Protein AF-A0A2N5KT22-F1 (afdb_monomer_lite)

Sequence (489 aa):
GPPERFGGPPEVAVPVTEEALEDIAEVCFHSGGSRLVDQNIELLASRKREIETGHGAGSPGSRFFAGELQRAIDLLTEARRDQMERIADALADVDDAARRILAELLKGAQDSCRMGRSGLVEDPINTHPSIDWSRQGELRFRALRAGVVELDGLARAVREAEGAVNPDPLYPRIPGVASAQDPYLLRTRARQEFAVAWRRWVAEYPFLAVAGKRLLAETGDSFEQPELVELSRQRGNYENALDELIRAAVVEVARETLSAGAKLTKEYRAEAQKAREIAADLEVPGDRVYAENHPLWRYPLIVQAALERIGAGPGTLEYAAAMSALERAAELQERKKVKAAGIDEVLGWASLGFGVVALLPVVGQFAALFAGLCATVRMLSAISEYETEEQQRAAFGPLATQFALPDPDGAGLLVKVLGLGAEAVPLLGVPGKFAGRLIRVTATQALVGEAALEAVSLGIDVLALATEAEIERVSALDAATEPENAPVP

Radius of gyration: 33.16 Å; chains: 1; bounding box: 102×99×87 Å

Secondary structure (DSSP, 8-state):
-PPP--PPPP-------HHHHHHHHHHHHHHHHHHHHHHHHHHHHHHHHHHHHSTTTTSHHHHHHHHHHHHHHHHHHHHHHHHHHHHHHHHHHHHHHHHHHHHHHHHHHHHHT-GGGGTEE--SSSSSPEE--SHHHHHHHHHHHHHHHHHHHHHHHHHHHHHT----TTS---TT---TT-HHHHHHHHHHHHHHHHHHHHHH-TTHHHHHHHHHHHHHHH--HHHHHHHHH--S---SHHHHHHHHHHHHHHHHHHHHHHHHHHHHHHHHHHHHHHHTT-SS-HHHHHHHH-GGGG-HHHHHHHHHHHT--TTSHHHHHHHHHHHHHHHHHHHHHHHHHHHHHHHHHHHHHHHHHTTSTTHHHHHHHHHHHHHHHHHHHHHHHHHHHHHHHHHHGGGTTTTTPPP--HHHHHHHHHHHHHHHGGGGHHHHHHHHHHHHHHHHHHTTSSTHHHHHHHHHHHHHHHHHHHHHHHHHHHHTTS---PPP-

pLDDT: mean 71.97, std 17.7, range [32.41, 95.56]

Structure (mmCIF, N/CA/C/O backbone):
data_AF-A0A2N5KT22-F1
#
_entry.id   AF-A0A2N5KT22-F1
#
loop_
_atom_site.group_PDB
_atom_site.id
_atom_site.type_symbol
_atom_site.label_atom_id
_atom_site.label_alt_id
_atom_site.label_comp_id
_atom_site.label_asym_id
_atom_site.label_entity_id
_atom_site.label_seq_id
_atom_site.pdbx_PDB_ins_code
_atom_site.Cartn_x
_atom_site.Cartn_y
_atom_site.Cartn_z
_atom_site.occupancy
_atom_site.B_iso_or_equiv
_atom_site.auth_seq_id
_atom_site.auth_comp_id
_atom_site.auth_asym_id
_atom_site.auth_atom_id
_atom_site.pdbx_PDB_model_num
ATOM 1 N N . GLY A 1 1 ? 67.635 -16.560 -42.758 1.00 37.31 1 GLY A N 1
ATOM 2 C CA . GLY A 1 1 ? 66.316 -16.226 -43.327 1.00 37.31 1 GLY A CA 1
ATOM 3 C C . GLY A 1 1 ? 65.419 -15.773 -42.197 1.00 37.31 1 GLY A C 1
ATOM 4 O O . GLY A 1 1 ? 65.614 -16.283 -41.097 1.00 37.31 1 GLY A O 1
ATOM 5 N N . PRO A 1 2 ? 64.527 -14.793 -42.402 1.00 32.41 2 PRO A N 1
ATOM 6 C CA . PRO A 1 2 ? 63.589 -14.390 -41.359 1.00 32.41 2 PRO A CA 1
ATOM 7 C C . PRO A 1 2 ? 62.588 -15.531 -41.090 1.00 32.41 2 PRO A C 1
ATOM 9 O O . PRO A 1 2 ? 62.370 -16.351 -41.985 1.00 32.41 2 PRO A O 1
ATOM 12 N N . PRO A 1 3 ? 62.008 -15.616 -39.879 1.00 43.69 3 PRO A N 1
ATOM 13 C CA . PRO A 1 3 ? 61.084 -16.685 -39.531 1.00 43.69 3 PRO A CA 1
ATOM 14 C C . PRO A 1 3 ? 59.743 -16.492 -40.245 1.00 43.69 3 PRO A C 1
ATOM 16 O O . PRO A 1 3 ? 59.222 -15.378 -40.348 1.00 43.69 3 PRO A O 1
ATOM 19 N N . GLU A 1 4 ? 59.202 -17.603 -40.735 1.00 44.94 4 GLU A N 1
ATOM 20 C CA . GLU A 1 4 ? 57.869 -17.709 -41.313 1.00 44.94 4 GLU A CA 1
ATOM 21 C C . GLU A 1 4 ? 56.816 -17.257 -40.293 1.00 44.94 4 GLU A C 1
ATOM 23 O O . GLU A 1 4 ? 56.764 -17.726 -39.154 1.00 44.94 4 GLU A O 1
ATOM 28 N N . ARG A 1 5 ? 55.967 -16.312 -40.710 1.00 42.12 5 ARG A N 1
ATOM 29 C CA . ARG A 1 5 ? 54.744 -15.965 -39.989 1.00 42.12 5 ARG A CA 1
ATOM 30 C C . ARG A 1 5 ? 53.783 -17.141 -40.134 1.00 42.12 5 ARG A C 1
ATOM 32 O O . ARG A 1 5 ? 53.231 -17.341 -41.212 1.00 42.12 5 ARG A O 1
ATOM 39 N N . PHE A 1 6 ? 53.575 -17.895 -39.060 1.00 41.59 6 PHE A N 1
ATOM 40 C CA . PHE A 1 6 ? 52.448 -18.816 -38.966 1.00 41.59 6 PHE A CA 1
ATOM 41 C C . PHE A 1 6 ? 51.154 -18.004 -39.088 1.00 41.59 6 PHE A C 1
ATOM 43 O O . PHE A 1 6 ? 50.828 -17.204 -38.210 1.00 41.59 6 PHE A O 1
ATOM 50 N N . GLY A 1 7 ? 50.448 -18.174 -40.206 1.00 39.31 7 GLY A N 1
ATOM 51 C CA . GLY A 1 7 ? 49.062 -17.74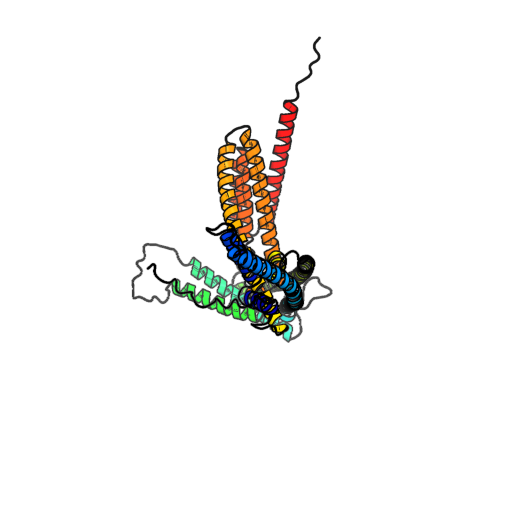7 -40.328 1.00 39.31 7 GLY A CA 1
ATOM 52 C C . GLY A 1 7 ? 48.235 -18.528 -39.314 1.00 39.31 7 GLY A C 1
ATOM 53 O O . GLY A 1 7 ? 48.217 -19.758 -39.354 1.00 39.31 7 GLY A O 1
ATOM 54 N N . GLY A 1 8 ? 47.601 -17.815 -38.381 1.00 33.94 8 GLY A N 1
ATOM 55 C CA . GLY A 1 8 ? 46.567 -18.397 -37.531 1.00 33.94 8 GLY A CA 1
ATOM 56 C C . GLY A 1 8 ? 45.430 -18.968 -38.388 1.00 33.94 8 GLY A C 1
ATOM 57 O O . GLY A 1 8 ? 45.288 -18.569 -39.551 1.00 33.94 8 GLY A O 1
ATOM 58 N N . PRO A 1 9 ? 44.638 -19.915 -37.854 1.00 37.66 9 PRO A N 1
ATOM 59 C CA . PRO A 1 9 ? 43.478 -20.432 -38.569 1.00 37.66 9 PRO A CA 1
ATOM 60 C C . PRO A 1 9 ? 42.577 -19.261 -38.993 1.00 37.66 9 PRO A C 1
ATOM 62 O O . PRO A 1 9 ? 42.473 -18.290 -38.239 1.00 37.66 9 PRO A O 1
ATOM 65 N N . PRO A 1 10 ? 41.955 -19.313 -40.186 1.00 39.88 10 PRO A N 1
ATOM 66 C CA . PRO A 1 10 ? 41.017 -18.279 -40.596 1.00 39.88 10 PRO A CA 1
ATOM 67 C C . PRO A 1 10 ? 39.930 -18.177 -39.524 1.00 39.88 10 PRO A C 1
ATOM 69 O O . PRO A 1 10 ? 39.268 -19.172 -39.227 1.00 39.88 10 PRO A O 1
ATOM 72 N N . GLU A 1 11 ? 39.781 -16.996 -38.920 1.00 42.81 11 GLU A N 1
ATOM 73 C CA . GLU A 1 11 ? 38.599 -16.660 -38.133 1.00 42.81 11 GLU A CA 1
ATOM 74 C C . GLU A 1 11 ? 37.396 -16.895 -39.046 1.00 42.81 11 GLU A C 1
ATOM 76 O O . GLU A 1 11 ? 37.161 -16.151 -39.999 1.00 42.81 11 GLU A O 1
ATOM 81 N N . VAL A 1 12 ? 36.677 -17.992 -38.816 1.00 38.16 12 VAL A N 1
ATOM 82 C CA . VAL A 1 12 ? 35.390 -18.226 -39.458 1.00 38.16 12 VAL A CA 1
ATOM 83 C C . VAL A 1 12 ? 34.458 -17.185 -38.855 1.00 38.16 12 VAL A C 1
ATOM 85 O O . VAL A 1 12 ? 33.926 -17.377 -37.765 1.00 38.16 12 VAL A O 1
ATOM 88 N N . ALA A 1 13 ? 34.338 -16.043 -39.530 1.00 47.22 13 ALA A N 1
ATOM 89 C CA . ALA A 1 13 ? 33.365 -15.021 -39.199 1.00 47.22 13 ALA A CA 1
ATOM 90 C C . ALA A 1 13 ? 31.978 -15.645 -39.380 1.00 47.22 13 ALA A C 1
ATOM 92 O O . ALA A 1 13 ? 31.510 -15.828 -40.504 1.00 47.22 13 ALA A O 1
ATOM 93 N N . VAL A 1 14 ? 31.359 -16.052 -38.273 1.00 48.62 14 VAL A N 1
ATOM 94 C CA . VAL A 1 14 ? 29.948 -16.429 -38.268 1.00 48.62 14 VAL A CA 1
ATOM 95 C C . VAL A 1 14 ? 29.180 -15.161 -38.645 1.00 48.62 14 VAL A C 1
ATOM 97 O O . VAL A 1 14 ? 29.339 -14.153 -37.953 1.00 48.62 14 VAL A O 1
ATOM 100 N N . PRO A 1 15 ? 28.427 -15.153 -39.760 1.00 57.19 15 PRO A N 1
ATOM 101 C CA . PRO A 1 15 ? 27.701 -13.965 -40.172 1.00 57.19 15 PRO A CA 1
ATOM 102 C C . PRO A 1 15 ? 26.674 -13.619 -39.097 1.00 57.19 15 PRO A C 1
ATOM 104 O O . PRO A 1 15 ? 25.921 -14.484 -38.648 1.00 57.19 15 PRO A O 1
ATOM 107 N N . VAL A 1 16 ? 26.656 -12.354 -38.686 1.00 64.31 16 VAL A N 1
ATOM 108 C CA . VAL A 1 16 ? 25.614 -11.830 -37.810 1.00 64.31 16 VAL A CA 1
ATOM 109 C C . VAL A 1 16 ? 24.317 -11.822 -38.618 1.00 64.31 16 VAL A C 1
ATOM 111 O O . VAL A 1 16 ? 24.201 -11.104 -39.614 1.00 64.31 16 VAL A O 1
ATOM 114 N N . THR A 1 17 ? 23.381 -12.690 -38.245 1.00 73.50 17 THR A N 1
ATOM 115 C CA . THR A 1 17 ? 22.061 -12.789 -38.876 1.00 73.50 17 THR A CA 1
ATOM 116 C C . THR A 1 17 ? 21.030 -12.031 -38.049 1.00 73.50 17 THR A C 1
ATOM 118 O O . THR A 1 17 ? 21.228 -11.807 -36.859 1.00 73.50 17 THR A O 1
ATOM 121 N N . GLU A 1 18 ? 19.945 -11.623 -38.700 1.00 73.19 18 GLU A N 1
ATOM 122 C CA . GLU A 1 18 ? 18.794 -10.963 -38.075 1.00 73.19 18 GLU A CA 1
ATOM 123 C C . GLU A 1 18 ? 18.164 -11.860 -36.997 1.00 73.19 18 GLU A C 1
ATOM 125 O O . GLU A 1 18 ? 18.114 -11.462 -35.840 1.00 73.19 18 GLU A O 1
ATOM 130 N N . GLU A 1 19 ? 17.880 -13.123 -37.334 1.00 75.12 19 GLU A N 1
ATOM 131 C CA . GLU A 1 19 ? 17.335 -14.144 -36.420 1.00 75.12 19 GLU A CA 1
ATOM 132 C C . GLU A 1 19 ? 18.194 -14.328 -35.152 1.00 75.12 19 GLU A C 1
ATOM 134 O O . GLU A 1 19 ? 17.686 -14.320 -34.035 1.00 75.12 19 GLU A O 1
ATOM 139 N N . ALA A 1 20 ? 19.525 -14.400 -35.288 1.00 73.25 20 ALA A N 1
ATOM 140 C CA . ALA A 1 20 ? 20.408 -14.541 -34.129 1.00 73.25 20 ALA A CA 1
ATOM 141 C C . ALA A 1 20 ? 20.432 -13.292 -33.228 1.00 73.25 20 ALA A C 1
ATOM 143 O O . ALA A 1 20 ? 20.694 -13.407 -32.032 1.00 73.25 20 ALA A O 1
ATOM 144 N N . LEU A 1 21 ? 20.215 -12.095 -33.783 1.00 70.31 21 LEU A N 1
ATOM 145 C CA . LEU A 1 21 ? 20.167 -10.858 -33.002 1.00 70.31 21 LEU A CA 1
ATOM 146 C C . LEU A 1 21 ? 18.811 -10.655 -32.326 1.00 70.31 21 LEU A C 1
ATOM 148 O O . LEU A 1 21 ? 18.787 -10.161 -31.199 1.00 70.31 21 LEU A O 1
ATOM 152 N N . GLU A 1 22 ? 17.720 -11.071 -32.966 1.00 71.06 22 GLU A N 1
ATOM 153 C CA . GLU A 1 22 ? 16.395 -11.152 -32.345 1.00 71.06 22 GLU A CA 1
ATOM 154 C C . GLU A 1 22 ? 16.421 -12.092 -31.133 1.00 71.06 22 GLU A C 1
ATOM 156 O O . GLU A 1 22 ? 16.044 -11.676 -30.036 1.00 71.06 22 GLU A O 1
ATOM 161 N N . ASP A 1 23 ? 16.988 -13.295 -31.284 1.00 73.44 23 ASP A N 1
ATOM 162 C CA . ASP A 1 23 ? 17.181 -14.249 -30.184 1.00 73.44 23 ASP A CA 1
ATOM 163 C C . ASP A 1 23 ? 18.013 -13.641 -29.042 1.00 73.44 23 ASP A C 1
ATOM 165 O O . ASP A 1 23 ? 17.703 -13.809 -27.861 1.00 73.44 23 ASP A O 1
ATOM 169 N N . ILE A 1 24 ? 19.081 -12.901 -29.368 1.00 75.38 24 ILE A N 1
ATOM 170 C CA . ILE A 1 24 ? 19.913 -12.223 -28.365 1.00 75.38 24 ILE A CA 1
ATOM 171 C C . ILE A 1 24 ? 19.119 -11.132 -27.640 1.00 75.38 24 ILE A C 1
ATOM 173 O O . ILE A 1 24 ? 19.216 -11.043 -26.413 1.00 75.38 24 ILE A O 1
ATOM 177 N N . ALA A 1 25 ? 18.342 -10.313 -28.353 1.00 68.06 25 ALA A N 1
ATOM 178 C CA . ALA A 1 25 ? 17.499 -9.281 -27.750 1.00 68.06 25 ALA A CA 1
ATOM 179 C C . ALA A 1 25 ? 16.425 -9.900 -26.840 1.00 68.06 25 ALA A C 1
ATOM 181 O O . ALA A 1 25 ? 16.210 -9.436 -25.715 1.00 68.06 25 ALA A O 1
ATOM 182 N N . GLU A 1 26 ? 15.812 -11.002 -27.271 1.00 72.44 26 GLU A N 1
ATOM 183 C CA . GLU A 1 26 ? 14.824 -11.740 -26.493 1.00 72.44 26 GLU A CA 1
ATOM 184 C C . GLU A 1 26 ? 15.438 -12.362 -25.233 1.00 72.44 26 GLU A C 1
ATOM 186 O O . GLU A 1 26 ? 14.917 -12.159 -24.133 1.00 72.44 26 GLU A O 1
ATOM 191 N N . VAL A 1 27 ? 16.578 -13.049 -25.345 1.00 76.56 27 VAL A N 1
ATOM 192 C CA . VAL A 1 27 ? 17.290 -13.635 -24.197 1.00 76.56 27 VAL A CA 1
ATOM 193 C C . VAL A 1 27 ? 17.759 -12.553 -23.225 1.00 76.56 27 VAL A C 1
ATOM 195 O O . VAL A 1 27 ? 17.618 -12.715 -22.008 1.00 76.56 27 VAL A O 1
ATOM 198 N N . CYS A 1 28 ? 18.289 -11.436 -23.731 1.00 73.12 28 CYS A N 1
ATOM 199 C CA . CYS A 1 28 ? 18.709 -10.311 -22.897 1.00 73.12 28 CYS A CA 1
ATOM 200 C C . CYS A 1 28 ? 17.525 -9.719 -22.131 1.00 73.12 28 CYS A C 1
ATOM 202 O O . CYS A 1 28 ? 17.637 -9.461 -20.934 1.00 73.12 28 CYS A O 1
ATOM 204 N N . PHE A 1 29 ? 16.375 -9.555 -22.779 1.00 68.62 29 PHE A N 1
ATOM 205 C CA . PHE A 1 29 ? 15.189 -9.040 -22.111 1.00 68.62 29 PHE A CA 1
ATOM 206 C C . PHE A 1 29 ? 14.643 -10.002 -21.054 1.00 68.62 29 PHE A C 1
ATOM 208 O O . PHE A 1 29 ? 14.386 -9.588 -19.927 1.00 68.62 29 PHE A O 1
ATOM 215 N N . HIS A 1 30 ? 14.536 -11.295 -21.362 1.00 68.12 30 HIS A N 1
ATOM 216 C CA . HIS A 1 30 ? 14.099 -12.289 -20.379 1.00 68.12 30 HIS A CA 1
ATOM 217 C C . HIS A 1 30 ? 15.049 -12.385 -19.175 1.00 68.12 30 HIS A C 1
ATOM 219 O O . HIS A 1 30 ? 14.609 -12.698 -18.071 1.00 68.12 30 HIS A O 1
ATOM 225 N N . SER A 1 31 ? 16.342 -12.107 -19.377 1.00 69.06 31 SER A N 1
ATOM 226 C CA . SER A 1 31 ? 17.364 -12.199 -18.327 1.00 69.06 31 SER A CA 1
ATOM 227 C C . SER A 1 31 ? 17.543 -10.912 -17.515 1.00 69.06 31 SER A C 1
ATOM 229 O O . SER A 1 31 ? 17.960 -10.983 -16.361 1.00 69.06 31 SER A O 1
ATOM 231 N N . GLY A 1 32 ? 17.285 -9.738 -18.099 1.00 60.97 32 GLY A N 1
ATOM 232 C CA . GLY A 1 32 ? 17.608 -8.447 -17.475 1.00 60.97 32 GLY A CA 1
ATOM 233 C C . GLY A 1 32 ? 16.783 -7.249 -17.956 1.00 60.97 32 GLY A C 1
ATOM 234 O O . GLY A 1 32 ? 17.182 -6.102 -17.734 1.00 60.97 32 GLY A O 1
ATOM 235 N N . GLY A 1 33 ? 15.651 -7.494 -18.619 1.00 69.88 33 GLY A N 1
ATOM 236 C CA . GLY A 1 33 ? 14.718 -6.480 -19.109 1.00 69.88 33 GLY A CA 1
ATOM 237 C C . GLY A 1 33 ? 15.298 -5.555 -20.182 1.00 69.88 33 GLY A C 1
ATOM 238 O O . GLY A 1 33 ? 16.385 -5.781 -20.725 1.00 69.88 33 GLY A O 1
ATOM 239 N N . SER A 1 34 ? 14.588 -4.456 -20.462 1.00 74.94 34 SER A N 1
ATOM 240 C CA . SER A 1 34 ? 14.972 -3.472 -21.492 1.00 74.94 34 SER A CA 1
ATOM 241 C C . SER A 1 34 ? 16.365 -2.877 -21.240 1.00 74.94 34 SER A C 1
ATOM 243 O O . SER A 1 34 ? 17.085 -2.526 -22.169 1.00 74.94 34 SER A O 1
ATOM 245 N N . ARG A 1 35 ? 16.787 -2.803 -19.970 1.00 78.44 35 ARG A N 1
ATOM 246 C CA . ARG A 1 35 ? 18.103 -2.285 -19.574 1.00 78.44 35 ARG A CA 1
ATOM 247 C C . ARG A 1 35 ? 19.253 -3.133 -20.116 1.00 78.44 35 ARG A C 1
ATOM 249 O O . ARG A 1 35 ? 20.266 -2.566 -20.516 1.00 78.44 35 ARG A O 1
ATOM 256 N N . LEU A 1 36 ? 19.133 -4.461 -20.103 1.00 76.50 36 LEU A N 1
ATOM 257 C CA . LEU A 1 36 ? 20.207 -5.331 -20.583 1.00 76.50 36 LEU A CA 1
ATOM 258 C C . LEU A 1 36 ? 20.335 -5.266 -22.112 1.00 76.50 36 LEU A C 1
ATOM 260 O O . LEU A 1 36 ? 21.447 -5.318 -22.635 1.00 76.50 36 LEU A O 1
ATOM 264 N N . VAL A 1 37 ? 19.219 -5.078 -22.823 1.00 77.94 37 VAL A N 1
ATOM 265 C CA . VAL A 1 37 ? 19.215 -4.813 -24.271 1.00 77.94 37 VAL A CA 1
ATOM 266 C C . VAL A 1 37 ? 19.945 -3.497 -24.570 1.00 77.94 37 VAL A C 1
ATOM 268 O O . VAL A 1 37 ? 20.884 -3.483 -25.366 1.00 77.94 37 VAL A O 1
ATOM 271 N N . ASP A 1 38 ? 19.605 -2.421 -23.851 1.00 82.38 38 ASP A N 1
ATOM 272 C CA . ASP A 1 38 ? 20.251 -1.106 -23.991 1.00 82.38 38 ASP A CA 1
ATOM 273 C C . ASP A 1 38 ? 21.764 -1.178 -23.735 1.00 82.38 38 ASP A C 1
ATOM 275 O O . ASP A 1 38 ? 22.563 -0.655 -24.512 1.00 82.38 38 ASP A O 1
ATOM 279 N N . GLN A 1 39 ? 22.174 -1.884 -22.678 1.00 83.38 39 GLN A N 1
ATOM 280 C CA . GLN A 1 39 ? 23.585 -2.070 -22.338 1.00 83.38 39 GLN A CA 1
ATOM 281 C C . GLN A 1 39 ? 24.356 -2.809 -23.433 1.00 83.38 39 GLN A C 1
ATOM 283 O O . GLN A 1 39 ? 25.496 -2.448 -23.720 1.00 83.38 39 GLN A O 1
ATOM 288 N N . ASN A 1 40 ? 23.760 -3.820 -24.068 1.00 80.81 40 ASN A N 1
ATOM 289 C CA . ASN A 1 40 ? 24.412 -4.528 -25.169 1.00 80.81 40 ASN A CA 1
ATOM 290 C C . ASN A 1 40 ? 24.580 -3.631 -26.402 1.00 80.81 40 ASN A C 1
ATOM 292 O O . ASN A 1 40 ? 25.658 -3.619 -27.000 1.00 80.81 40 ASN A O 1
ATOM 296 N N . ILE A 1 41 ? 23.573 -2.819 -26.737 1.00 84.75 41 ILE A N 1
ATOM 297 C CA . ILE A 1 41 ? 23.673 -1.825 -27.818 1.00 84.75 41 ILE A CA 1
ATOM 298 C C . ILE A 1 41 ? 24.791 -0.814 -27.512 1.00 84.75 41 ILE A C 1
ATOM 300 O O . ILE A 1 41 ? 25.641 -0.544 -28.365 1.00 84.75 41 ILE A O 1
ATOM 304 N N . GLU A 1 42 ? 24.853 -0.294 -26.283 1.00 88.12 42 GLU A N 1
ATOM 305 C CA . GLU A 1 42 ? 25.903 0.636 -25.852 1.00 88.12 42 GLU A CA 1
ATOM 306 C C . GLU A 1 42 ? 27.303 0.008 -25.884 1.00 88.12 42 GLU A C 1
ATOM 308 O O . GLU A 1 42 ? 28.260 0.661 -26.317 1.00 88.12 42 GLU A O 1
ATOM 313 N N . LEU A 1 43 ? 27.440 -1.255 -25.469 1.00 84.31 43 LEU A N 1
ATOM 314 C CA . LEU A 1 43 ? 28.701 -1.998 -25.510 1.00 84.31 43 LEU A CA 1
ATOM 315 C C . LEU A 1 43 ? 29.189 -2.192 -26.949 1.00 84.31 43 LEU A C 1
ATOM 317 O O . LEU A 1 43 ? 30.363 -1.936 -27.232 1.00 84.31 43 LEU A O 1
ATOM 321 N N . LEU A 1 44 ? 28.300 -2.562 -27.875 1.00 82.88 44 LEU A N 1
ATOM 322 C CA . LEU A 1 44 ? 28.626 -2.671 -29.301 1.00 82.88 44 LEU A CA 1
ATOM 323 C C . LEU A 1 44 ? 29.023 -1.310 -29.888 1.00 82.88 44 LEU A C 1
ATOM 325 O O . LEU A 1 44 ? 30.028 -1.211 -30.597 1.00 82.88 44 LEU A O 1
ATOM 329 N N . ALA A 1 45 ? 28.307 -0.240 -29.533 1.00 86.44 45 ALA A N 1
ATOM 330 C CA . ALA A 1 45 ? 28.626 1.119 -29.962 1.00 86.44 45 ALA A CA 1
ATOM 331 C C . ALA A 1 45 ? 29.958 1.629 -29.379 1.00 86.44 45 ALA A C 1
ATOM 333 O O . ALA A 1 45 ? 30.705 2.349 -30.048 1.00 86.44 45 ALA A O 1
ATOM 334 N N . SER A 1 46 ? 30.289 1.267 -28.136 1.00 85.62 46 SER A N 1
ATOM 335 C CA . SER A 1 46 ? 31.596 1.548 -27.531 1.00 85.62 46 SER A CA 1
ATOM 336 C C . SER A 1 46 ? 32.702 0.795 -28.261 1.00 85.62 46 SER A C 1
ATOM 338 O O . SER A 1 46 ? 33.708 1.388 -28.651 1.00 85.62 46 SER A O 1
ATOM 340 N N . ARG A 1 47 ? 32.486 -0.494 -28.542 1.00 82.69 47 ARG A N 1
ATOM 341 C CA . ARG A 1 47 ? 33.460 -1.329 -29.245 1.00 82.69 47 ARG A CA 1
ATOM 342 C C . ARG A 1 47 ? 33.718 -0.848 -30.671 1.00 82.69 47 ARG A C 1
ATOM 344 O O . ARG A 1 47 ? 34.867 -0.823 -31.110 1.00 82.69 47 ARG A O 1
ATOM 351 N N . LYS A 1 48 ? 32.674 -0.403 -31.373 1.00 84.94 48 LYS A N 1
ATOM 352 C CA . LYS A 1 48 ? 32.796 0.245 -32.683 1.00 84.94 48 LYS A CA 1
ATOM 353 C C . LYS A 1 48 ? 33.694 1.488 -32.600 1.00 84.94 48 LYS A C 1
ATOM 355 O O . LYS A 1 48 ? 34.651 1.595 -33.364 1.00 84.94 48 LYS A O 1
ATOM 360 N N . ARG A 1 49 ? 33.455 2.375 -31.622 1.00 86.06 49 ARG A N 1
ATOM 361 C CA . ARG A 1 49 ? 34.273 3.585 -31.394 1.00 86.06 49 ARG A CA 1
ATOM 362 C C . ARG A 1 49 ? 35.738 3.267 -31.086 1.00 86.06 49 ARG A C 1
ATOM 364 O O . ARG A 1 49 ? 36.627 3.972 -31.559 1.00 86.06 49 ARG A O 1
ATOM 371 N N . GLU A 1 50 ? 36.013 2.208 -30.330 1.00 82.94 50 GLU A N 1
ATOM 372 C CA . GLU A 1 50 ? 37.385 1.755 -30.058 1.00 82.94 50 GLU A CA 1
ATOM 373 C C . GLU A 1 50 ? 38.110 1.306 -31.335 1.00 82.94 50 GLU A C 1
ATOM 375 O O . GLU A 1 50 ? 39.282 1.627 -31.529 1.00 82.94 50 GLU A O 1
ATOM 380 N N . ILE A 1 51 ? 37.418 0.599 -32.234 1.00 80.06 51 ILE A N 1
ATOM 381 C CA . ILE A 1 51 ? 37.981 0.141 -33.517 1.00 80.06 51 ILE A CA 1
ATOM 382 C C . ILE A 1 51 ? 38.229 1.324 -34.462 1.00 80.06 51 ILE A C 1
ATOM 384 O O . ILE A 1 51 ? 39.228 1.345 -35.185 1.00 80.06 51 ILE A O 1
ATOM 388 N N . GLU A 1 52 ? 37.349 2.323 -34.437 1.00 80.12 52 GLU A N 1
ATOM 389 C CA . GLU A 1 52 ? 37.468 3.536 -35.250 1.00 80.12 52 GLU A CA 1
ATOM 390 C C . GLU A 1 52 ? 38.562 4.494 -34.753 1.00 80.12 52 GLU A C 1
ATOM 392 O O . GLU A 1 52 ? 39.115 5.243 -35.556 1.00 80.12 52 GLU A O 1
ATOM 397 N N . THR A 1 53 ? 38.910 4.463 -33.462 1.00 83.31 53 THR A N 1
ATOM 398 C CA . THR A 1 53 ? 39.899 5.379 -32.853 1.00 83.31 53 THR A CA 1
ATOM 399 C C . THR A 1 53 ? 41.238 4.722 -32.484 1.00 83.31 53 THR A C 1
ATOM 401 O O . THR A 1 53 ? 42.203 5.425 -32.178 1.00 83.31 53 THR A O 1
ATOM 404 N N . GLY A 1 54 ? 41.337 3.390 -32.530 1.00 79.56 54 GLY A N 1
ATOM 405 C CA . GLY A 1 54 ? 42.524 2.626 -32.133 1.00 79.56 54 GLY A CA 1
ATOM 406 C C . GLY A 1 54 ? 43.694 2.627 -33.133 1.00 79.56 54 GLY A C 1
ATOM 407 O O . GLY A 1 54 ? 43.604 3.083 -34.274 1.00 79.56 54 GLY A O 1
ATOM 408 N N . HIS A 1 55 ? 44.832 2.056 -32.718 1.00 51.16 55 HIS A N 1
ATOM 409 C CA . HIS A 1 55 ? 45.975 1.813 -33.610 1.00 51.16 55 HIS A CA 1
ATOM 410 C C . HIS A 1 55 ? 45.587 0.804 -34.708 1.00 51.16 55 HIS A C 1
ATOM 412 O O . HIS A 1 55 ? 45.334 -0.361 -34.418 1.00 51.16 55 HIS A O 1
ATOM 418 N N . GLY A 1 56 ? 45.540 1.251 -35.969 1.00 62.06 56 GLY A N 1
ATOM 419 C CA . GLY A 1 56 ? 44.996 0.477 -37.100 1.00 62.06 56 GLY A CA 1
ATOM 420 C C . GLY A 1 56 ? 43.632 0.971 -37.607 1.00 62.06 56 GLY A C 1
ATOM 421 O O . GLY A 1 56 ? 43.057 0.373 -38.527 1.00 62.06 56 GLY A O 1
ATOM 422 N N . ALA A 1 57 ? 43.121 2.075 -37.050 1.00 68.00 57 ALA A N 1
ATOM 423 C CA . ALA A 1 57 ? 41.975 2.806 -37.576 1.00 68.00 57 ALA A CA 1
ATOM 424 C C . ALA A 1 57 ? 42.149 3.101 -39.078 1.00 68.00 57 ALA A C 1
ATOM 426 O O . ALA A 1 57 ? 43.177 3.614 -39.524 1.00 68.00 57 ALA A O 1
ATOM 427 N N . GLY A 1 58 ? 41.150 2.726 -39.879 1.00 65.19 58 GLY A N 1
ATOM 428 C CA . GLY A 1 58 ? 41.138 2.955 -41.325 1.00 65.19 58 GLY A CA 1
ATOM 429 C C . GLY A 1 58 ? 41.719 1.834 -42.195 1.00 65.19 58 GLY A C 1
ATOM 430 O O . GLY A 1 58 ? 41.623 1.954 -43.420 1.00 65.19 58 GLY A O 1
ATOM 431 N N . SER A 1 59 ? 42.253 0.753 -41.615 1.00 78.75 59 SER A N 1
ATOM 432 C CA . SER A 1 59 ? 42.590 -0.469 -42.361 1.00 78.75 59 SER A CA 1
ATOM 433 C C . SER A 1 59 ? 41.335 -1.119 -42.984 1.00 78.75 59 SER A C 1
ATOM 435 O O . SER A 1 59 ? 40.236 -0.961 -42.448 1.00 78.75 59 SER A O 1
ATOM 437 N N . PRO A 1 60 ? 41.454 -1.878 -44.091 1.00 76.31 60 PRO A N 1
ATOM 438 C CA . PRO A 1 60 ? 40.311 -2.579 -44.684 1.00 76.31 60 PRO A CA 1
ATOM 439 C C . PRO A 1 60 ? 39.596 -3.516 -43.698 1.00 76.31 60 PRO A C 1
ATOM 441 O O . PRO A 1 60 ? 38.370 -3.559 -43.682 1.00 76.31 60 PRO A O 1
ATOM 444 N N . GLY A 1 61 ? 40.355 -4.200 -42.833 1.00 73.88 61 GLY A N 1
ATOM 445 C CA . GLY A 1 61 ? 39.803 -5.064 -41.788 1.00 73.88 61 GLY A CA 1
ATOM 446 C C . GLY A 1 61 ? 39.025 -4.281 -40.730 1.00 73.88 61 GLY A C 1
ATOM 447 O O . GLY A 1 61 ? 37.892 -4.634 -40.429 1.00 73.88 61 GLY A O 1
ATOM 448 N N . SER A 1 62 ? 39.572 -3.172 -40.218 1.00 74.19 62 SER A N 1
ATOM 449 C CA . SER A 1 62 ? 38.867 -2.355 -39.215 1.00 74.19 62 SER A CA 1
ATOM 450 C C . SER A 1 62 ? 37.600 -1.695 -39.764 1.00 74.19 62 SER A C 1
ATOM 452 O O . SER A 1 62 ? 36.612 -1.614 -39.043 1.00 74.19 62 SER A O 1
ATOM 454 N N . ARG A 1 63 ? 37.576 -1.302 -41.046 1.00 76.25 63 ARG A N 1
ATOM 455 C CA . ARG A 1 63 ? 36.348 -0.817 -41.706 1.00 76.25 63 ARG A CA 1
ATOM 456 C C . ARG A 1 63 ? 35.294 -1.911 -41.865 1.00 76.25 63 ARG A C 1
ATOM 458 O O . ARG A 1 63 ? 34.121 -1.638 -41.645 1.00 76.25 63 ARG A O 1
ATOM 465 N N . PHE A 1 64 ? 35.708 -3.125 -42.233 1.00 77.44 64 PHE A N 1
ATOM 466 C CA . PHE A 1 64 ? 34.806 -4.271 -42.346 1.00 77.44 64 PHE A CA 1
ATOM 467 C C . PHE A 1 64 ? 34.166 -4.608 -40.991 1.00 77.44 64 PHE A C 1
ATOM 469 O O . PHE A 1 64 ? 32.946 -4.619 -40.881 1.00 77.44 64 PHE A O 1
ATOM 476 N N . PHE A 1 65 ? 34.973 -4.764 -39.936 1.00 76.50 65 PHE A N 1
ATOM 477 C CA . PHE A 1 65 ? 34.465 -5.042 -38.587 1.00 76.50 65 PHE A CA 1
ATOM 478 C C . PHE A 1 65 ? 33.590 -3.913 -38.026 1.00 76.50 65 PHE A C 1
ATOM 480 O O . PHE A 1 65 ? 32.568 -4.192 -37.407 1.00 76.50 65 PHE A O 1
ATOM 487 N N . ALA A 1 66 ? 33.943 -2.642 -38.252 1.00 79.56 66 ALA A N 1
ATOM 488 C CA . ALA A 1 66 ? 33.096 -1.518 -37.846 1.00 79.56 66 ALA A CA 1
ATOM 489 C C . ALA A 1 66 ? 31.749 -1.497 -38.596 1.00 79.56 66 ALA A C 1
ATOM 491 O O . ALA A 1 66 ? 30.738 -1.111 -38.011 1.00 79.56 66 ALA A O 1
ATOM 492 N N . GLY A 1 67 ? 31.727 -1.933 -39.862 1.00 80.12 67 GLY A N 1
ATOM 493 C CA . GLY A 1 67 ? 30.507 -2.100 -40.655 1.00 80.12 67 GLY A CA 1
ATOM 494 C C . GLY A 1 67 ? 29.609 -3.223 -40.134 1.00 80.12 67 GLY A C 1
ATOM 495 O O . GLY A 1 67 ? 28.414 -3.004 -39.965 1.00 80.12 67 GLY A O 1
ATOM 496 N N . GLU A 1 68 ? 30.179 -4.383 -39.802 1.00 78.88 68 GLU A N 1
ATOM 497 C CA . GLU A 1 68 ? 29.434 -5.496 -39.189 1.00 78.88 68 GLU A CA 1
ATOM 498 C C . GLU A 1 68 ? 28.896 -5.128 -37.796 1.00 78.88 68 GLU A C 1
ATOM 500 O O . GLU A 1 68 ? 27.753 -5.441 -37.476 1.00 78.88 68 GLU A O 1
ATOM 505 N N . LEU A 1 69 ? 29.667 -4.388 -36.987 1.00 81.62 69 LEU A N 1
ATOM 506 C CA . LEU A 1 69 ? 29.182 -3.863 -35.706 1.00 81.62 69 LEU A CA 1
ATOM 507 C C . LEU A 1 69 ? 28.061 -2.839 -35.886 1.00 81.62 69 LEU A C 1
ATOM 509 O O . LEU A 1 69 ? 27.101 -2.873 -35.127 1.00 81.62 69 LEU A O 1
ATOM 513 N N . GLN A 1 70 ? 28.156 -1.941 -36.873 1.00 85.44 70 GLN A N 1
ATOM 514 C CA . GLN A 1 70 ? 27.068 -1.006 -37.166 1.00 85.44 70 GLN A CA 1
ATOM 515 C C . GLN A 1 70 ? 25.805 -1.755 -37.590 1.00 85.44 70 GLN A C 1
ATOM 517 O O . GLN A 1 70 ? 24.739 -1.477 -37.059 1.00 85.44 70 GLN A O 1
ATOM 522 N N . ARG A 1 71 ? 25.938 -2.747 -38.476 1.00 82.12 71 ARG A N 1
ATOM 523 C CA . ARG A 1 71 ? 24.820 -3.595 -38.892 1.00 82.12 71 ARG A CA 1
ATOM 524 C C . ARG A 1 71 ? 24.190 -4.324 -37.705 1.00 82.12 71 ARG A C 1
ATOM 526 O O . ARG A 1 71 ? 22.971 -4.377 -37.612 1.00 82.12 71 ARG A O 1
ATOM 533 N N . ALA A 1 72 ? 25.004 -4.853 -36.792 1.00 78.75 72 ALA A N 1
ATOM 534 C CA . ALA A 1 72 ? 24.508 -5.499 -35.582 1.00 78.75 72 ALA A CA 1
ATOM 535 C C . ALA A 1 72 ? 23.775 -4.518 -34.651 1.00 78.75 72 ALA A C 1
ATOM 537 O O . ALA A 1 72 ? 22.745 -4.872 -34.088 1.00 78.75 72 ALA A O 1
ATOM 538 N N . ILE A 1 73 ? 24.276 -3.285 -34.514 1.00 84.31 73 ILE A N 1
ATOM 539 C CA . ILE A 1 73 ? 23.612 -2.211 -33.759 1.00 84.31 73 ILE A CA 1
ATOM 540 C C . ILE A 1 73 ? 22.268 -1.851 -34.395 1.00 84.31 73 ILE A C 1
ATOM 542 O O . ILE A 1 73 ? 21.283 -1.735 -33.671 1.00 84.31 73 ILE A O 1
ATOM 546 N N . ASP A 1 74 ? 22.220 -1.684 -35.718 1.00 85.00 74 ASP A N 1
ATOM 547 C CA . ASP A 1 74 ? 21.000 -1.317 -36.443 1.00 85.00 74 ASP A CA 1
ATOM 548 C C . ASP A 1 74 ? 19.925 -2.402 -36.273 1.00 85.00 74 ASP A C 1
ATOM 550 O O . ASP A 1 74 ? 18.818 -2.098 -35.835 1.00 85.00 74 ASP A O 1
ATOM 554 N N . LEU A 1 75 ? 20.286 -3.671 -36.495 1.00 79.25 75 LEU A N 1
ATOM 555 C CA . LEU A 1 75 ? 19.382 -4.816 -36.336 1.00 79.25 75 LEU A CA 1
ATOM 556 C C . LEU A 1 75 ? 18.922 -5.014 -34.883 1.00 79.25 75 LEU A C 1
ATOM 558 O O . LEU A 1 75 ? 17.746 -5.257 -34.643 1.00 79.25 75 LEU A O 1
ATOM 562 N N . LEU A 1 76 ? 19.804 -4.853 -33.887 1.00 79.88 76 LEU A N 1
ATOM 563 C CA . LEU A 1 76 ? 19.393 -4.895 -32.475 1.00 79.88 76 LEU A CA 1
ATOM 564 C C . LEU A 1 76 ? 18.490 -3.719 -32.094 1.00 79.88 76 LEU A C 1
ATOM 566 O O . LEU A 1 76 ? 17.644 -3.857 -31.216 1.00 79.88 76 LEU A O 1
ATOM 570 N N . THR A 1 77 ? 18.669 -2.558 -32.725 1.00 84.88 77 THR A N 1
ATOM 571 C CA . THR A 1 77 ? 17.812 -1.387 -32.497 1.00 84.88 77 THR A CA 1
ATOM 572 C C . THR A 1 77 ? 16.421 -1.601 -33.092 1.00 84.88 77 THR A C 1
ATOM 574 O O . THR A 1 77 ? 15.433 -1.202 -32.477 1.00 84.88 77 THR A O 1
ATOM 577 N N . GLU A 1 78 ? 16.340 -2.250 -34.253 1.00 84.06 78 GLU A N 1
ATOM 578 C CA . GLU A 1 78 ? 15.087 -2.662 -34.891 1.00 84.06 78 GLU A CA 1
ATOM 579 C C . GLU A 1 78 ? 14.369 -3.736 -34.063 1.00 84.06 78 GLU A C 1
ATOM 581 O O . GLU A 1 78 ? 13.252 -3.497 -33.609 1.00 84.06 78 GLU A O 1
ATOM 586 N N . ALA A 1 79 ? 15.058 -4.825 -33.702 1.00 77.88 79 ALA A N 1
ATOM 587 C CA . ALA A 1 79 ? 14.518 -5.869 -32.828 1.00 77.88 79 ALA A CA 1
ATOM 588 C C . ALA A 1 79 ? 14.044 -5.312 -31.472 1.00 77.88 79 ALA A C 1
ATOM 590 O O . ALA A 1 79 ? 12.994 -5.697 -30.960 1.00 77.88 79 ALA A O 1
ATOM 591 N N . ARG A 1 80 ? 14.778 -4.350 -30.895 1.00 82.94 80 ARG A N 1
ATOM 592 C CA . ARG A 1 80 ? 14.367 -3.635 -29.676 1.00 82.94 80 ARG A CA 1
ATOM 593 C C . ARG A 1 80 ? 13.060 -2.870 -29.874 1.00 82.94 80 ARG A C 1
ATOM 595 O O . ARG A 1 80 ? 12.247 -2.840 -28.956 1.00 82.94 80 ARG A O 1
ATOM 602 N N . ARG A 1 81 ? 12.858 -2.225 -31.025 1.00 83.69 81 ARG A N 1
ATOM 603 C CA . ARG A 1 81 ? 11.633 -1.467 -31.315 1.00 83.69 81 ARG A CA 1
ATOM 604 C C . ARG A 1 81 ? 10.421 -2.394 -31.385 1.00 83.69 81 ARG A C 1
ATOM 606 O O . ARG A 1 81 ? 9.422 -2.116 -30.726 1.00 83.69 81 ARG A O 1
ATOM 613 N N . ASP A 1 82 ? 10.542 -3.507 -32.096 1.00 83.06 82 ASP A N 1
ATOM 614 C CA . ASP A 1 82 ? 9.474 -4.508 -32.205 1.00 83.06 82 ASP A CA 1
ATOM 615 C C . ASP A 1 82 ? 9.183 -5.154 -30.845 1.00 83.06 82 ASP A C 1
ATOM 617 O O . ASP A 1 82 ? 8.036 -5.378 -30.449 1.00 83.06 82 ASP A O 1
ATOM 621 N N . GLN A 1 83 ? 10.234 -5.387 -30.060 1.00 81.88 83 GLN A N 1
ATOM 622 C CA . GLN A 1 83 ? 10.112 -5.866 -28.693 1.00 81.88 83 GLN A CA 1
ATOM 623 C C . GLN A 1 83 ? 9.401 -4.854 -27.782 1.00 81.88 83 GLN A C 1
ATOM 625 O O . GLN A 1 83 ? 8.620 -5.267 -26.928 1.00 81.88 83 GLN A O 1
ATOM 630 N N . MET A 1 84 ? 9.617 -3.545 -27.955 1.00 84.69 84 MET A N 1
ATOM 631 C CA . MET A 1 84 ? 8.930 -2.506 -27.175 1.00 84.69 84 MET A CA 1
ATOM 632 C C . MET A 1 84 ? 7.415 -2.514 -27.397 1.00 84.69 84 MET A C 1
ATOM 634 O O . MET A 1 84 ? 6.678 -2.348 -26.426 1.00 84.69 84 MET A O 1
ATOM 638 N N . GLU A 1 85 ? 6.955 -2.750 -28.626 1.00 85.38 85 GLU A N 1
ATOM 639 C CA . GLU A 1 85 ? 5.527 -2.906 -28.932 1.00 85.38 85 GLU A CA 1
ATOM 640 C C . GLU A 1 85 ? 4.951 -4.138 -28.221 1.00 85.38 85 GLU A C 1
ATOM 642 O O . GLU A 1 85 ? 4.000 -4.025 -27.446 1.00 85.38 85 GLU A O 1
ATOM 647 N N . ARG A 1 86 ? 5.618 -5.293 -28.349 1.00 86.69 86 ARG A N 1
ATOM 648 C CA . ARG A 1 86 ? 5.211 -6.533 -27.664 1.00 86.69 86 ARG A CA 1
ATOM 649 C C . ARG A 1 86 ? 5.197 -6.388 -26.136 1.00 86.69 86 ARG A C 1
ATOM 651 O O . ARG A 1 86 ? 4.321 -6.938 -25.474 1.00 86.69 86 ARG A O 1
ATOM 658 N N . ILE A 1 87 ? 6.157 -5.658 -25.562 1.00 86.69 87 ILE A N 1
ATOM 659 C CA . ILE A 1 87 ? 6.215 -5.358 -24.122 1.00 86.69 87 ILE A CA 1
ATOM 660 C C . ILE A 1 87 ? 5.046 -4.466 -23.703 1.00 86.69 87 ILE A C 1
ATOM 662 O O . ILE A 1 87 ? 4.473 -4.685 -22.635 1.00 86.69 87 ILE A O 1
ATOM 666 N N . ALA A 1 88 ? 4.710 -3.449 -24.498 1.00 87.31 88 ALA A N 1
ATOM 667 C CA . ALA A 1 88 ? 3.608 -2.544 -24.195 1.00 87.31 88 ALA A CA 1
ATOM 668 C C . ALA A 1 88 ? 2.270 -3.299 -24.151 1.00 87.31 88 ALA A C 1
ATOM 670 O O . ALA A 1 88 ? 1.511 -3.119 -23.195 1.00 87.31 88 ALA A O 1
ATOM 671 N N . ASP A 1 89 ? 2.040 -4.196 -25.112 1.00 89.38 89 ASP A N 1
ATOM 672 C CA . ASP A 1 89 ? 0.862 -5.067 -25.151 1.00 89.38 89 ASP A CA 1
ATOM 673 C C . ASP A 1 89 ? 0.832 -6.038 -23.962 1.00 89.38 89 ASP A C 1
ATOM 675 O O . ASP A 1 89 ? -0.158 -6.104 -23.231 1.00 89.38 89 ASP A O 1
ATOM 679 N N . ALA A 1 90 ? 1.951 -6.714 -23.687 1.00 90.88 90 ALA A N 1
ATOM 680 C CA . ALA A 1 90 ? 2.079 -7.624 -22.551 1.00 90.88 90 ALA A CA 1
ATOM 681 C C . ALA A 1 90 ? 1.800 -6.920 -21.206 1.00 90.88 90 ALA A C 1
ATOM 683 O O . ALA A 1 90 ? 1.108 -7.453 -20.336 1.00 90.88 90 ALA A O 1
ATOM 684 N N . LEU A 1 91 ? 2.294 -5.691 -21.025 1.00 91.75 91 LEU A N 1
ATOM 685 C CA . LEU A 1 91 ? 2.012 -4.883 -19.834 1.00 91.75 91 LEU A CA 1
ATOM 686 C C . LEU A 1 91 ? 0.558 -4.404 -19.777 1.00 91.75 91 LEU A C 1
ATOM 688 O O . LEU A 1 91 ? 0.015 -4.282 -18.678 1.00 91.75 91 LEU A O 1
ATOM 692 N N . ALA A 1 92 ? -0.084 -4.150 -20.919 1.00 91.00 92 ALA A N 1
ATOM 693 C CA . ALA A 1 92 ? -1.497 -3.785 -20.967 1.00 91.00 92 ALA A CA 1
ATOM 694 C C . ALA A 1 92 ? -2.398 -4.937 -20.490 1.00 91.00 92 ALA A C 1
ATOM 696 O O . ALA A 1 92 ? -3.340 -4.691 -19.726 1.00 91.00 92 ALA A O 1
ATOM 697 N N . ASP A 1 93 ? -2.072 -6.180 -20.850 1.00 92.31 93 ASP A N 1
ATOM 698 C CA . ASP A 1 93 ? -2.775 -7.373 -20.366 1.00 92.31 93 ASP A CA 1
ATOM 699 C C . ASP A 1 93 ? -2.606 -7.560 -18.851 1.00 92.31 93 ASP A C 1
ATOM 701 O O . ASP A 1 93 ? -3.586 -7.785 -18.123 1.00 92.31 93 ASP A O 1
ATOM 705 N N . VAL A 1 94 ? -1.377 -7.390 -18.348 1.00 93.88 94 VAL A N 1
ATOM 706 C CA . VAL A 1 94 ? -1.091 -7.423 -16.904 1.00 93.88 94 VAL A CA 1
ATOM 707 C C . VAL A 1 94 ? -1.841 -6.309 -16.175 1.00 93.88 94 VAL A C 1
ATOM 709 O O . VAL A 1 94 ? -2.428 -6.563 -15.123 1.00 93.88 94 VAL A O 1
ATOM 712 N N . ASP A 1 95 ? -1.894 -5.096 -16.730 1.00 93.38 95 ASP A N 1
ATOM 713 C CA . ASP A 1 95 ? -2.659 -3.990 -16.150 1.00 93.38 95 ASP A CA 1
ATOM 714 C C . ASP A 1 95 ? -4.161 -4.298 -16.088 1.00 93.38 95 ASP A C 1
ATOM 716 O O . ASP A 1 95 ? -4.820 -4.074 -15.072 1.00 93.38 95 ASP A O 1
ATOM 720 N N . ASP A 1 96 ? -4.733 -4.846 -17.160 1.00 92.56 96 ASP A N 1
ATOM 721 C CA . ASP A 1 96 ? -6.150 -5.207 -17.186 1.00 92.56 96 ASP A CA 1
ATOM 722 C C . ASP A 1 96 ? -6.502 -6.224 -16.096 1.00 92.56 96 ASP A C 1
ATOM 724 O O . ASP A 1 96 ? -7.533 -6.093 -15.421 1.00 92.56 96 ASP A O 1
ATOM 728 N N . ALA A 1 97 ? -5.625 -7.200 -15.866 1.00 94.25 97 ALA A N 1
ATOM 729 C CA . ALA A 1 97 ? -5.757 -8.139 -14.763 1.00 94.25 97 ALA A CA 1
ATOM 730 C C . ALA A 1 97 ? -5.543 -7.467 -13.393 1.00 94.25 97 ALA A C 1
ATOM 732 O O . ALA A 1 97 ? -6.357 -7.670 -12.489 1.00 94.25 97 ALA A O 1
ATOM 733 N N . ALA A 1 98 ? -4.527 -6.616 -13.240 1.00 92.31 98 ALA A N 1
ATOM 734 C CA . ALA A 1 98 ? -4.211 -5.924 -11.991 1.00 92.31 98 ALA A CA 1
ATOM 735 C C . ALA A 1 98 ? -5.340 -4.986 -11.542 1.00 92.31 98 ALA A C 1
ATOM 737 O O . ALA A 1 98 ? -5.708 -4.975 -10.365 1.00 92.31 98 ALA A O 1
ATOM 738 N N . ARG A 1 99 ? -5.972 -4.260 -12.472 1.00 91.25 99 ARG A N 1
ATOM 739 C CA . ARG A 1 99 ? -7.144 -3.413 -12.187 1.00 91.25 99 ARG A CA 1
ATOM 740 C C . ARG A 1 99 ? -8.339 -4.230 -11.701 1.00 91.25 99 ARG A C 1
ATOM 742 O O . ARG A 1 99 ? -9.057 -3.783 -10.805 1.00 91.25 99 ARG A O 1
ATOM 749 N N . ARG A 1 100 ? -8.548 -5.437 -12.243 1.00 92.44 100 ARG A N 1
ATOM 750 C CA . ARG A 1 100 ? -9.592 -6.361 -11.761 1.00 92.44 100 ARG A CA 1
ATOM 751 C C . ARG A 1 100 ? -9.277 -6.875 -10.361 1.00 92.44 100 ARG A C 1
ATOM 753 O O . ARG A 1 100 ? -10.166 -6.847 -9.516 1.00 92.44 100 ARG A O 1
ATOM 760 N N . ILE A 1 101 ? -8.030 -7.274 -10.102 1.00 92.50 101 ILE A N 1
ATOM 761 C CA . ILE A 1 101 ? -7.585 -7.696 -8.767 1.00 92.50 101 ILE A CA 1
ATOM 762 C C . ILE A 1 101 ? -7.774 -6.563 -7.753 1.00 92.50 101 ILE A C 1
ATOM 764 O O . ILE A 1 101 ? -8.349 -6.797 -6.695 1.00 92.50 101 ILE A O 1
ATOM 768 N N . LEU A 1 102 ? -7.381 -5.325 -8.079 1.00 91.12 102 LEU A N 1
ATOM 769 C CA . LEU A 1 102 ? -7.614 -4.177 -7.198 1.00 91.12 102 LEU A CA 1
ATOM 770 C C . LEU A 1 102 ? -9.109 -3.999 -6.901 1.00 91.12 102 LEU A C 1
ATOM 772 O O . LEU A 1 102 ? -9.487 -3.850 -5.742 1.00 91.12 102 LEU A O 1
ATOM 776 N N . ALA A 1 103 ? -9.968 -4.031 -7.923 1.00 90.25 103 ALA A N 1
ATOM 777 C CA . ALA A 1 103 ? -11.408 -3.884 -7.729 1.00 90.25 103 ALA A CA 1
ATOM 778 C C . ALA A 1 103 ? -11.994 -5.004 -6.846 1.00 90.25 103 ALA A C 1
ATOM 780 O O . ALA A 1 103 ? -12.836 -4.738 -5.988 1.00 90.25 103 ALA A O 1
ATOM 781 N N . GLU A 1 104 ? -11.534 -6.246 -7.024 1.00 91.56 104 GLU A N 1
ATOM 782 C CA . GLU A 1 104 ? -11.914 -7.392 -6.189 1.00 91.56 104 GLU A CA 1
ATOM 783 C C . GLU A 1 104 ? -11.437 -7.220 -4.736 1.00 91.56 104 GLU A C 1
ATOM 785 O O . GLU A 1 104 ? -12.215 -7.460 -3.812 1.00 91.56 104 GLU A O 1
ATOM 790 N N . LEU A 1 105 ? -10.209 -6.737 -4.522 1.00 91.38 105 LEU A N 1
ATOM 791 C CA . LEU A 1 105 ? -9.651 -6.460 -3.194 1.00 91.38 105 LEU A CA 1
ATOM 792 C C . LEU A 1 105 ? -10.401 -5.337 -2.474 1.00 91.38 105 LEU A C 1
ATOM 794 O O . LEU A 1 105 ? -10.797 -5.513 -1.324 1.00 91.38 105 LEU A O 1
ATOM 798 N N . LEU A 1 106 ? -10.646 -4.208 -3.145 1.00 90.06 106 LEU A N 1
ATOM 799 C CA . LEU A 1 106 ? -11.389 -3.081 -2.570 1.00 90.06 106 LEU A CA 1
ATOM 800 C C . LEU A 1 106 ? -12.828 -3.481 -2.238 1.00 90.06 106 LEU A C 1
ATOM 802 O O . LEU A 1 106 ? -13.341 -3.139 -1.174 1.00 90.06 106 LEU A O 1
ATOM 806 N N . LYS A 1 107 ? -13.467 -4.282 -3.097 1.00 89.69 107 LYS A N 1
ATOM 807 C CA . LYS A 1 107 ? -14.777 -4.863 -2.794 1.00 89.69 107 LYS A CA 1
ATOM 808 C C . LYS A 1 107 ? -14.711 -5.812 -1.595 1.00 89.69 107 LYS A C 1
ATOM 810 O O . LYS A 1 107 ? -15.578 -5.754 -0.731 1.00 89.69 107 LYS A O 1
ATOM 815 N N . GLY A 1 108 ? -13.680 -6.652 -1.502 1.00 88.12 108 GLY A N 1
ATOM 816 C CA . GLY A 1 108 ? -13.454 -7.533 -0.354 1.00 88.12 108 GLY A CA 1
ATOM 817 C C . GLY A 1 108 ? -13.237 -6.768 0.958 1.00 88.12 108 GLY A C 1
ATOM 818 O O . GLY A 1 108 ? -13.749 -7.184 2.002 1.00 88.12 108 GLY A O 1
ATOM 819 N N . ALA A 1 109 ? -12.541 -5.629 0.910 1.00 87.94 109 ALA A N 1
ATOM 820 C CA . ALA A 1 109 ? -12.381 -4.719 2.042 1.00 87.94 109 ALA A CA 1
ATOM 821 C C . ALA A 1 109 ? -13.730 -4.123 2.471 1.00 87.94 109 ALA A C 1
ATOM 823 O O . ALA A 1 109 ? -14.103 -4.229 3.640 1.00 87.94 109 ALA A O 1
ATOM 824 N N . GLN A 1 110 ? -14.511 -3.597 1.522 1.00 87.69 110 GLN A N 1
ATOM 825 C CA . GLN A 1 110 ? -15.862 -3.076 1.774 1.00 87.69 110 GLN A CA 1
ATOM 826 C C . GLN A 1 110 ? -16.788 -4.147 2.363 1.00 87.69 110 GLN A C 1
ATOM 828 O O . GLN A 1 110 ? -17.464 -3.912 3.363 1.00 87.69 110 GLN A O 1
ATOM 833 N N . ASP A 1 111 ? -16.778 -5.351 1.789 1.00 88.19 111 ASP A N 1
ATOM 834 C CA . ASP A 1 111 ? -17.563 -6.490 2.262 1.00 88.19 111 ASP A CA 1
ATOM 835 C C . ASP A 1 111 ? -17.154 -6.918 3.678 1.00 88.19 111 ASP A C 1
ATOM 837 O O . ASP A 1 111 ? -17.999 -7.350 4.470 1.00 88.19 111 ASP A O 1
ATOM 841 N N . SER A 1 112 ? -15.877 -6.743 4.026 1.00 86.06 112 SER A N 1
ATOM 842 C CA . SER A 1 112 ? -15.355 -7.026 5.362 1.00 86.06 112 SER A CA 1
ATOM 843 C C . SER A 1 112 ? -15.753 -5.993 6.411 1.00 86.06 112 SER A C 1
ATOM 845 O O . SER A 1 112 ? -15.879 -6.362 7.579 1.00 86.06 112 SER A O 1
ATOM 847 N N . CYS A 1 113 ? -16.023 -4.757 5.992 1.00 84.25 113 CYS A N 1
ATOM 848 C CA . CYS A 1 113 ? -16.514 -3.670 6.839 1.00 84.25 113 CYS A CA 1
ATOM 849 C C . CYS A 1 113 ? -18.047 -3.564 6.886 1.00 84.25 113 CYS A C 1
ATOM 851 O O . CYS A 1 113 ? -18.572 -2.674 7.551 1.00 84.25 113 CYS A O 1
ATOM 853 N N . ARG A 1 114 ? -18.797 -4.440 6.199 1.00 84.44 114 ARG A N 1
ATOM 854 C CA . ARG A 1 114 ? -20.269 -4.389 6.215 1.00 84.44 114 ARG A CA 1
ATOM 855 C C . ARG A 1 114 ? -20.815 -4.508 7.637 1.00 84.44 114 ARG A C 1
ATOM 857 O O . ARG A 1 114 ? -20.540 -5.484 8.334 1.00 84.44 114 ARG A O 1
ATOM 864 N N . MET A 1 115 ? -21.714 -3.592 7.991 1.00 84.00 115 MET A N 1
ATOM 865 C CA . MET A 1 115 ? -22.385 -3.521 9.297 1.00 84.00 115 MET A CA 1
ATOM 866 C C . MET A 1 115 ? -22.988 -4.858 9.763 1.00 84.00 115 MET A C 1
ATOM 868 O O . MET A 1 115 ? -22.847 -5.229 10.929 1.00 84.00 115 MET A O 1
ATOM 872 N N . GLY A 1 116 ? -23.558 -5.647 8.844 1.00 84.81 116 GLY A N 1
ATOM 873 C CA . GLY A 1 116 ? -24.149 -6.955 9.160 1.00 84.81 116 GLY A CA 1
ATOM 874 C C . GLY A 1 116 ? -23.166 -7.992 9.726 1.00 84.81 116 GLY A C 1
ATOM 875 O O . GLY A 1 116 ? -23.584 -8.928 10.417 1.00 84.81 116 GLY A O 1
ATOM 876 N N . ARG A 1 117 ? -21.854 -7.843 9.487 1.00 85.31 117 ARG A N 1
ATOM 877 C CA . ARG A 1 117 ? -20.825 -8.687 10.124 1.00 85.31 117 ARG A CA 1
ATOM 878 C C . ARG A 1 117 ? -20.682 -8.393 11.615 1.00 85.31 117 ARG A C 1
ATOM 880 O O . ARG A 1 117 ? -20.454 -9.316 12.387 1.00 85.31 117 ARG A O 1
ATOM 887 N N . SER A 1 118 ? -20.922 -7.151 12.017 1.00 85.44 118 SER A N 1
ATOM 888 C CA . SER A 1 118 ? -20.897 -6.704 13.412 1.00 85.44 118 SER A CA 1
ATOM 889 C C . SER A 1 118 ? -22.243 -6.876 14.128 1.00 85.44 118 SER A C 1
ATOM 891 O O . SER A 1 118 ? -22.361 -6.513 15.293 1.00 85.44 118 SER A O 1
ATOM 893 N N . GLY A 1 119 ? -23.265 -7.426 13.456 1.00 85.06 119 GLY A N 1
ATOM 894 C CA . GLY A 1 119 ? -24.622 -7.532 14.006 1.00 85.06 119 GLY A CA 1
ATOM 895 C C . GLY A 1 119 ? -25.413 -6.221 13.960 1.00 85.06 119 GLY A C 1
ATOM 896 O O . GLY A 1 119 ? -26.359 -6.055 14.725 1.00 85.06 119 GLY A O 1
ATOM 897 N N . LEU A 1 120 ? -25.023 -5.294 13.081 1.00 86.69 120 LEU A N 1
ATOM 898 C CA . LEU A 1 120 ? -25.696 -4.017 12.850 1.00 86.69 120 LEU A CA 1
ATOM 899 C C . LEU A 1 120 ? -26.416 -4.019 11.494 1.00 86.69 120 LEU A C 1
ATOM 901 O O . LEU A 1 120 ? -25.992 -4.697 10.556 1.00 86.69 120 LEU A O 1
ATOM 905 N N . VAL A 1 121 ? -27.478 -3.230 11.374 1.00 84.81 121 VAL A N 1
ATOM 906 C CA . VAL A 1 121 ? -28.204 -2.982 10.121 1.00 84.81 121 VAL A CA 1
ATOM 907 C C . VAL A 1 121 ? -28.261 -1.480 9.886 1.00 84.81 121 VAL A C 1
ATOM 909 O O . VAL A 1 121 ? -28.375 -0.703 10.834 1.00 84.81 121 VAL A O 1
ATOM 912 N N . GLU A 1 122 ? -28.199 -1.074 8.620 1.00 73.75 122 GLU A N 1
ATOM 913 C CA . GLU A 1 122 ? -28.594 0.282 8.247 1.00 73.75 122 GLU A CA 1
ATOM 914 C C . GLU A 1 122 ? -30.071 0.471 8.572 1.00 73.75 122 GLU A C 1
ATOM 916 O O . GLU A 1 122 ? -30.925 -0.259 8.065 1.00 73.75 122 GLU A O 1
ATOM 921 N N . ASP A 1 123 ? -30.362 1.448 9.423 1.00 66.88 123 ASP A N 1
ATOM 922 C CA . ASP A 1 123 ? -31.720 1.929 9.595 1.00 66.88 123 ASP A CA 1
ATOM 923 C C . ASP A 1 123 ? -32.003 2.922 8.450 1.00 66.88 123 ASP A C 1
ATOM 925 O O . ASP A 1 123 ? -31.322 3.939 8.336 1.00 66.88 123 ASP A O 1
ATOM 929 N N . PRO A 1 124 ? -32.961 2.648 7.547 1.00 55.00 124 PRO A N 1
ATOM 930 C CA . PRO A 1 124 ? -33.288 3.572 6.465 1.00 55.00 124 PRO A CA 1
ATOM 931 C C . PRO A 1 124 ? -34.002 4.846 6.954 1.00 55.00 124 PRO A C 1
ATOM 933 O O . PRO A 1 124 ? -34.174 5.778 6.170 1.00 55.00 124 PRO A O 1
ATOM 936 N N . ILE A 1 125 ? -34.459 4.881 8.213 1.00 55.09 125 ILE A N 1
ATOM 937 C CA . ILE A 1 125 ? -35.232 5.981 8.807 1.00 55.09 125 ILE A CA 1
ATOM 938 C C . ILE A 1 125 ? -34.354 6.823 9.739 1.00 55.09 125 ILE A C 1
ATOM 940 O O . ILE A 1 125 ? -34.442 8.051 9.712 1.00 55.09 125 ILE A O 1
ATOM 944 N N . ASN A 1 126 ? -33.497 6.186 10.539 1.00 51.62 126 ASN A N 1
ATOM 945 C CA . ASN A 1 126 ? -32.555 6.878 11.414 1.00 51.62 126 ASN A CA 1
ATOM 946 C C . ASN A 1 126 ? -31.167 6.935 10.773 1.00 51.62 126 ASN A C 1
ATOM 948 O O . ASN A 1 126 ? -30.639 5.934 10.311 1.00 51.62 126 ASN A O 1
ATOM 952 N N . THR A 1 127 ? -30.496 8.083 10.842 1.00 56.34 127 THR A N 1
ATOM 953 C CA . THR A 1 127 ? -29.082 8.231 10.439 1.00 56.34 127 THR A CA 1
ATOM 954 C C . THR A 1 127 ? -28.102 7.395 11.275 1.00 56.34 127 THR A C 1
ATOM 956 O O . THR A 1 127 ? -26.897 7.444 11.034 1.00 56.34 127 THR A O 1
ATOM 959 N N . HIS A 1 128 ? -28.599 6.637 12.257 1.00 63.19 128 HIS A N 1
ATOM 960 C CA . HIS A 1 128 ? -27.820 5.788 13.144 1.00 63.19 128 HIS A CA 1
ATOM 961 C C . HIS A 1 128 ? -28.143 4.315 12.880 1.00 63.19 128 HIS A C 1
ATOM 963 O O . HIS A 1 128 ? -29.319 3.951 12.856 1.00 63.19 128 HIS A O 1
ATOM 969 N N . PRO A 1 129 ? -27.130 3.446 12.719 1.00 69.38 129 PRO A N 1
ATOM 970 C CA . PRO A 1 129 ? -27.359 2.018 12.554 1.00 69.38 129 PRO A CA 1
ATOM 971 C C . PRO A 1 129 ? -28.047 1.442 13.795 1.00 69.38 129 PRO A C 1
ATOM 973 O O . PRO A 1 129 ? -27.689 1.745 14.941 1.00 69.38 129 PRO A O 1
ATOM 976 N N . SER A 1 130 ? -29.005 0.555 13.569 1.00 76.12 130 SER A N 1
ATOM 977 C CA . SER A 1 130 ? -29.635 -0.219 14.631 1.00 76.12 130 SER A CA 1
ATOM 978 C C . SER A 1 130 ? -28.976 -1.589 14.748 1.00 76.12 130 SER A C 1
ATOM 980 O O . SER A 1 130 ? -28.337 -2.080 13.816 1.00 76.12 130 SER A O 1
ATOM 982 N N . ILE A 1 131 ? -29.159 -2.256 15.882 1.00 78.06 131 ILE A N 1
ATOM 983 C CA . ILE A 1 131 ? -28.796 -3.670 15.984 1.00 78.06 131 ILE A CA 1
ATOM 984 C C . ILE A 1 131 ? -29.731 -4.502 15.120 1.00 78.06 131 ILE A C 1
ATOM 986 O O . ILE A 1 131 ? -30.935 -4.253 15.052 1.00 78.06 131 ILE A O 1
ATOM 990 N N . ASP A 1 132 ? -29.163 -5.513 14.471 1.00 81.31 132 ASP A N 1
ATOM 991 C CA . ASP A 1 132 ? -29.949 -6.578 13.876 1.00 81.31 132 ASP A CA 1
ATOM 992 C C . ASP A 1 132 ? -30.590 -7.399 15.000 1.00 81.31 132 ASP A C 1
ATOM 994 O O . ASP A 1 132 ? -29.949 -8.250 15.619 1.00 81.31 132 ASP A O 1
ATOM 998 N N . TRP A 1 133 ? -31.872 -7.137 15.256 1.00 80.44 133 TRP A N 1
ATOM 999 C CA . TRP A 1 133 ? -32.676 -7.844 16.255 1.00 80.44 133 TRP A CA 1
ATOM 1000 C C . TRP A 1 133 ? -32.949 -9.313 15.899 1.00 80.44 133 TRP A C 1
ATOM 1002 O O . TRP A 1 133 ? -33.623 -10.021 16.652 1.00 80.44 133 TRP A O 1
ATOM 1012 N N . SER A 1 134 ? -32.430 -9.815 14.773 1.00 84.00 134 SER A N 1
ATOM 1013 C CA . SER A 1 134 ? -32.328 -11.253 14.571 1.00 84.00 134 SER A CA 1
ATOM 1014 C C . SER A 1 134 ? -31.471 -11.884 15.676 1.00 84.00 134 SER A C 1
ATOM 1016 O O . SER A 1 134 ? -30.494 -11.315 16.163 1.00 84.00 134 SER A O 1
ATOM 1018 N N . ARG A 1 135 ? -31.786 -13.131 16.046 1.00 83.69 135 ARG A N 1
ATOM 1019 C CA . ARG A 1 135 ? -31.009 -13.871 17.056 1.00 83.69 135 ARG A CA 1
ATOM 1020 C C . ARG A 1 135 ? -29.513 -13.924 16.719 1.00 83.69 135 ARG A C 1
ATOM 1022 O O . ARG A 1 135 ? -28.690 -13.981 17.624 1.00 83.69 135 ARG A O 1
ATOM 1029 N N . GLN A 1 136 ? -29.155 -13.971 15.436 1.00 85.88 136 GLN A N 1
ATOM 1030 C CA . GLN A 1 136 ? -27.754 -14.016 15.014 1.00 85.88 136 GLN A CA 1
ATOM 1031 C C . GLN A 1 136 ? -27.081 -12.645 15.114 1.00 85.88 136 GLN A C 1
ATOM 1033 O O . GLN A 1 136 ? -25.937 -12.580 15.561 1.00 85.88 136 GLN A O 1
ATOM 1038 N N . GLY A 1 137 ? -27.782 -11.575 14.742 1.00 84.25 137 GLY A N 1
ATOM 1039 C CA . GLY A 1 137 ? -27.304 -10.202 14.858 1.00 84.25 137 GLY A CA 1
ATOM 1040 C C . GLY A 1 137 ? -26.995 -9.805 16.297 1.00 84.25 137 GLY A C 1
ATOM 1041 O O . GLY A 1 137 ? -25.869 -9.412 16.602 1.00 84.25 137 GLY A O 1
ATOM 1042 N N . GLU A 1 138 ? -27.940 -10.051 17.205 1.00 86.31 138 GLU A N 1
ATOM 1043 C CA . GLU A 1 138 ? -27.773 -9.796 18.640 1.00 86.31 138 GLU A CA 1
ATOM 1044 C C . GLU A 1 138 ? -26.578 -10.573 19.228 1.00 86.31 138 GLU A C 1
ATOM 1046 O O . GLU A 1 138 ? -25.783 -10.032 20.002 1.00 86.31 138 GLU A O 1
ATOM 1051 N N . LEU A 1 139 ? -26.408 -11.845 18.838 1.00 88.38 139 LEU A N 1
ATOM 1052 C CA . LEU A 1 139 ? -25.280 -12.670 19.282 1.00 88.38 139 LEU A CA 1
ATOM 1053 C C . LEU A 1 139 ? -23.932 -12.136 18.781 1.00 88.38 139 LEU A C 1
ATOM 1055 O O . LEU A 1 139 ? -22.976 -12.122 19.557 1.00 88.38 139 LEU A O 1
ATOM 1059 N N . ARG A 1 140 ? -23.857 -11.690 17.521 1.00 90.12 140 ARG A N 1
ATOM 1060 C CA . ARG A 1 140 ? -22.645 -11.088 16.945 1.00 90.12 140 ARG A CA 1
ATOM 1061 C C . ARG A 1 140 ? -22.290 -9.789 17.650 1.00 90.12 140 ARG A C 1
ATOM 1063 O O . ARG A 1 140 ? -21.178 -9.662 18.150 1.00 90.12 140 ARG A O 1
ATOM 1070 N N . PHE A 1 141 ? -23.243 -8.869 17.782 1.00 89.81 141 PHE A N 1
ATOM 1071 C CA . PHE A 1 141 ? -22.981 -7.589 18.436 1.00 89.81 141 PHE A CA 1
ATOM 1072 C C . PHE A 1 141 ? -22.560 -7.779 19.901 1.00 89.81 141 PHE A C 1
ATOM 1074 O O . PHE A 1 141 ? -21.608 -7.164 20.378 1.00 89.81 141 PHE A O 1
ATOM 1081 N N . ARG A 1 142 ? -23.193 -8.718 20.614 1.00 88.88 142 ARG A N 1
ATOM 1082 C CA . ARG A 1 142 ? -22.797 -9.069 21.983 1.00 88.88 142 ARG A CA 1
ATOM 1083 C C . ARG A 1 142 ? -21.378 -9.640 22.065 1.00 88.88 142 ARG A C 1
ATOM 1085 O O . ARG A 1 142 ? -20.659 -9.331 23.014 1.00 88.88 142 ARG A O 1
ATOM 1092 N N . ALA A 1 143 ? -20.984 -10.488 21.117 1.00 91.50 143 ALA A N 1
ATOM 1093 C CA . ALA A 1 143 ? -19.631 -11.031 21.065 1.00 91.50 143 ALA A CA 1
ATOM 1094 C C . ALA A 1 143 ? -18.598 -9.939 20.747 1.00 91.50 143 ALA A C 1
ATOM 1096 O O . ALA A 1 143 ? -17.570 -9.882 21.416 1.00 91.50 143 ALA A O 1
ATOM 1097 N N . LEU A 1 144 ? -18.904 -9.036 19.811 1.00 92.00 144 LEU A N 1
ATOM 1098 C CA . LEU A 1 144 ? -18.081 -7.862 19.517 1.00 92.00 144 LEU A CA 1
ATOM 1099 C C . LEU A 1 144 ? -17.866 -7.002 20.766 1.00 92.00 144 LEU A C 1
ATOM 1101 O O . LEU A 1 144 ? -16.733 -6.690 21.120 1.00 92.00 144 LEU A O 1
ATOM 1105 N N . ARG A 1 145 ? -18.947 -6.686 21.479 1.00 91.00 145 ARG A N 1
ATOM 1106 C CA . ARG A 1 145 ? -18.912 -5.916 22.724 1.00 91.00 145 ARG A CA 1
ATOM 1107 C C . ARG A 1 145 ? -18.002 -6.540 23.780 1.00 91.00 145 ARG A C 1
ATOM 1109 O O . ARG A 1 145 ? -17.184 -5.850 24.379 1.00 91.00 145 ARG A O 1
ATOM 1116 N N . ALA A 1 146 ? -18.119 -7.851 23.986 1.00 90.75 146 ALA A N 1
ATOM 1117 C CA . ALA A 1 146 ? -17.244 -8.580 24.901 1.00 90.75 146 ALA A CA 1
ATOM 1118 C C . ALA A 1 146 ? -15.774 -8.527 24.453 1.00 90.75 146 ALA A C 1
ATOM 1120 O O . ALA A 1 146 ? -14.887 -8.388 25.294 1.00 90.75 146 ALA A O 1
ATOM 1121 N N . GLY A 1 147 ? -15.524 -8.592 23.144 1.00 92.62 147 GLY A N 1
ATOM 1122 C CA . GLY A 1 147 ? -14.183 -8.478 22.586 1.00 92.62 147 GLY A CA 1
ATOM 1123 C C . GLY A 1 147 ? -13.546 -7.112 22.800 1.00 92.62 147 GLY A C 1
ATOM 1124 O O . GLY A 1 147 ? -12.394 -7.053 23.212 1.00 92.62 147 GLY A O 1
ATOM 1125 N N . VAL A 1 148 ? -14.293 -6.022 22.611 1.00 93.19 148 VAL A N 1
ATOM 1126 C CA . VAL A 1 148 ? -13.805 -4.656 22.883 1.00 93.19 148 VAL A CA 1
ATOM 1127 C C . VAL A 1 148 ? -13.395 -4.505 24.348 1.00 93.19 148 VAL A C 1
ATOM 1129 O O . VAL A 1 148 ? -12.307 -4.023 24.637 1.00 93.19 148 VAL A O 1
ATOM 1132 N N . VAL A 1 149 ? -14.217 -5.002 25.274 1.00 92.31 149 VAL A N 1
ATOM 1133 C CA . VAL A 1 149 ? -13.947 -4.939 26.721 1.00 92.31 149 VAL A CA 1
ATOM 1134 C C . VAL A 1 149 ? -12.731 -5.780 27.118 1.00 92.31 149 VAL A C 1
ATOM 1136 O O . VAL A 1 149 ? -11.946 -5.375 27.976 1.00 92.31 149 VAL A O 1
ATOM 1139 N N . GLU A 1 150 ? -12.562 -6.954 26.504 1.00 93.50 150 GLU A N 1
ATOM 1140 C CA . GLU A 1 150 ? -11.376 -7.792 26.703 1.00 93.50 150 GLU A CA 1
ATOM 1141 C C . GLU A 1 150 ? -10.110 -7.100 26.185 1.00 93.50 150 GLU A C 1
ATOM 1143 O O . GLU A 1 150 ? -9.095 -7.083 26.882 1.00 93.50 150 GLU A O 1
ATOM 1148 N N . LEU A 1 151 ? -10.168 -6.511 24.987 1.00 93.12 151 LEU A N 1
ATOM 1149 C CA . LEU A 1 151 ? -9.044 -5.781 24.407 1.00 93.12 151 LEU A CA 1
ATOM 1150 C C . LEU A 1 151 ? -8.672 -4.550 25.243 1.00 93.12 151 LEU A C 1
ATOM 1152 O O . LEU A 1 151 ? -7.483 -4.333 25.461 1.00 93.12 151 LEU A O 1
ATOM 1156 N N . ASP A 1 152 ? -9.651 -3.800 25.760 1.00 93.00 152 ASP A N 1
ATOM 1157 C CA . ASP A 1 152 ? -9.419 -2.652 26.651 1.00 93.00 152 ASP A CA 1
ATOM 1158 C C . ASP A 1 152 ? -8.744 -3.080 27.957 1.00 93.00 152 ASP A C 1
ATOM 1160 O O . ASP A 1 152 ? -7.706 -2.530 28.334 1.00 93.00 152 ASP A O 1
ATOM 1164 N N . GLY A 1 153 ? -9.242 -4.149 28.586 1.00 89.38 153 GLY A N 1
ATOM 1165 C CA . GLY A 1 153 ? -8.646 -4.691 29.806 1.00 89.38 153 GLY A CA 1
ATOM 1166 C C . GLY A 1 153 ? -7.198 -5.147 29.607 1.00 89.38 153 GLY A C 1
ATOM 1167 O O . GLY A 1 153 ? -6.331 -4.849 30.430 1.00 89.38 153 GLY A O 1
ATOM 1168 N N . LEU A 1 154 ? -6.907 -5.817 28.488 1.00 89.50 154 LEU A N 1
ATOM 1169 C CA . LEU A 1 154 ? -5.543 -6.223 28.136 1.00 89.50 154 LEU A CA 1
ATOM 1170 C C . LEU A 1 154 ? -4.653 -5.020 27.787 1.00 89.50 154 LEU A C 1
ATOM 1172 O O . LEU A 1 154 ? -3.484 -5.002 28.168 1.00 89.50 154 LEU A O 1
ATOM 1176 N N . ALA A 1 155 ? -5.186 -3.993 27.121 1.00 87.94 155 ALA A N 1
ATOM 1177 C CA . ALA A 1 155 ? -4.452 -2.765 26.822 1.00 87.94 155 ALA A CA 1
ATOM 1178 C C . ALA A 1 155 ? -4.087 -1.991 28.100 1.00 87.94 155 ALA A C 1
ATOM 1180 O O . ALA A 1 155 ? -2.965 -1.498 28.231 1.00 87.94 155 ALA A O 1
ATOM 1181 N N . ARG A 1 156 ? -4.998 -1.919 29.081 1.00 87.19 156 ARG A N 1
ATOM 1182 C CA . ARG A 1 156 ? -4.710 -1.366 30.416 1.00 87.19 156 ARG A CA 1
ATOM 1183 C C . ARG A 1 156 ? -3.645 -2.179 31.146 1.00 87.19 156 ARG A C 1
ATOM 1185 O O . ARG A 1 156 ? -2.712 -1.583 31.670 1.00 87.19 156 ARG A O 1
ATOM 1192 N N . ALA A 1 157 ? -3.716 -3.510 31.100 1.00 85.44 157 ALA A N 1
ATOM 1193 C CA . ALA A 1 157 ? -2.700 -4.375 31.702 1.00 85.44 157 ALA A CA 1
ATOM 1194 C C . ALA A 1 157 ? -1.306 -4.176 31.073 1.00 85.44 157 ALA A C 1
ATOM 1196 O O . ALA A 1 157 ? -0.299 -4.179 31.781 1.00 85.44 157 ALA A O 1
ATOM 1197 N N . VAL A 1 158 ? -1.232 -3.955 29.753 1.00 82.94 158 VAL A N 1
ATOM 1198 C CA . VAL A 1 158 ? 0.020 -3.576 29.076 1.00 82.94 158 VAL A CA 1
ATOM 1199 C C . VAL A 1 158 ? 0.521 -2.222 29.583 1.00 82.94 158 VAL A C 1
ATOM 1201 O O . VAL A 1 158 ? 1.681 -2.134 29.982 1.00 82.94 158 VAL A O 1
ATOM 1204 N N . ARG A 1 159 ? -0.340 -1.193 29.631 1.00 84.19 159 ARG A N 1
ATOM 1205 C CA . ARG A 1 159 ? 0.015 0.146 30.144 1.00 84.19 159 ARG A CA 1
ATOM 1206 C C . ARG A 1 159 ? 0.510 0.095 31.591 1.00 84.19 159 ARG A C 1
ATOM 1208 O O . ARG A 1 159 ? 1.518 0.716 31.913 1.00 84.19 159 ARG A O 1
ATOM 1215 N N . GLU A 1 160 ? -0.149 -0.680 32.446 1.00 82.94 160 GLU A N 1
ATOM 1216 C CA . GLU A 1 160 ? 0.245 -0.880 33.841 1.00 82.94 160 GLU A CA 1
ATOM 1217 C C . GLU A 1 160 ? 1.603 -1.590 33.945 1.00 82.94 160 GLU A C 1
ATOM 1219 O O . GLU A 1 160 ? 2.492 -1.115 34.648 1.00 82.94 160 GLU A O 1
ATOM 1224 N N . ALA A 1 161 ? 1.827 -2.669 33.185 1.00 78.75 161 ALA A N 1
ATOM 1225 C CA . ALA A 1 161 ? 3.117 -3.365 33.149 1.00 78.75 161 ALA A CA 1
ATOM 1226 C C . ALA A 1 161 ? 4.258 -2.484 32.596 1.00 78.75 161 ALA A C 1
ATOM 1228 O O . ALA A 1 161 ? 5.431 -2.650 32.955 1.00 78.75 161 ALA A O 1
ATOM 1229 N N . GLU A 1 162 ? 3.941 -1.543 31.707 1.00 76.00 162 GLU A N 1
ATOM 1230 C CA . GLU A 1 162 ? 4.890 -0.561 31.184 1.00 76.00 162 GLU A CA 1
ATOM 1231 C C . GLU A 1 162 ? 5.189 0.545 32.205 1.00 76.00 162 GLU A C 1
ATOM 1233 O O . GLU A 1 162 ? 6.368 0.827 32.438 1.00 76.00 162 GLU A O 1
ATOM 1238 N N . GLY A 1 163 ? 4.166 1.086 32.874 1.00 63.84 163 GLY A N 1
ATOM 1239 C CA . GLY A 1 163 ? 4.273 2.146 33.884 1.00 63.84 163 GLY A CA 1
ATOM 1240 C C . GLY A 1 163 ? 4.788 1.699 35.259 1.00 63.84 163 GLY A C 1
ATOM 1241 O O . GLY A 1 163 ? 5.368 2.505 35.980 1.00 63.84 163 GLY A O 1
ATOM 1242 N N . ALA A 1 164 ? 4.663 0.417 35.618 1.00 56.34 164 ALA A N 1
ATOM 1243 C CA . ALA A 1 164 ? 5.098 -0.132 36.909 1.00 56.34 164 ALA A CA 1
ATOM 1244 C C . ALA A 1 164 ? 6.628 -0.158 37.123 1.00 56.34 164 ALA A C 1
ATOM 1246 O O . ALA A 1 164 ? 7.101 -0.590 38.175 1.00 56.34 164 ALA A O 1
ATOM 1247 N N . VAL A 1 165 ? 7.429 0.299 36.156 1.00 48.84 165 VAL A N 1
ATOM 1248 C CA . VAL A 1 165 ? 8.887 0.374 36.294 1.00 48.84 165 VAL A CA 1
ATOM 1249 C C . VAL A 1 165 ? 9.305 1.812 36.564 1.00 48.84 165 VAL A C 1
ATOM 1251 O O . VAL A 1 165 ? 9.484 2.601 35.641 1.00 48.84 165 VAL A O 1
ATOM 1254 N N . ASN A 1 166 ? 9.558 2.110 37.838 1.00 45.09 166 ASN A N 1
ATOM 1255 C CA . ASN A 1 166 ? 10.530 3.136 38.195 1.00 45.09 166 ASN A CA 1
ATOM 1256 C C . ASN A 1 166 ? 11.916 2.604 37.784 1.00 45.09 166 ASN A C 1
ATOM 1258 O O . ASN A 1 166 ? 12.324 1.551 38.288 1.00 45.09 166 ASN A O 1
ATOM 1262 N N . PRO A 1 167 ? 12.649 3.261 36.870 1.00 45.31 167 PRO A N 1
ATOM 1263 C CA . PRO A 1 167 ? 14.014 2.883 36.549 1.00 45.31 167 PRO A CA 1
ATOM 1264 C C . PRO A 1 167 ? 14.914 3.390 37.675 1.00 45.31 167 PRO A C 1
ATOM 1266 O O . PRO A 1 167 ? 15.608 4.384 37.507 1.00 45.31 167 PRO A O 1
ATOM 1269 N N . ASP A 1 168 ? 14.876 2.754 38.843 1.00 43.03 168 ASP A N 1
ATOM 1270 C CA . ASP A 1 168 ? 15.872 3.023 39.875 1.00 43.03 168 ASP A CA 1
ATOM 1271 C C . ASP A 1 168 ? 17.165 2.285 39.465 1.00 43.03 168 ASP A C 1
ATOM 1273 O O . ASP A 1 168 ? 17.190 1.048 39.459 1.00 43.03 168 ASP A O 1
ATOM 1277 N N . PRO A 1 169 ? 18.237 2.988 39.047 1.00 47.34 169 PRO A N 1
ATOM 1278 C CA . PRO A 1 169 ? 19.426 2.367 38.462 1.00 47.34 169 PRO A CA 1
ATOM 1279 C C . PRO A 1 169 ? 20.305 1.645 39.500 1.00 47.34 169 PRO A C 1
ATOM 1281 O O . PRO A 1 169 ? 21.388 1.166 39.164 1.00 47.34 169 PRO A O 1
ATOM 1284 N N . LEU A 1 170 ? 19.860 1.562 40.758 1.00 44.59 170 LEU A N 1
ATOM 1285 C CA . LEU A 1 170 ? 20.640 1.076 41.896 1.00 44.59 170 LEU A CA 1
ATOM 1286 C C . LEU A 1 170 ? 20.260 -0.323 42.396 1.00 44.59 170 LEU A C 1
ATOM 1288 O O . LEU A 1 170 ? 20.904 -0.807 43.325 1.00 44.59 170 LEU A O 1
ATOM 1292 N N . TYR A 1 171 ? 19.286 -1.011 41.791 1.00 44.94 171 TYR A N 1
ATOM 1293 C CA . TYR A 1 171 ? 19.032 -2.411 42.139 1.00 44.94 171 TYR A CA 1
ATOM 1294 C C . TYR A 1 171 ? 19.924 -3.351 41.316 1.00 44.94 171 TYR A C 1
ATOM 1296 O O . TYR A 1 171 ? 19.720 -3.493 40.105 1.00 44.94 171 TYR A O 1
ATOM 1304 N N . PRO A 1 172 ? 20.917 -4.023 41.932 1.00 43.12 172 PRO A N 1
ATOM 1305 C CA . PRO A 1 172 ? 21.716 -5.005 41.224 1.00 43.12 172 PRO A CA 1
ATOM 1306 C C . PRO A 1 172 ? 20.810 -6.159 40.789 1.00 43.12 172 PRO A C 1
ATOM 1308 O O . PRO A 1 172 ? 20.143 -6.792 41.608 1.00 43.12 172 PRO A O 1
ATOM 1311 N N . ARG A 1 173 ? 20.805 -6.448 39.483 1.00 48.62 173 ARG A N 1
ATOM 1312 C CA . ARG A 1 173 ? 20.269 -7.695 38.929 1.00 48.62 173 ARG A CA 1
ATOM 1313 C C . ARG A 1 173 ? 21.035 -8.850 39.570 1.00 48.62 173 ARG A C 1
ATOM 1315 O O . ARG A 1 173 ? 22.150 -9.141 39.149 1.00 48.62 173 ARG A O 1
ATOM 1322 N N . ILE A 1 174 ? 20.471 -9.478 40.599 1.00 47.34 174 ILE A N 1
ATOM 1323 C CA . ILE A 1 174 ? 21.040 -10.690 41.194 1.00 47.34 174 ILE A CA 1
ATOM 1324 C C . ILE A 1 174 ? 20.772 -11.838 40.209 1.00 47.34 174 ILE A C 1
ATOM 1326 O O . ILE A 1 174 ? 19.608 -12.193 40.003 1.00 47.34 174 ILE A O 1
ATOM 1330 N N . PRO A 1 175 ? 21.798 -12.430 39.574 1.00 41.59 175 PRO A N 1
ATOM 1331 C CA . PRO A 1 175 ? 21.600 -13.575 38.698 1.00 41.59 175 PRO A CA 1
ATOM 1332 C C . PRO A 1 175 ? 21.162 -14.776 39.545 1.00 41.59 175 PRO A C 1
ATOM 1334 O O . PRO A 1 175 ? 21.850 -15.138 40.497 1.00 41.59 175 PRO A O 1
ATOM 1337 N N . GLY A 1 176 ? 20.033 -15.401 39.206 1.00 46.53 176 GLY A N 1
ATOM 1338 C CA . GLY A 1 176 ? 19.618 -16.682 39.797 1.00 46.53 176 GLY A CA 1
ATOM 1339 C C . GLY A 1 176 ? 18.410 -16.651 40.735 1.00 46.53 176 GLY A C 1
ATOM 1340 O O . GLY A 1 176 ? 17.980 -17.717 41.168 1.00 46.53 176 GLY A O 1
ATOM 1341 N N . VAL A 1 177 ? 17.805 -15.489 41.002 1.00 43.38 177 VAL A N 1
ATOM 1342 C CA . VAL A 1 177 ? 16.490 -15.421 41.663 1.00 43.38 177 VAL A CA 1
ATOM 1343 C C . VAL A 1 177 ? 15.452 -15.037 40.616 1.00 43.38 177 VAL A C 1
ATOM 1345 O O . VAL A 1 177 ? 15.215 -13.859 40.360 1.00 43.38 177 VAL A O 1
ATOM 1348 N N . ALA A 1 178 ? 14.840 -16.037 39.983 1.00 41.25 178 ALA A N 1
ATOM 1349 C CA . ALA A 1 178 ? 13.613 -15.837 39.223 1.00 41.25 178 ALA A CA 1
ATOM 1350 C C . ALA A 1 178 ? 12.498 -15.472 40.216 1.00 41.25 178 ALA A C 1
ATOM 1352 O O . ALA A 1 178 ? 11.752 -16.326 40.691 1.00 41.25 178 ALA A O 1
ATOM 1353 N N . SER A 1 179 ? 12.431 -14.195 40.591 1.00 48.06 179 SER A N 1
ATOM 1354 C CA . SER A 1 179 ? 11.223 -13.626 41.173 1.00 48.06 179 SER A CA 1
ATOM 1355 C C . SER A 1 179 ? 10.083 -13.891 40.190 1.00 48.06 179 SER A C 1
ATOM 1357 O O . SER A 1 179 ? 10.217 -13.623 38.997 1.00 48.06 179 SER A O 1
ATOM 1359 N N . ALA A 1 180 ? 8.945 -14.381 40.681 1.00 47.56 180 ALA A N 1
ATOM 1360 C CA . ALA A 1 180 ? 7.712 -14.544 39.905 1.00 47.56 180 ALA A CA 1
ATOM 1361 C C . ALA A 1 180 ? 7.162 -13.213 39.332 1.00 47.56 180 ALA A C 1
ATOM 1363 O O . ALA A 1 180 ? 6.101 -13.192 38.714 1.00 47.56 180 ALA A O 1
ATOM 1364 N N . GLN A 1 181 ? 7.878 -12.106 39.539 1.00 53.72 181 GLN A N 1
ATOM 1365 C CA . GLN A 1 181 ? 7.566 -10.752 39.112 1.00 53.72 181 GLN A CA 1
ATOM 1366 C C . GLN A 1 181 ? 8.783 -10.096 38.444 1.00 53.72 181 GLN A C 1
ATOM 1368 O O . GLN A 1 181 ? 9.120 -8.962 38.766 1.00 53.72 181 GLN A O 1
ATOM 1373 N N . ASP A 1 182 ? 9.490 -10.790 37.544 1.00 63.69 182 ASP A N 1
ATOM 1374 C CA . ASP A 1 182 ? 10.407 -10.082 36.644 1.00 63.69 182 ASP A CA 1
ATOM 1375 C C . ASP A 1 182 ? 9.571 -9.102 35.789 1.00 63.69 182 ASP A C 1
ATOM 1377 O O . ASP A 1 182 ? 8.723 -9.556 35.006 1.00 63.69 182 ASP A O 1
ATOM 1381 N N . PRO A 1 183 ? 9.766 -7.773 35.916 1.00 65.62 183 PRO A N 1
ATOM 1382 C CA . PRO A 1 183 ? 8.995 -6.785 35.164 1.00 65.62 183 PRO A CA 1
ATOM 1383 C C . PRO A 1 183 ? 9.103 -6.984 33.648 1.00 65.62 183 PRO A C 1
ATOM 1385 O O . PRO A 1 183 ? 8.177 -6.663 32.904 1.00 65.62 183 PRO A O 1
ATOM 1388 N N . TYR A 1 184 ? 10.213 -7.561 33.175 1.00 69.44 184 TYR A N 1
ATOM 1389 C CA . TYR A 1 184 ? 10.384 -7.912 31.771 1.00 69.44 184 TYR A CA 1
ATOM 1390 C C . TYR A 1 184 ? 9.444 -9.048 31.338 1.00 69.44 184 TYR A C 1
ATOM 1392 O O . TYR A 1 184 ? 8.815 -8.959 30.279 1.00 69.44 184 TYR A O 1
ATOM 1400 N N . LEU A 1 185 ? 9.301 -10.094 32.159 1.00 75.06 185 LEU A N 1
ATOM 1401 C CA . LEU A 1 185 ? 8.392 -11.211 31.880 1.00 75.06 185 LEU A CA 1
ATOM 1402 C C . LEU A 1 185 ? 6.927 -10.773 31.959 1.00 75.06 185 LEU A C 1
ATOM 1404 O O . LEU A 1 185 ? 6.136 -11.183 31.112 1.00 75.06 185 LEU A O 1
ATOM 1408 N N . LEU A 1 186 ? 6.577 -9.899 32.910 1.00 76.31 186 LEU A N 1
ATOM 1409 C CA . LEU A 1 186 ? 5.229 -9.329 33.021 1.00 76.31 186 LEU A CA 1
ATOM 1410 C C . LEU A 1 186 ? 4.855 -8.506 31.779 1.00 76.31 186 LEU A C 1
ATOM 1412 O O . LEU A 1 186 ? 3.797 -8.735 31.197 1.00 76.31 186 LEU A O 1
ATOM 1416 N N . ARG A 1 187 ? 5.748 -7.626 31.304 1.00 79.06 187 ARG A N 1
ATOM 1417 C CA . ARG A 1 187 ? 5.547 -6.862 30.057 1.00 79.06 187 ARG A CA 1
ATOM 1418 C C . ARG A 1 187 ? 5.416 -7.764 28.838 1.00 79.06 187 ARG A C 1
ATOM 1420 O O . ARG A 1 187 ? 4.518 -7.577 28.021 1.00 79.06 187 ARG A O 1
ATOM 1427 N N . THR A 1 188 ? 6.312 -8.740 28.711 1.00 79.94 188 THR A N 1
ATOM 1428 C CA . THR A 1 188 ? 6.313 -9.666 27.570 1.00 79.94 188 THR A CA 1
ATOM 1429 C C . THR A 1 188 ? 5.020 -10.472 27.534 1.00 79.94 188 THR A C 1
ATOM 1431 O O . THR A 1 188 ? 4.394 -10.582 26.483 1.00 79.94 188 THR A O 1
ATOM 1434 N N . ARG A 1 189 ? 4.572 -10.964 28.693 1.00 85.81 189 ARG A N 1
ATOM 1435 C CA . ARG A 1 189 ? 3.318 -11.700 28.831 1.00 85.81 189 ARG A CA 1
ATOM 1436 C C . ARG A 1 189 ? 2.103 -10.833 28.511 1.00 85.81 189 ARG A C 1
ATOM 1438 O O . ARG A 1 189 ? 1.295 -11.250 27.691 1.00 85.81 189 ARG A O 1
ATOM 1445 N N . ALA A 1 190 ? 2.002 -9.633 29.085 1.00 81.75 190 ALA A N 1
ATOM 1446 C CA . ALA A 1 190 ? 0.889 -8.720 28.818 1.00 81.75 190 ALA A CA 1
ATOM 1447 C C . ALA A 1 190 ? 0.793 -8.372 27.322 1.00 81.75 190 ALA A C 1
ATOM 1449 O O . ALA A 1 190 ? -0.279 -8.459 26.724 1.00 81.75 190 ALA A O 1
ATOM 1450 N N . ARG A 1 191 ? 1.931 -8.074 26.676 1.00 84.69 191 ARG A N 1
ATOM 1451 C CA . ARG A 1 191 ? 1.994 -7.826 25.225 1.00 84.69 191 ARG A CA 1
ATOM 1452 C C . ARG A 1 191 ? 1.592 -9.049 24.408 1.00 84.69 191 ARG A C 1
ATOM 1454 O O . ARG A 1 191 ? 0.904 -8.909 23.401 1.00 84.69 191 ARG A O 1
ATOM 1461 N N . GLN A 1 192 ? 2.014 -10.243 24.820 1.00 85.44 192 GLN A N 1
ATOM 1462 C CA . GLN A 1 192 ? 1.668 -11.481 24.128 1.00 85.44 192 GLN A CA 1
ATOM 1463 C C . GLN A 1 192 ? 0.174 -11.797 24.248 1.00 85.44 192 GLN A C 1
ATOM 1465 O O . GLN A 1 192 ? -0.450 -12.132 23.243 1.00 85.44 192 GLN A O 1
ATOM 1470 N N . GLU A 1 193 ? -0.403 -11.667 25.443 1.00 89.88 193 GLU A N 1
ATOM 1471 C CA . GLU A 1 193 ? -1.834 -11.869 25.689 1.00 89.88 193 GLU A CA 1
ATOM 1472 C C . GLU A 1 193 ? -2.670 -10.873 24.871 1.00 89.88 193 GLU A C 1
ATOM 1474 O O . GLU A 1 193 ? -3.567 -11.296 24.137 1.00 89.88 193 GLU A O 1
ATOM 1479 N N . PHE A 1 194 ? -2.297 -9.586 24.873 1.00 89.81 194 PHE A N 1
ATOM 1480 C CA . PHE A 1 194 ? -2.914 -8.574 24.011 1.00 89.81 194 PHE A CA 1
ATOM 1481 C C . PHE A 1 194 ? -2.789 -8.932 22.523 1.00 89.81 194 PHE A C 1
ATOM 1483 O O . PHE A 1 194 ? -3.788 -8.958 21.812 1.00 89.81 194 PHE A O 1
ATOM 1490 N N . ALA A 1 195 ? -1.595 -9.283 22.037 1.00 87.81 195 ALA A N 1
ATOM 1491 C CA . ALA A 1 195 ? -1.375 -9.601 20.624 1.00 87.81 195 ALA A CA 1
ATOM 1492 C C . ALA A 1 195 ? -2.124 -10.861 20.151 1.00 87.81 195 ALA A C 1
ATOM 1494 O O . ALA A 1 195 ? -2.447 -10.989 18.966 1.00 87.81 195 ALA A O 1
ATOM 1495 N N . VAL A 1 196 ? -2.369 -11.829 21.041 1.00 91.00 196 VAL A N 1
ATOM 1496 C CA . VAL A 1 196 ? -3.184 -13.018 20.744 1.00 91.00 196 VAL A CA 1
ATOM 1497 C C . VAL A 1 196 ? -4.665 -12.649 20.684 1.00 91.00 196 VAL A C 1
ATOM 1499 O O . VAL A 1 196 ? -5.329 -12.997 19.706 1.00 91.00 196 VAL A O 1
ATOM 1502 N N . ALA A 1 197 ? -5.172 -11.914 21.678 1.00 90.75 197 ALA A N 1
ATOM 1503 C CA . ALA A 1 197 ? -6.562 -11.463 21.700 1.00 90.75 197 ALA A CA 1
ATOM 1504 C C . ALA A 1 197 ? -6.873 -10.537 20.516 1.00 90.75 197 ALA A C 1
ATOM 1506 O O . ALA A 1 197 ? -7.872 -10.740 19.829 1.00 90.75 197 ALA A O 1
ATOM 1507 N N . TRP A 1 198 ? -5.978 -9.592 20.217 1.00 92.56 198 TRP A N 1
ATOM 1508 C CA . TRP A 1 198 ? -6.077 -8.683 19.077 1.00 92.56 198 TRP A CA 1
ATOM 1509 C C . TRP A 1 198 ? -6.221 -9.447 17.763 1.00 92.56 198 TRP A C 1
ATOM 1511 O O . TRP A 1 198 ? -7.187 -9.243 17.035 1.00 92.56 198 TRP A O 1
ATOM 1521 N N . ARG A 1 199 ? -5.323 -10.403 17.486 1.00 91.00 199 ARG A N 1
ATOM 1522 C CA . ARG A 1 199 ? -5.397 -11.223 16.265 1.00 91.00 199 ARG A CA 1
ATOM 1523 C C . ARG A 1 199 ? -6.693 -12.024 16.172 1.00 91.00 199 ARG A C 1
ATOM 1525 O O . ARG A 1 199 ? -7.267 -12.104 15.091 1.00 91.00 199 ARG A O 1
ATOM 1532 N N . ARG A 1 200 ? -7.164 -12.596 17.286 1.00 94.06 200 ARG A N 1
ATOM 1533 C CA . ARG A 1 200 ? -8.430 -13.342 17.327 1.00 94.06 200 ARG A CA 1
ATOM 1534 C C . ARG A 1 200 ? -9.619 -12.441 16.994 1.00 94.06 200 ARG A C 1
ATOM 1536 O O . ARG A 1 200 ? -10.431 -12.803 16.151 1.00 94.06 200 ARG A O 1
ATOM 1543 N N . TRP A 1 201 ? -9.716 -11.283 17.641 1.00 93.50 201 TRP A N 1
ATOM 1544 C CA . TRP A 1 201 ? -10.851 -10.379 17.462 1.00 93.50 201 TRP A CA 1
ATOM 1545 C C . TRP A 1 201 ? -10.830 -9.653 16.121 1.00 93.50 201 TRP A C 1
ATOM 1547 O O . TRP A 1 201 ? -11.887 -9.495 15.530 1.00 93.50 201 TRP A O 1
ATOM 1557 N N . VAL A 1 202 ? -9.659 -9.290 15.595 1.00 91.12 202 VAL A N 1
ATOM 1558 C CA . VAL A 1 202 ? -9.528 -8.732 14.239 1.00 91.12 202 VAL A CA 1
ATOM 1559 C C . VAL A 1 202 ? -9.903 -9.759 13.168 1.00 91.12 202 VAL A C 1
ATOM 1561 O O . VAL A 1 202 ? -10.518 -9.397 12.171 1.00 91.12 202 VAL A O 1
ATOM 1564 N N . ALA A 1 203 ? -9.578 -11.042 13.358 1.00 88.50 203 ALA A N 1
ATOM 1565 C CA . ALA A 1 203 ? -9.991 -12.085 12.419 1.00 88.50 203 ALA A CA 1
ATOM 1566 C C . ALA A 1 203 ? -11.522 -12.255 12.368 1.00 88.50 203 ALA A C 1
ATOM 1568 O O . ALA A 1 203 ? -12.076 -12.456 11.289 1.00 88.50 203 ALA A O 1
ATOM 1569 N N . GLU A 1 204 ? -12.198 -12.143 13.516 1.00 90.69 204 GLU A N 1
ATOM 1570 C CA . GLU A 1 204 ? -13.663 -12.238 13.615 1.00 90.69 204 GLU A CA 1
ATOM 1571 C C . GLU A 1 204 ? -14.366 -10.936 13.179 1.00 90.69 204 GLU A C 1
ATOM 1573 O O . GLU A 1 204 ? -15.375 -10.970 12.475 1.00 90.69 204 GLU A O 1
ATOM 1578 N N . TYR A 1 205 ? -13.804 -9.781 13.550 1.00 91.81 205 TYR A N 1
ATOM 1579 C CA . TYR A 1 205 ? -14.321 -8.440 13.269 1.00 91.81 205 TYR A CA 1
ATOM 1580 C C . TYR A 1 205 ? -13.242 -7.567 12.604 1.00 91.81 205 TYR A C 1
ATOM 1582 O O . TYR A 1 205 ? -12.586 -6.763 13.272 1.00 91.81 205 TYR A O 1
ATOM 1590 N N . PRO A 1 206 ? -13.075 -7.671 11.272 1.00 88.06 206 PRO A N 1
ATOM 1591 C CA . PRO A 1 206 ? -11.982 -7.021 10.545 1.00 88.06 206 PRO A CA 1
ATOM 1592 C C . PRO A 1 206 ? -11.895 -5.502 10.716 1.00 88.06 206 PRO A C 1
ATOM 1594 O O . PRO A 1 206 ? -10.795 -4.955 10.690 1.00 88.06 206 PRO A O 1
ATOM 1597 N N . PHE A 1 207 ? -13.016 -4.808 10.946 1.00 87.69 207 PHE A N 1
ATOM 1598 C CA . PHE A 1 207 ? -13.022 -3.354 11.162 1.00 87.69 207 PHE A CA 1
ATOM 1599 C C . PHE A 1 207 ? -12.144 -2.921 12.356 1.00 87.69 207 PHE A C 1
ATOM 1601 O O . PHE A 1 207 ? -11.628 -1.803 12.360 1.00 87.69 207 PHE A O 1
ATOM 1608 N N . LEU A 1 208 ? -11.914 -3.809 13.336 1.00 88.81 208 LEU A N 1
ATOM 1609 C CA . LEU A 1 208 ? -11.033 -3.550 14.479 1.00 88.81 208 LEU A CA 1
ATOM 1610 C C . LEU A 1 208 ? -9.571 -3.336 14.063 1.00 88.81 208 LEU A C 1
ATOM 1612 O O . LEU A 1 208 ? -8.847 -2.650 14.777 1.00 88.81 208 LEU A O 1
ATOM 1616 N N . ALA A 1 209 ? -9.134 -3.848 12.905 1.00 85.19 209 ALA A N 1
ATOM 1617 C CA . ALA A 1 209 ? -7.801 -3.550 12.372 1.00 85.19 209 ALA A CA 1
ATOM 1618 C C . ALA A 1 209 ? -7.606 -2.054 12.070 1.00 85.19 209 ALA A C 1
ATOM 1620 O O . ALA A 1 209 ? -6.477 -1.572 12.086 1.00 85.19 209 ALA A O 1
ATOM 1621 N N . VAL A 1 210 ? -8.703 -1.340 11.796 1.00 83.56 210 VAL A N 1
ATOM 1622 C CA . VAL A 1 210 ? -8.713 0.087 11.459 1.00 83.56 210 VAL A CA 1
ATOM 1623 C C . VAL A 1 210 ? -9.108 0.910 12.684 1.00 83.56 210 VAL A C 1
ATOM 1625 O O . VAL A 1 210 ? -8.314 1.704 13.178 1.00 83.56 210 VAL A O 1
ATOM 1628 N N . ALA A 1 211 ? -10.304 0.678 13.233 1.00 86.69 211 ALA A N 1
ATOM 1629 C CA . ALA A 1 211 ? -10.835 1.484 14.334 1.00 86.69 211 ALA A CA 1
ATOM 1630 C C . ALA A 1 211 ? -10.343 1.063 15.721 1.00 86.69 211 ALA A C 1
ATOM 1632 O O . ALA A 1 211 ? -10.485 1.829 16.669 1.00 86.69 211 ALA A O 1
ATOM 1633 N N . GLY A 1 212 ? -9.791 -0.142 15.885 1.00 85.81 212 GLY A N 1
ATOM 1634 C CA . GLY A 1 212 ? -9.567 -0.702 17.216 1.00 85.81 212 GLY A CA 1
ATOM 1635 C C . GLY A 1 212 ? -8.601 0.126 18.065 1.00 85.81 212 GLY A C 1
ATOM 1636 O O . GLY A 1 212 ? -8.828 0.256 19.258 1.00 85.81 212 GLY A O 1
ATOM 1637 N N . LYS A 1 213 ? -7.576 0.759 17.476 1.00 85.38 213 LYS A N 1
ATOM 1638 C CA . LYS A 1 213 ? -6.671 1.650 18.226 1.00 85.38 213 LYS A CA 1
ATOM 1639 C C . LYS A 1 213 ? -7.417 2.851 18.816 1.00 85.38 213 LYS A C 1
ATOM 1641 O O . LYS A 1 213 ? -7.249 3.130 19.998 1.00 85.38 213 LYS A O 1
ATOM 1646 N N . ARG A 1 214 ? -8.226 3.538 18.002 1.00 84.19 214 ARG A N 1
ATOM 1647 C CA . ARG A 1 214 ? -9.028 4.686 18.445 1.00 84.19 214 ARG A CA 1
ATOM 1648 C C . ARG A 1 214 ? -10.066 4.253 19.471 1.00 84.19 214 ARG A C 1
ATOM 1650 O O . ARG A 1 214 ? -10.138 4.846 20.535 1.00 84.19 214 ARG A O 1
ATOM 1657 N N . LEU A 1 215 ? -10.776 3.162 19.191 1.00 86.56 215 LEU A N 1
ATOM 1658 C CA . LEU A 1 215 ? -11.787 2.622 20.092 1.00 86.56 215 LEU A CA 1
ATOM 1659 C C . LEU A 1 215 ? -11.198 2.314 21.476 1.00 86.56 215 LEU A C 1
ATOM 1661 O O . LEU A 1 215 ? -11.814 2.656 22.473 1.00 86.56 215 LEU A O 1
ATOM 1665 N N . LEU A 1 216 ? -9.990 1.736 21.542 1.00 87.00 216 LEU A N 1
ATOM 1666 C CA . LEU A 1 216 ? -9.289 1.467 22.805 1.00 87.00 216 LEU A CA 1
ATOM 1667 C C . LEU A 1 216 ? -8.788 2.730 23.523 1.00 87.00 216 LEU A C 1
ATOM 1669 O O . LEU A 1 216 ? -8.657 2.724 24.746 1.00 87.00 216 LEU A O 1
ATOM 1673 N N . ALA A 1 217 ? -8.474 3.797 22.786 1.00 83.38 217 ALA A N 1
ATOM 1674 C CA . ALA A 1 217 ? -8.142 5.089 23.380 1.00 83.38 217 ALA A CA 1
ATOM 1675 C C . ALA A 1 217 ? -9.399 5.732 23.987 1.00 83.38 217 ALA A C 1
ATOM 1677 O O . ALA A 1 217 ? -9.418 6.026 25.177 1.00 83.38 217 ALA A O 1
ATOM 1678 N N . GLU A 1 218 ? -10.482 5.818 23.211 1.00 85.56 218 GLU A N 1
ATOM 1679 C CA . GLU A 1 218 ? -11.767 6.375 23.644 1.00 85.56 218 GLU A CA 1
ATOM 1680 C C . GLU A 1 218 ? -12.353 5.612 24.839 1.00 85.56 218 GLU A C 1
ATOM 1682 O O . GLU A 1 218 ? -12.795 6.233 25.808 1.00 85.56 218 GLU A O 1
ATOM 1687 N N . THR A 1 219 ? -12.323 4.271 24.827 1.00 86.25 219 THR A N 1
ATOM 1688 C CA . THR A 1 219 ? -12.763 3.473 25.983 1.00 86.25 219 THR A CA 1
ATOM 1689 C C . THR A 1 219 ? -11.832 3.630 27.177 1.00 86.25 219 THR A C 1
ATOM 1691 O O . THR A 1 219 ? -12.297 3.650 28.318 1.00 86.25 219 THR A O 1
ATOM 1694 N N . GLY A 1 220 ? -10.530 3.763 26.911 1.00 81.69 220 GLY A N 1
ATOM 1695 C CA . GLY A 1 220 ? -9.487 4.031 27.891 1.00 81.69 220 GLY A CA 1
ATOM 1696 C C . GLY A 1 220 ? -9.716 5.318 28.679 1.00 81.69 220 GLY A C 1
ATOM 1697 O O . GLY A 1 220 ? -9.527 5.315 29.895 1.00 81.69 220 GLY A O 1
ATOM 1698 N N . ASP A 1 221 ? -10.131 6.373 27.979 1.00 80.12 221 ASP A N 1
ATOM 1699 C CA . ASP A 1 221 ? -10.280 7.728 28.512 1.00 80.12 221 ASP A CA 1
ATOM 1700 C C . ASP A 1 221 ? -11.681 7.991 29.085 1.00 80.12 221 ASP A C 1
ATOM 1702 O O . ASP A 1 221 ? -11.830 8.771 30.026 1.00 80.12 221 ASP A O 1
ATOM 1706 N N . SER A 1 222 ? -12.710 7.331 28.544 1.00 80.69 222 SER A N 1
ATOM 1707 C CA . SER A 1 222 ? -14.112 7.614 28.887 1.00 80.69 222 SER A CA 1
ATOM 1708 C C . SER A 1 222 ? -14.671 6.759 30.023 1.00 80.69 222 SER A C 1
ATOM 1710 O O . SER A 1 222 ? -15.667 7.148 30.629 1.00 80.69 222 SER A O 1
ATOM 1712 N N . PHE A 1 223 ? -14.076 5.596 30.306 1.00 86.12 223 PHE A N 1
ATOM 1713 C CA . PHE A 1 223 ? -14.629 4.637 31.265 1.00 86.12 223 PHE A CA 1
ATOM 1714 C C . PHE A 1 223 ? -13.560 4.015 32.155 1.00 86.12 223 PHE A C 1
ATOM 1716 O O . PHE A 1 223 ? -12.403 3.844 31.766 1.00 86.12 223 PHE A O 1
ATOM 1723 N N . GLU A 1 224 ? -13.987 3.562 33.330 1.00 87.25 224 GLU A N 1
ATOM 1724 C CA . GLU A 1 224 ? -13.205 2.643 34.155 1.00 87.25 224 GLU A CA 1
ATOM 1725 C C . GLU A 1 224 ? -13.460 1.181 33.747 1.00 87.25 224 GLU A C 1
ATOM 1727 O O . GLU A 1 224 ? -14.548 0.807 33.303 1.00 87.25 224 GLU A O 1
ATOM 1732 N N . GLN A 1 225 ? -12.476 0.296 33.944 1.00 82.19 225 GLN A N 1
ATOM 1733 C CA . GLN A 1 225 ? -12.603 -1.112 33.527 1.00 82.19 225 GLN A CA 1
ATOM 1734 C C . GLN A 1 225 ? -13.833 -1.836 34.124 1.00 82.19 225 GLN A C 1
ATOM 1736 O O . GLN A 1 225 ? -14.503 -2.573 33.394 1.00 82.19 225 GLN A O 1
ATOM 1741 N N . PRO A 1 226 ? -14.169 -1.681 35.423 1.00 85.94 226 PRO A N 1
ATOM 1742 C CA . PRO A 1 226 ? -15.349 -2.330 35.994 1.00 85.94 226 PRO A CA 1
ATOM 1743 C C . PRO A 1 226 ? -16.659 -1.842 35.364 1.00 85.94 226 PRO A C 1
ATOM 1745 O O . PRO A 1 226 ? -17.575 -2.643 35.179 1.00 85.94 226 PRO A O 1
ATOM 1748 N N . GLU A 1 227 ? -16.721 -0.561 34.996 1.00 86.88 227 GLU A N 1
ATOM 1749 C CA . GLU A 1 227 ? -17.874 0.054 34.338 1.00 86.88 227 GLU A CA 1
ATOM 1750 C C . GLU A 1 227 ? -18.082 -0.541 32.942 1.00 86.88 227 GLU A C 1
ATOM 1752 O O . GLU A 1 227 ? -19.180 -0.994 32.627 1.00 86.88 227 GLU A O 1
ATOM 1757 N N . LEU A 1 228 ? -17.019 -0.670 32.141 1.00 85.06 228 LEU A N 1
ATOM 1758 C CA . LEU A 1 228 ? -17.080 -1.335 30.832 1.00 85.06 228 LEU A CA 1
ATOM 1759 C C . LEU A 1 228 ? -17.587 -2.777 30.934 1.00 85.06 228 LEU A C 1
ATOM 1761 O O . LEU A 1 228 ? -18.407 -3.222 30.126 1.00 85.06 228 LEU A O 1
ATOM 1765 N N . VAL A 1 229 ? -17.126 -3.517 31.947 1.00 85.44 229 VAL A N 1
ATOM 1766 C CA . VAL A 1 229 ? -17.581 -4.889 32.198 1.00 85.44 229 VAL A CA 1
ATOM 1767 C C . VAL A 1 229 ? -19.063 -4.918 32.569 1.00 85.44 229 VAL A C 1
ATOM 1769 O O . VAL A 1 229 ? -19.782 -5.803 32.095 1.00 85.44 229 VAL A O 1
ATOM 1772 N N . GLU A 1 230 ? -19.541 -3.982 33.386 1.00 85.44 230 GLU A N 1
ATOM 1773 C CA . GLU A 1 230 ? -20.957 -3.873 33.735 1.00 85.44 230 GLU A CA 1
ATOM 1774 C C . GLU A 1 230 ? -21.813 -3.525 32.521 1.00 85.44 230 GLU A C 1
ATOM 1776 O O . GLU A 1 230 ? -22.768 -4.256 32.234 1.00 85.44 230 GLU A O 1
ATOM 1781 N N . LEU A 1 231 ? -21.421 -2.489 31.772 1.00 82.69 231 LEU A N 1
ATOM 1782 C CA . LEU A 1 231 ? -22.060 -2.096 30.526 1.00 82.69 231 LEU A CA 1
ATOM 1783 C C . LEU A 1 231 ? -22.206 -3.331 29.643 1.00 82.69 231 LEU A C 1
ATOM 1785 O O . LEU A 1 231 ? -23.340 -3.717 29.366 1.00 82.69 231 LEU A O 1
ATOM 1789 N N . SER A 1 232 ? -21.113 -4.049 29.347 1.00 82.31 232 SER A N 1
ATOM 1790 C CA . SER A 1 232 ? -21.082 -5.243 28.479 1.00 82.31 232 SER A CA 1
ATOM 1791 C C . SER A 1 232 ? -22.113 -6.334 28.803 1.00 82.31 232 SER A C 1
ATOM 1793 O O . SER A 1 232 ? -22.511 -7.111 27.926 1.00 82.31 232 SER A O 1
ATOM 1795 N N . ARG A 1 233 ? -22.556 -6.403 30.065 1.00 80.31 233 ARG A N 1
ATOM 1796 C CA . ARG A 1 233 ? -23.494 -7.408 30.579 1.00 80.31 233 ARG A CA 1
ATOM 1797 C C . ARG A 1 233 ? -24.954 -6.974 30.488 1.00 80.31 233 ARG A C 1
ATOM 1799 O O . ARG A 1 233 ? -25.824 -7.845 30.569 1.00 80.31 233 ARG A O 1
ATOM 1806 N N . GLN A 1 234 ? -25.232 -5.683 30.309 1.00 75.25 234 GLN A N 1
ATOM 1807 C CA . GLN A 1 234 ? -26.591 -5.166 30.152 1.00 75.25 234 GLN A CA 1
ATOM 1808 C C . GLN A 1 234 ? -27.225 -5.763 28.891 1.00 75.25 234 GLN A C 1
ATOM 1810 O O . GLN A 1 234 ? -26.709 -5.624 27.782 1.00 75.25 234 GLN A O 1
ATOM 1815 N N . ARG A 1 235 ? -28.324 -6.497 29.083 1.00 63.06 235 ARG A N 1
ATOM 1816 C CA . ARG A 1 235 ? -29.041 -7.224 28.031 1.00 63.06 235 ARG A CA 1
ATOM 1817 C C . ARG A 1 235 ? -30.201 -6.375 27.526 1.00 63.06 235 ARG A C 1
ATOM 1819 O O . ARG A 1 235 ? -30.957 -5.856 28.340 1.00 63.06 235 ARG A O 1
ATOM 1826 N N . GLY A 1 236 ? -30.366 -6.279 26.209 1.00 58.19 236 GLY A N 1
ATOM 1827 C CA . GLY A 1 236 ? -31.531 -5.641 25.587 1.00 58.19 236 GLY A CA 1
ATOM 1828 C C . GLY A 1 236 ? -31.578 -4.112 25.663 1.00 58.19 236 GLY A C 1
ATOM 1829 O O . GLY A 1 236 ? -32.477 -3.533 25.068 1.00 58.19 236 GLY A O 1
ATOM 1830 N N . ASN A 1 237 ? -30.622 -3.461 26.338 1.00 58.47 237 ASN A N 1
ATOM 1831 C CA . ASN A 1 237 ? -30.465 -2.008 26.321 1.00 58.47 237 ASN A CA 1
ATOM 1832 C C . ASN A 1 237 ? -29.184 -1.632 25.571 1.00 58.47 237 ASN A C 1
ATOM 1834 O O . ASN A 1 237 ? -28.131 -1.418 26.174 1.00 58.47 237 ASN A O 1
ATOM 1838 N N . TYR A 1 238 ? -29.283 -1.618 24.246 1.00 65.31 238 TYR A N 1
ATOM 1839 C CA . TYR A 1 238 ? -28.167 -1.347 23.344 1.00 65.31 238 TYR A CA 1
ATOM 1840 C C . TYR A 1 238 ? -28.022 0.138 22.982 1.00 65.31 238 TYR A C 1
ATOM 1842 O O . TYR A 1 238 ? -27.618 0.505 21.880 1.00 65.31 238 TYR A O 1
ATOM 1850 N N . GLU A 1 239 ? -28.400 0.988 23.929 1.00 71.31 239 GLU A N 1
ATOM 1851 C CA . GLU A 1 239 ? -28.356 2.449 23.855 1.00 71.31 239 GLU A CA 1
ATOM 1852 C C . GLU A 1 239 ? -27.409 3.026 24.916 1.00 71.31 239 GLU A C 1
ATOM 1854 O O . GLU A 1 239 ? -27.506 4.185 25.292 1.00 71.31 239 GLU A O 1
ATOM 1859 N N . ASN A 1 240 ? -26.498 2.208 25.450 1.00 83.62 240 ASN A N 1
ATOM 1860 C CA . ASN A 1 240 ? -25.468 2.712 26.353 1.00 83.62 240 ASN A CA 1
ATOM 1861 C C . ASN A 1 240 ? -24.274 3.279 25.573 1.00 83.62 240 ASN A C 1
ATOM 1863 O O . ASN A 1 240 ? -24.044 2.929 24.415 1.00 83.62 240 ASN A O 1
ATOM 1867 N N . ALA A 1 241 ? -23.481 4.106 26.253 1.00 85.31 241 ALA A N 1
ATOM 1868 C CA . ALA A 1 241 ? -22.365 4.833 25.658 1.00 85.31 241 ALA A CA 1
ATOM 1869 C C . ALA A 1 241 ? -21.318 3.918 24.986 1.00 85.31 241 ALA A C 1
ATOM 1871 O O . ALA A 1 241 ? -20.820 4.245 23.913 1.00 85.31 241 ALA A O 1
ATOM 1872 N N . LEU A 1 242 ? -21.034 2.729 25.540 1.00 87.81 242 LEU A N 1
ATOM 1873 C CA . LEU A 1 242 ? -20.141 1.752 24.894 1.00 87.81 242 LEU A CA 1
ATOM 1874 C C . LEU A 1 242 ? -20.699 1.282 23.540 1.00 87.81 242 LEU A C 1
ATOM 1876 O O . LEU A 1 242 ? -19.962 1.166 22.562 1.00 87.81 242 LEU A O 1
ATOM 1880 N N . ASP A 1 243 ? -22.002 1.021 23.468 1.00 88.69 243 ASP A N 1
ATOM 1881 C CA . ASP A 1 243 ? -22.645 0.568 22.234 1.00 88.69 243 ASP A CA 1
ATOM 1882 C C . ASP A 1 243 ? -22.746 1.694 21.197 1.00 88.69 243 ASP A C 1
ATOM 1884 O O . ASP A 1 243 ? -22.701 1.430 19.996 1.00 88.69 243 ASP A O 1
ATOM 1888 N N . GLU A 1 244 ? -22.864 2.950 21.630 1.00 87.19 244 GLU A N 1
ATOM 1889 C CA . GLU A 1 244 ? -22.752 4.125 20.757 1.00 87.19 244 GLU A CA 1
ATOM 1890 C C . GLU A 1 244 ? -21.350 4.263 20.157 1.00 87.19 244 GLU A C 1
ATOM 1892 O O . GLU A 1 244 ? -21.247 4.395 18.938 1.00 87.19 244 GLU A O 1
ATOM 1897 N N . LEU A 1 245 ? -20.287 4.126 20.960 1.00 88.81 245 LEU A N 1
ATOM 1898 C CA . LEU A 1 245 ? -18.903 4.162 20.465 1.00 88.81 245 LEU A CA 1
ATOM 1899 C C . LEU A 1 245 ? -18.625 3.045 19.455 1.00 88.81 245 LEU A C 1
ATOM 1901 O O . LEU A 1 245 ? -18.100 3.293 18.370 1.00 88.81 245 LEU A O 1
ATOM 1905 N N . ILE A 1 246 ? -19.037 1.809 19.763 1.00 90.38 246 ILE A N 1
ATOM 1906 C CA . ILE A 1 246 ? -18.866 0.677 18.842 1.00 90.38 246 ILE A CA 1
ATOM 1907 C C . ILE A 1 246 ? -19.631 0.926 17.536 1.00 90.38 246 ILE A C 1
ATOM 1909 O O . ILE A 1 246 ? -19.092 0.689 16.454 1.00 90.38 246 ILE A O 1
ATOM 1913 N N . ARG A 1 247 ? -20.879 1.411 17.606 1.00 88.31 247 ARG A N 1
ATOM 1914 C CA . ARG A 1 247 ? -21.681 1.722 16.410 1.00 88.31 247 ARG A CA 1
ATOM 1915 C C . ARG A 1 247 ? -21.048 2.829 15.575 1.00 88.31 247 ARG A C 1
ATOM 1917 O O . ARG A 1 247 ? -20.944 2.659 14.362 1.00 88.31 247 ARG A O 1
ATOM 1924 N N . ALA A 1 248 ? -20.607 3.915 16.207 1.00 86.94 248 ALA A N 1
ATOM 1925 C CA . ALA A 1 248 ? -19.932 5.020 15.536 1.00 86.94 248 ALA A CA 1
ATOM 1926 C C . ALA A 1 248 ? -18.673 4.530 14.807 1.00 86.94 248 ALA A C 1
ATOM 1928 O O . ALA A 1 248 ? -18.552 4.736 13.601 1.00 86.94 248 ALA A O 1
ATOM 1929 N N . ALA A 1 249 ? -17.817 3.768 15.493 1.00 88.62 249 ALA A N 1
ATOM 1930 C CA . ALA A 1 249 ? -16.600 3.204 14.918 1.00 88.62 249 ALA A CA 1
ATOM 1931 C C . ALA A 1 249 ? -16.874 2.279 13.718 1.00 88.62 249 ALA A C 1
ATOM 1933 O O . ALA A 1 249 ? -16.191 2.366 12.697 1.00 88.62 249 ALA A O 1
ATOM 1934 N N . VAL A 1 250 ? -17.885 1.402 13.803 1.00 88.94 250 VAL A N 1
ATOM 1935 C CA . VAL A 1 250 ? -18.246 0.510 12.685 1.00 88.94 250 VAL A CA 1
ATOM 1936 C C . VAL A 1 250 ? -18.749 1.307 11.478 1.00 88.94 250 VAL A C 1
ATOM 1938 O O . VAL A 1 250 ? -18.342 1.025 10.351 1.00 88.94 250 VAL A O 1
ATOM 1941 N N . VAL A 1 251 ? -19.628 2.291 11.695 1.00 86.44 251 VAL A N 1
ATOM 1942 C CA . VAL A 1 251 ? -20.195 3.118 10.613 1.00 86.44 251 VAL A CA 1
ATOM 1943 C C . VAL A 1 251 ? -19.126 3.939 9.932 1.00 86.44 251 VAL A C 1
ATOM 1945 O O . VAL A 1 251 ? -19.098 4.017 8.707 1.00 86.44 251 VAL A O 1
ATOM 1948 N N . GLU A 1 252 ? -18.262 4.559 10.722 1.00 86.00 252 GLU A N 1
ATOM 1949 C CA . GLU A 1 252 ? -17.214 5.423 10.217 1.00 86.00 252 GLU A CA 1
ATOM 1950 C C . GLU A 1 252 ? -16.253 4.643 9.324 1.00 86.00 252 GLU A C 1
ATOM 1952 O O . GLU A 1 252 ? -16.106 5.003 8.159 1.00 86.00 252 GLU A O 1
ATOM 1957 N N . VAL A 1 253 ? -15.737 3.498 9.792 1.00 86.88 253 VAL A N 1
ATOM 1958 C CA . VAL A 1 253 ? -14.869 2.632 8.977 1.00 86.88 253 VAL A CA 1
ATOM 1959 C C . VAL A 1 253 ? -15.591 2.150 7.720 1.00 86.88 253 VAL A C 1
ATOM 1961 O O . VAL A 1 253 ? -15.017 2.168 6.634 1.00 86.88 253 VAL A O 1
ATOM 1964 N N . ALA A 1 254 ? -16.862 1.747 7.821 1.00 86.62 254 ALA A N 1
ATOM 1965 C CA . ALA A 1 254 ? -17.629 1.326 6.650 1.00 86.62 254 ALA A CA 1
ATOM 1966 C C . ALA A 1 254 ? -17.773 2.460 5.615 1.00 86.62 254 ALA A C 1
ATOM 1968 O O . ALA A 1 254 ? -17.575 2.238 4.417 1.00 86.62 254 ALA A O 1
ATOM 1969 N N . ARG A 1 255 ? -18.076 3.683 6.069 1.00 86.44 255 ARG A N 1
ATOM 1970 C CA . ARG A 1 255 ? -18.234 4.874 5.222 1.00 86.44 255 ARG A CA 1
ATOM 1971 C C . ARG A 1 255 ? -16.909 5.311 4.599 1.00 86.44 255 ARG A C 1
ATOM 1973 O O . ARG A 1 255 ? -16.869 5.649 3.414 1.00 86.44 255 ARG A O 1
ATOM 1980 N N . GLU A 1 256 ? -15.835 5.309 5.375 1.00 85.81 256 GLU A N 1
ATOM 1981 C CA . GLU A 1 256 ? -14.486 5.652 4.925 1.00 85.81 256 GLU A CA 1
ATOM 1982 C C . GLU A 1 256 ? -13.987 4.653 3.891 1.00 85.81 256 GLU A C 1
ATOM 1984 O O . GLU A 1 256 ? -13.640 5.059 2.787 1.00 85.81 256 GLU A O 1
ATOM 1989 N N . THR A 1 257 ? -14.062 3.348 4.164 1.00 86.75 257 THR A N 1
ATOM 1990 C CA . THR A 1 257 ? -13.650 2.317 3.201 1.00 86.75 257 THR A CA 1
ATOM 1991 C C . THR A 1 257 ? -14.466 2.370 1.910 1.00 86.75 257 THR A C 1
ATOM 1993 O O . THR A 1 257 ? -13.911 2.221 0.817 1.00 86.75 257 THR A O 1
ATOM 1996 N N . LEU A 1 258 ? -15.773 2.640 1.989 1.00 85.31 258 LEU A N 1
ATOM 1997 C CA . LEU A 1 258 ? -16.609 2.797 0.798 1.00 85.31 258 LEU A CA 1
ATOM 1998 C C . LEU A 1 258 ? -16.205 4.030 -0.024 1.00 85.31 258 LEU A C 1
ATOM 2000 O O . LEU A 1 258 ? -15.983 3.931 -1.233 1.00 85.31 258 LEU A O 1
ATOM 2004 N N . SER A 1 259 ? -16.104 5.190 0.627 1.00 85.44 259 SER A N 1
ATOM 2005 C CA . SER A 1 259 ? -15.822 6.462 -0.043 1.00 85.44 259 SER A CA 1
ATOM 2006 C C . SER A 1 259 ? -14.386 6.546 -0.567 1.00 85.44 259 SER A C 1
ATOM 2008 O O . SER A 1 259 ? -14.186 6.891 -1.734 1.00 85.44 259 SER A O 1
ATOM 2010 N N . ALA A 1 260 ? -13.395 6.172 0.245 1.00 85.44 260 ALA A N 1
ATOM 2011 C CA . ALA A 1 260 ? -11.990 6.130 -0.138 1.00 85.44 260 ALA A CA 1
ATOM 2012 C C . ALA A 1 260 ? -11.742 5.076 -1.224 1.00 85.44 260 ALA A C 1
ATOM 2014 O O . ALA A 1 260 ? -11.061 5.367 -2.204 1.00 85.44 260 ALA A O 1
ATOM 2015 N N . GLY A 1 261 ? -12.368 3.896 -1.128 1.00 85.94 261 GLY A N 1
ATOM 2016 C CA . GLY A 1 261 ? -12.283 2.861 -2.162 1.00 85.94 261 GLY A CA 1
ATOM 2017 C C . GLY A 1 261 ? -12.800 3.335 -3.524 1.00 85.94 261 GLY A C 1
ATOM 2018 O O . GLY A 1 261 ? -12.160 3.097 -4.553 1.00 85.94 261 GLY A O 1
ATOM 2019 N N . ALA A 1 262 ? -13.921 4.064 -3.551 1.00 83.88 262 ALA A N 1
ATOM 2020 C CA . ALA A 1 262 ? -14.466 4.634 -4.783 1.00 83.88 262 ALA A CA 1
ATOM 2021 C C . ALA A 1 262 ? -13.556 5.721 -5.384 1.00 83.88 262 ALA A C 1
ATOM 2023 O O . ALA A 1 262 ? -13.320 5.717 -6.597 1.00 83.88 262 ALA A O 1
ATOM 2024 N N . LYS A 1 263 ? -13.022 6.625 -4.549 1.00 85.81 263 LYS A N 1
ATOM 2025 C CA . LYS A 1 263 ? -12.067 7.659 -4.983 1.00 85.81 263 LYS A CA 1
ATOM 2026 C C . LYS A 1 263 ? -10.790 7.037 -5.547 1.00 85.81 263 LYS A C 1
ATOM 2028 O O . LYS A 1 263 ? -10.450 7.314 -6.695 1.00 85.81 263 LYS A O 1
ATOM 2033 N N . LEU A 1 264 ? -10.174 6.118 -4.801 1.00 86.06 264 LEU A N 1
ATOM 2034 C CA . LEU A 1 264 ? -8.940 5.439 -5.196 1.00 86.06 264 LEU A CA 1
ATOM 2035 C C . LEU A 1 264 ? -9.114 4.683 -6.518 1.00 86.06 264 LEU A C 1
ATOM 2037 O O . LEU A 1 264 ? -8.279 4.788 -7.408 1.00 86.06 264 LEU A O 1
ATOM 2041 N N . THR A 1 265 ? -10.242 3.985 -6.702 1.00 84.75 265 THR A N 1
ATOM 2042 C CA . THR A 1 265 ? -10.550 3.296 -7.969 1.00 84.75 265 THR A CA 1
ATOM 2043 C C . THR A 1 265 ? -10.610 4.273 -9.146 1.00 84.75 265 THR A C 1
ATOM 2045 O O . THR A 1 265 ? -10.106 3.975 -10.230 1.00 84.75 265 THR A O 1
ATOM 2048 N N . LYS A 1 266 ? -11.239 5.440 -8.958 1.00 86.31 266 LYS A N 1
ATOM 2049 C CA . LYS A 1 266 ? -11.377 6.458 -10.007 1.00 86.31 266 LYS A CA 1
ATOM 2050 C C . LYS A 1 266 ? -10.029 7.087 -10.359 1.00 86.31 266 LYS A C 1
ATOM 2052 O O . LYS A 1 266 ? -9.714 7.193 -11.542 1.00 86.31 266 LYS A O 1
ATOM 2057 N N . GLU A 1 267 ? -9.260 7.484 -9.350 1.00 86.25 267 GLU A N 1
ATOM 2058 C CA . GLU A 1 267 ? -7.925 8.071 -9.505 1.00 86.25 267 GLU A CA 1
ATOM 2059 C C . GLU A 1 267 ? -6.982 7.089 -10.193 1.00 86.25 267 GLU A C 1
ATOM 2061 O O . GLU A 1 267 ? -6.416 7.405 -11.237 1.00 86.25 267 GLU A O 1
ATOM 2066 N N . TYR A 1 268 ? -6.909 5.852 -9.694 1.00 87.75 268 TYR A N 1
ATOM 2067 C CA . TYR A 1 268 ? -6.002 4.849 -10.245 1.00 87.75 268 TYR A CA 1
ATOM 2068 C C . TYR A 1 268 ? -6.375 4.481 -11.670 1.00 87.75 268 TYR A C 1
ATOM 2070 O O . TYR A 1 268 ? -5.492 4.256 -12.487 1.00 87.75 268 TYR A O 1
ATOM 2078 N N . ARG A 1 269 ? -7.669 4.459 -12.009 1.00 87.00 269 ARG A N 1
ATOM 2079 C CA . ARG A 1 269 ? -8.103 4.245 -13.391 1.00 87.00 269 ARG A CA 1
ATOM 2080 C C . ARG A 1 269 ? -7.657 5.378 -14.317 1.00 87.00 269 ARG A C 1
ATOM 2082 O O . ARG A 1 269 ? -7.275 5.094 -15.449 1.00 87.00 269 ARG A O 1
ATOM 2089 N N . ALA A 1 270 ? -7.723 6.629 -13.865 1.00 87.19 270 ALA A N 1
ATOM 2090 C CA . ALA A 1 270 ? -7.294 7.779 -14.657 1.00 87.19 270 ALA A CA 1
ATOM 2091 C C . ALA A 1 270 ? -5.769 7.792 -14.856 1.00 87.19 270 ALA A C 1
ATOM 2093 O O . ALA A 1 270 ? -5.298 7.964 -15.978 1.00 87.19 270 ALA A O 1
ATOM 2094 N N . GLU A 1 271 ? -5.001 7.547 -13.793 1.00 87.25 271 GLU A N 1
ATOM 2095 C CA . GLU A 1 271 ? -3.538 7.461 -13.865 1.00 87.25 271 GLU A CA 1
ATOM 2096 C C . GLU A 1 271 ? -3.068 6.258 -14.693 1.00 87.25 271 GLU A C 1
ATOM 2098 O O . GLU A 1 271 ? -2.167 6.398 -15.520 1.00 87.25 271 GLU A O 1
ATOM 2103 N N . ALA A 1 272 ? -3.726 5.104 -14.545 1.00 86.81 272 ALA A N 1
ATOM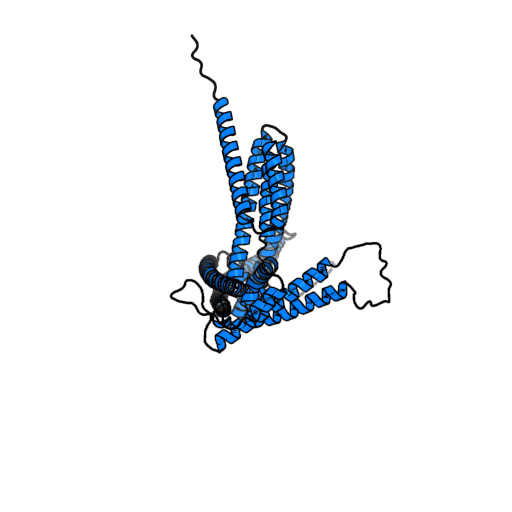 2104 C CA . ALA A 1 272 ? -3.478 3.914 -15.355 1.00 86.81 272 ALA A CA 1
ATOM 2105 C C . ALA A 1 272 ? -3.676 4.183 -16.848 1.00 86.81 272 ALA A C 1
ATOM 2107 O O . ALA A 1 272 ? -2.840 3.832 -17.677 1.00 86.81 272 ALA A O 1
ATOM 2108 N N . GLN A 1 273 ? -4.781 4.848 -17.194 1.00 87.56 273 GLN A N 1
ATOM 2109 C CA . GLN A 1 273 ? -5.088 5.197 -18.575 1.00 87.56 273 GLN A CA 1
ATOM 2110 C C . GLN A 1 273 ? -4.035 6.145 -19.161 1.00 87.56 273 GLN A C 1
ATOM 2112 O O . GLN A 1 273 ? -3.566 5.925 -20.274 1.00 87.56 273 GLN A O 1
ATOM 2117 N N . LYS A 1 274 ? -3.602 7.144 -18.387 1.00 88.38 274 LYS A N 1
ATOM 2118 C CA . LYS A 1 274 ? -2.525 8.050 -18.795 1.00 88.38 274 LYS A CA 1
ATOM 2119 C C . LYS A 1 274 ? -1.206 7.304 -19.021 1.00 88.38 274 LYS A C 1
ATOM 2121 O O . LYS A 1 274 ? -0.513 7.574 -19.995 1.00 88.38 274 LYS A O 1
ATOM 2126 N N . ALA A 1 275 ? -0.858 6.360 -18.146 1.00 86.62 275 ALA A N 1
ATOM 2127 C CA . ALA A 1 275 ? 0.340 5.540 -18.311 1.00 86.62 275 ALA A CA 1
ATOM 2128 C C . ALA A 1 275 ? 0.266 4.666 -19.577 1.00 86.62 275 ALA A C 1
ATOM 2130 O O . ALA A 1 275 ? 1.250 4.588 -20.307 1.00 86.62 275 ALA A O 1
ATOM 2131 N N . ARG A 1 276 ? -0.901 4.079 -19.883 1.00 84.31 276 ARG A N 1
ATOM 2132 C CA . ARG A 1 276 ? -1.133 3.338 -21.137 1.00 84.31 276 ARG A CA 1
ATOM 2133 C C . ARG A 1 276 ? -0.935 4.207 -22.375 1.00 84.31 276 ARG A C 1
ATOM 2135 O O . ARG A 1 276 ? -0.271 3.780 -23.310 1.00 84.31 276 ARG A O 1
ATOM 2142 N N . GLU A 1 277 ? -1.495 5.413 -22.374 1.00 86.88 277 GLU A N 1
ATOM 2143 C CA . GLU A 1 277 ? -1.377 6.349 -23.499 1.00 86.88 277 GLU A CA 1
ATOM 2144 C C . GLU A 1 277 ? 0.079 6.743 -23.761 1.00 86.88 277 GLU A C 1
ATOM 2146 O O . GLU A 1 277 ? 0.504 6.762 -24.910 1.00 86.88 277 GLU A O 1
ATOM 2151 N N . ILE A 1 278 ? 0.864 6.977 -22.704 1.00 85.81 278 ILE A N 1
ATOM 2152 C CA . ILE A 1 278 ? 2.300 7.268 -22.830 1.00 85.81 278 ILE A CA 1
ATOM 2153 C C . ILE A 1 278 ? 3.072 6.029 -23.308 1.00 85.81 278 ILE A C 1
ATOM 2155 O O . ILE A 1 278 ? 3.989 6.149 -24.114 1.00 85.81 278 ILE A O 1
ATOM 2159 N N . ALA A 1 279 ? 2.714 4.832 -22.833 1.00 84.12 279 ALA A N 1
ATOM 2160 C CA . ALA A 1 279 ? 3.380 3.593 -23.238 1.00 84.12 279 ALA A CA 1
ATOM 2161 C C . ALA A 1 279 ? 3.136 3.259 -24.721 1.00 84.12 279 ALA A C 1
ATOM 2163 O O . ALA A 1 279 ? 4.003 2.668 -25.359 1.00 84.12 279 ALA A O 1
ATOM 2164 N N . ALA A 1 280 ? 1.992 3.674 -25.272 1.00 80.56 280 ALA A N 1
ATOM 2165 C CA . ALA A 1 280 ? 1.645 3.474 -26.677 1.00 80.56 280 ALA A CA 1
ATOM 2166 C C . ALA A 1 280 ? 2.449 4.360 -27.651 1.00 80.56 280 ALA A C 1
ATOM 2168 O O . ALA A 1 280 ? 2.471 4.074 -28.844 1.00 80.56 280 ALA A O 1
ATOM 2169 N N . ASP A 1 281 ? 3.118 5.412 -27.167 1.00 80.19 281 ASP A N 1
ATOM 2170 C CA . ASP A 1 281 ? 3.910 6.333 -28.000 1.00 80.19 281 ASP A CA 1
ATOM 2171 C C . ASP A 1 281 ? 5.253 5.716 -28.460 1.00 80.19 281 ASP A C 1
ATOM 2173 O O . ASP A 1 281 ? 5.934 6.262 -29.321 1.00 80.19 281 ASP A O 1
ATOM 2177 N N . LEU A 1 282 ? 5.650 4.556 -27.905 1.00 74.56 282 LEU A N 1
ATOM 2178 C CA . LEU A 1 282 ? 6.862 3.771 -28.226 1.00 74.56 282 LEU A CA 1
ATOM 2179 C C . LEU A 1 282 ? 8.201 4.545 -28.207 1.00 74.56 282 LEU A C 1
ATOM 2181 O O . LEU A 1 282 ? 9.247 3.979 -28.519 1.00 74.56 282 LEU A O 1
ATOM 2185 N N . GLU A 1 283 ? 8.222 5.814 -27.798 1.00 80.12 283 GLU A N 1
ATOM 2186 C CA . GLU A 1 283 ? 9.456 6.585 -27.600 1.00 80.12 283 GLU A CA 1
ATOM 2187 C C . GLU A 1 283 ? 10.212 6.138 -26.340 1.00 80.12 283 GLU A C 1
ATOM 2189 O O . GLU A 1 283 ? 11.437 6.260 -26.248 1.00 80.12 283 GLU A O 1
ATOM 2194 N N . VAL A 1 284 ? 9.482 5.608 -25.355 1.00 80.38 284 VAL A N 1
ATOM 2195 C CA . VAL A 1 284 ? 10.009 5.178 -24.057 1.00 80.38 284 VAL A CA 1
ATOM 2196 C C . VAL A 1 284 ? 9.608 3.721 -23.803 1.00 80.38 284 VAL A C 1
ATOM 2198 O O . VAL A 1 284 ? 8.447 3.378 -24.017 1.00 80.38 284 VAL A O 1
ATOM 2201 N N . PRO A 1 285 ? 10.520 2.856 -23.313 1.00 80.75 285 PRO A N 1
ATOM 2202 C CA . PRO A 1 285 ? 10.191 1.476 -22.955 1.00 80.75 285 PRO A CA 1
ATOM 2203 C C . PRO A 1 285 ? 8.986 1.393 -22.010 1.00 80.75 285 PRO A C 1
ATOM 2205 O O . PRO A 1 285 ? 8.950 2.081 -20.984 1.00 80.75 285 PRO A O 1
ATOM 2208 N N . GLY A 1 286 ? 8.003 0.552 -22.349 1.00 82.19 286 GLY A N 1
ATOM 2209 C CA . GLY A 1 286 ? 6.750 0.432 -21.600 1.00 82.19 286 GLY A CA 1
ATOM 2210 C C . GLY A 1 286 ? 6.977 0.088 -20.127 1.00 82.19 286 GLY A C 1
ATOM 2211 O O . GLY A 1 286 ? 6.369 0.696 -19.249 1.00 82.19 286 GLY A O 1
ATOM 2212 N N . ASP A 1 287 ? 7.939 -0.790 -19.833 1.00 85.12 287 ASP A N 1
ATOM 2213 C CA . ASP A 1 287 ? 8.340 -1.154 -18.467 1.00 85.12 287 ASP A CA 1
ATOM 2214 C C . ASP A 1 287 ? 8.725 0.070 -17.624 1.00 85.12 287 ASP A C 1
ATOM 2216 O O . ASP A 1 287 ? 8.388 0.160 -16.442 1.00 85.12 287 ASP A O 1
ATOM 2220 N N . ARG A 1 288 ? 9.381 1.057 -18.241 1.00 87.38 288 ARG A N 1
ATOM 2221 C CA . ARG A 1 288 ? 9.729 2.324 -17.598 1.00 87.38 288 ARG A CA 1
ATOM 2222 C C . ARG A 1 288 ? 8.514 3.229 -17.411 1.00 87.38 288 ARG A C 1
ATOM 2224 O O . ARG A 1 288 ? 8.360 3.804 -16.335 1.00 87.38 288 ARG A O 1
ATOM 2231 N N . VAL A 1 289 ? 7.656 3.352 -18.424 1.00 88.62 289 VAL A N 1
ATOM 2232 C CA . VAL A 1 289 ? 6.451 4.195 -18.345 1.00 88.62 289 VAL A CA 1
ATOM 2233 C C . VAL A 1 289 ? 5.535 3.723 -17.219 1.00 88.62 289 VAL A C 1
ATOM 2235 O O . VAL A 1 289 ? 5.114 4.540 -16.394 1.00 88.62 289 VAL A O 1
ATOM 2238 N N . TYR A 1 290 ? 5.279 2.415 -17.145 1.00 89.00 290 TYR A N 1
ATOM 2239 C CA . TYR A 1 290 ? 4.465 1.814 -16.094 1.00 89.00 290 TYR A CA 1
ATOM 2240 C C . TYR A 1 290 ? 5.109 1.974 -14.710 1.00 89.00 290 TYR A C 1
ATOM 2242 O O . TYR A 1 290 ? 4.434 2.395 -13.773 1.00 89.00 290 TYR A O 1
ATOM 2250 N N . ALA A 1 291 ? 6.418 1.747 -14.579 1.00 88.31 291 ALA A N 1
ATOM 2251 C CA . ALA A 1 291 ? 7.125 1.940 -13.312 1.00 88.31 291 ALA A CA 1
ATOM 2252 C C . ALA A 1 291 ? 7.064 3.388 -12.781 1.00 88.31 291 ALA A C 1
ATOM 2254 O O . ALA A 1 291 ? 6.954 3.611 -11.574 1.00 88.31 291 ALA A O 1
ATOM 2255 N N . GLU A 1 292 ? 7.162 4.380 -13.671 1.00 87.31 292 GLU A N 1
ATOM 2256 C CA . GLU A 1 292 ? 7.206 5.799 -13.302 1.00 87.31 292 GLU A CA 1
ATOM 2257 C C . GLU A 1 292 ? 5.814 6.388 -13.035 1.00 87.31 292 GLU A C 1
ATOM 2259 O O . GLU A 1 292 ? 5.657 7.189 -12.107 1.00 87.31 292 GLU A O 1
ATOM 2264 N N . ASN A 1 293 ? 4.816 5.989 -13.830 1.00 86.12 293 ASN A N 1
ATOM 2265 C CA . ASN A 1 293 ? 3.529 6.681 -13.908 1.00 86.12 293 ASN A CA 1
ATOM 2266 C C . ASN A 1 293 ? 2.340 5.848 -13.421 1.00 86.12 293 ASN A C 1
ATOM 2268 O O . ASN A 1 293 ? 1.298 6.425 -13.120 1.00 86.12 293 ASN A O 1
ATOM 2272 N N . HIS A 1 294 ? 2.460 4.520 -13.331 1.00 88.75 294 HIS A N 1
ATOM 2273 C CA . HIS A 1 294 ? 1.321 3.667 -13.013 1.00 88.75 294 HIS A CA 1
ATOM 2274 C C . HIS A 1 294 ? 1.231 3.351 -11.506 1.00 88.75 294 HIS A C 1
ATOM 2276 O O . HIS A 1 294 ? 2.142 2.737 -10.943 1.00 88.75 294 HIS A O 1
ATOM 2282 N N . PRO A 1 295 ? 0.117 3.673 -10.815 1.00 86.44 295 PRO A N 1
ATOM 2283 C CA . PRO A 1 295 ? 0.028 3.526 -9.358 1.00 86.44 295 PRO A CA 1
ATOM 2284 C C . PRO A 1 295 ? 0.074 2.067 -8.876 1.00 86.44 295 PRO A C 1
ATOM 2286 O O . PRO A 1 295 ? 0.668 1.780 -7.838 1.00 86.44 295 PRO A O 1
ATOM 2289 N N . LEU A 1 296 ? -0.498 1.125 -9.639 1.00 87.94 296 LEU A N 1
ATOM 2290 C CA . LEU A 1 296 ? -0.529 -0.304 -9.282 1.00 87.94 296 LEU A CA 1
ATOM 2291 C C . LEU A 1 296 ? 0.850 -0.972 -9.161 1.00 87.94 296 LEU A C 1
ATOM 2293 O O . LEU A 1 296 ? 0.996 -1.912 -8.383 1.00 87.94 296 LEU A O 1
ATOM 2297 N N . TRP A 1 297 ? 1.875 -0.459 -9.846 1.00 89.00 297 TRP A N 1
ATOM 2298 C CA . TRP A 1 297 ? 3.231 -1.022 -9.831 1.00 89.00 297 TRP A CA 1
ATOM 2299 C C . TRP A 1 297 ? 3.961 -0.763 -8.507 1.00 89.00 297 TRP A C 1
ATOM 2301 O O . TRP A 1 297 ? 5.045 -1.287 -8.272 1.00 89.00 297 TRP A O 1
ATOM 2311 N N . ARG A 1 298 ? 3.342 -0.001 -7.596 1.00 81.81 298 ARG A N 1
ATOM 2312 C CA . ARG A 1 298 ? 3.782 0.153 -6.204 1.00 81.81 298 ARG A CA 1
ATOM 2313 C C . ARG A 1 298 ? 3.357 -1.015 -5.311 1.00 81.81 298 ARG A C 1
ATOM 2315 O O . ARG A 1 298 ? 3.823 -1.085 -4.178 1.00 81.81 298 ARG A O 1
ATOM 2322 N N . TYR A 1 299 ? 2.490 -1.910 -5.795 1.00 85.31 299 TYR A N 1
ATOM 2323 C CA . TYR A 1 299 ? 1.931 -3.026 -5.028 1.00 85.31 299 TYR A CA 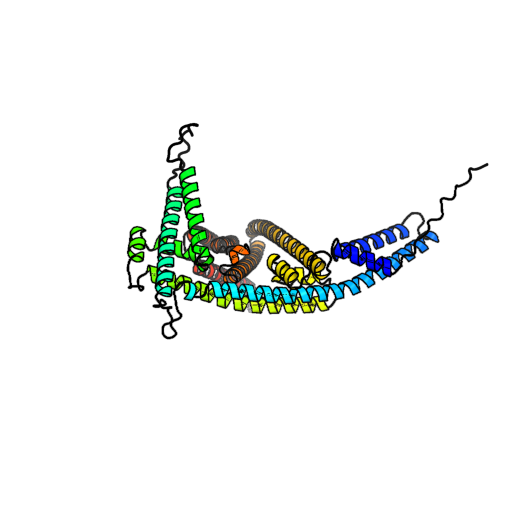1
ATOM 2324 C C . TYR A 1 299 ? 2.310 -4.374 -5.667 1.00 85.31 299 TYR A C 1
ATOM 2326 O O . TYR A 1 299 ? 1.518 -4.937 -6.429 1.00 85.31 299 TYR A O 1
ATOM 2334 N N . PRO A 1 300 ? 3.487 -4.943 -5.334 1.00 88.75 300 PRO A N 1
ATOM 2335 C CA . PRO A 1 300 ? 3.972 -6.184 -5.943 1.00 88.75 300 PRO A CA 1
ATOM 2336 C C . PRO A 1 300 ? 2.984 -7.349 -5.846 1.00 88.75 300 PRO A C 1
ATOM 2338 O O . PRO A 1 300 ? 2.817 -8.094 -6.803 1.00 88.75 300 PRO A O 1
ATOM 2341 N N . LEU A 1 301 ? 2.262 -7.465 -4.725 1.00 88.94 301 LEU A N 1
ATOM 2342 C CA . LEU A 1 301 ? 1.263 -8.519 -4.519 1.00 88.94 301 LEU A CA 1
ATOM 2343 C C . LEU A 1 301 ? 0.086 -8.434 -5.505 1.00 88.94 301 LEU A C 1
ATOM 2345 O O . LEU A 1 301 ? -0.438 -9.466 -5.914 1.00 88.94 301 LEU A O 1
ATOM 2349 N N . ILE A 1 302 ? -0.324 -7.225 -5.907 1.00 90.19 302 ILE A N 1
ATOM 2350 C CA . ILE A 1 302 ? -1.403 -7.040 -6.890 1.00 90.19 302 ILE A CA 1
ATOM 2351 C C . ILE A 1 302 ? -0.920 -7.467 -8.277 1.00 90.19 302 ILE A C 1
ATOM 2353 O O . ILE A 1 302 ? -1.640 -8.168 -8.985 1.00 90.19 302 ILE A O 1
ATOM 2357 N N . VAL A 1 303 ? 0.304 -7.083 -8.648 1.00 92.62 303 VAL A N 1
ATOM 2358 C CA . VAL A 1 303 ? 0.908 -7.448 -9.939 1.00 92.62 303 VAL A CA 1
ATOM 2359 C C . VAL A 1 303 ? 1.163 -8.955 -10.017 1.00 92.62 303 VAL A C 1
ATOM 2361 O O . VAL A 1 303 ? 0.839 -9.578 -11.023 1.00 92.62 303 VAL A O 1
ATOM 2364 N N . GLN A 1 304 ? 1.654 -9.572 -8.942 1.00 91.94 304 GLN A N 1
ATOM 2365 C CA . GLN A 1 304 ? 1.840 -11.020 -8.885 1.00 91.94 304 GLN A CA 1
ATOM 2366 C C . GLN A 1 304 ? 0.506 -11.768 -9.032 1.00 91.94 304 GLN A C 1
ATOM 2368 O O . GLN A 1 304 ? 0.401 -12.676 -9.853 1.00 91.94 304 GLN A O 1
ATOM 2373 N N . ALA A 1 305 ? -0.538 -11.351 -8.310 1.00 90.50 305 ALA A N 1
ATOM 2374 C CA . ALA A 1 305 ? -1.870 -11.937 -8.456 1.00 90.50 305 ALA A CA 1
ATOM 2375 C C . ALA A 1 305 ? -2.454 -11.733 -9.869 1.00 90.50 305 ALA A C 1
ATOM 2377 O O . ALA A 1 305 ? -3.197 -12.580 -10.366 1.00 90.50 305 ALA A O 1
ATOM 2378 N N . ALA A 1 306 ? -2.116 -10.624 -10.536 1.00 94.25 306 ALA A N 1
ATOM 2379 C CA . ALA A 1 306 ? -2.501 -10.369 -11.920 1.00 94.25 306 ALA A CA 1
ATOM 2380 C C . ALA A 1 306 ? -1.825 -11.347 -12.893 1.00 94.25 306 ALA A C 1
ATOM 2382 O O . ALA A 1 306 ? -2.517 -11.943 -13.717 1.00 94.25 306 ALA A O 1
ATOM 2383 N N . LEU A 1 307 ? -0.511 -11.560 -12.748 1.00 93.50 307 LEU A N 1
ATOM 2384 C CA . LEU A 1 307 ? 0.262 -12.535 -13.527 1.00 93.50 307 LEU A CA 1
ATOM 2385 C C . LEU A 1 307 ? -0.276 -13.960 -13.340 1.00 93.50 307 LEU A C 1
ATOM 2387 O O . LEU A 1 307 ? -0.532 -14.663 -14.317 1.00 93.50 307 LEU A O 1
ATOM 2391 N N . GLU A 1 308 ? -0.541 -14.358 -12.093 1.00 93.44 308 GLU A N 1
ATOM 2392 C CA . GLU A 1 308 ? -1.141 -15.658 -11.773 1.00 93.44 308 GLU A CA 1
ATOM 2393 C C . GLU A 1 308 ? -2.520 -15.824 -12.429 1.00 93.44 308 GLU A C 1
ATOM 2395 O O . GLU A 1 308 ? -2.833 -16.891 -12.960 1.00 93.44 308 GLU A O 1
ATOM 2400 N N . ARG A 1 309 ? -3.337 -14.762 -12.457 1.00 93.50 309 ARG A N 1
ATOM 2401 C CA . ARG A 1 309 ? -4.676 -14.788 -13.065 1.00 93.50 309 ARG A CA 1
ATOM 2402 C C . ARG A 1 309 ? -4.644 -15.000 -14.577 1.00 93.50 309 ARG A C 1
ATOM 2404 O O . ARG A 1 309 ? -5.534 -15.671 -15.098 1.00 93.50 309 ARG A O 1
ATOM 2411 N N . ILE A 1 310 ? -3.674 -14.412 -15.274 1.00 95.56 310 ILE A N 1
ATOM 2412 C CA . ILE A 1 310 ? -3.520 -14.577 -16.729 1.00 95.56 310 ILE A CA 1
ATOM 2413 C C . ILE A 1 310 ? -2.693 -15.818 -17.096 1.00 95.56 310 ILE A C 1
ATOM 2415 O O . ILE A 1 310 ? -2.571 -16.142 -18.271 1.00 95.56 310 ILE A O 1
ATOM 2419 N N . GLY A 1 311 ? -2.158 -16.541 -16.105 1.00 92.12 311 GLY A N 1
ATOM 2420 C CA . GLY A 1 311 ? -1.315 -17.715 -16.328 1.00 92.12 311 GLY A CA 1
ATOM 2421 C C . GLY A 1 311 ? 0.095 -17.380 -16.826 1.00 92.12 311 GLY A C 1
ATOM 2422 O O . GLY A 1 311 ? 0.758 -18.252 -17.386 1.00 92.12 311 GLY A O 1
ATOM 2423 N N . ALA A 1 312 ? 0.561 -16.145 -16.621 1.00 91.31 312 ALA A N 1
ATOM 2424 C CA . ALA A 1 312 ? 1.894 -15.696 -17.006 1.00 91.31 312 ALA A CA 1
ATOM 2425 C C . ALA A 1 312 ? 2.920 -16.076 -15.930 1.00 91.31 312 ALA A C 1
ATOM 2427 O O . ALA A 1 312 ? 2.984 -15.475 -14.856 1.00 91.31 312 ALA A O 1
ATOM 2428 N N . GLY A 1 313 ? 3.715 -17.109 -16.211 1.00 86.62 313 GLY A N 1
ATOM 2429 C CA . GLY A 1 313 ? 4.782 -17.589 -15.332 1.00 86.62 313 GLY A CA 1
ATOM 2430 C C . GLY A 1 313 ? 6.187 -17.185 -15.795 1.00 86.62 313 GLY A C 1
ATOM 2431 O O . GLY A 1 313 ? 6.343 -16.564 -16.850 1.00 86.62 313 GLY A O 1
ATOM 2432 N N . PRO A 1 314 ? 7.233 -17.576 -15.045 1.00 86.94 314 PRO A N 1
ATOM 2433 C CA . PRO A 1 314 ? 8.620 -17.388 -15.464 1.00 86.94 314 PRO A CA 1
ATOM 2434 C C . PRO A 1 314 ? 8.870 -17.943 -16.874 1.00 86.94 314 PRO A C 1
ATOM 2436 O O . PRO A 1 314 ? 8.495 -19.077 -17.168 1.00 86.94 314 PRO A O 1
ATOM 2439 N N . GLY A 1 315 ? 9.509 -17.143 -17.731 1.00 78.19 315 GLY A N 1
ATOM 2440 C CA . GLY A 1 315 ? 9.750 -17.474 -19.143 1.00 78.19 315 GLY A CA 1
ATOM 2441 C C . GLY A 1 315 ? 8.688 -16.957 -20.120 1.00 78.19 315 GLY A C 1
ATOM 2442 O O . GLY A 1 315 ? 8.833 -17.169 -21.316 1.00 78.19 315 GLY A O 1
ATOM 2443 N N . THR A 1 316 ? 7.645 -16.280 -19.632 1.00 88.75 316 THR A N 1
ATOM 2444 C CA . THR A 1 316 ? 6.700 -15.527 -20.474 1.00 88.75 316 THR A CA 1
ATOM 2445 C C . THR A 1 316 ? 7.109 -14.057 -20.579 1.00 88.75 316 THR A C 1
ATOM 2447 O O . THR A 1 316 ? 7.761 -13.519 -19.673 1.00 88.75 316 THR A O 1
ATOM 2450 N N . LEU A 1 317 ? 6.711 -13.398 -21.670 1.00 87.62 317 LEU A N 1
ATOM 2451 C CA . LEU A 1 317 ? 7.032 -11.992 -21.919 1.00 87.62 317 LEU A CA 1
ATOM 2452 C C . LEU A 1 317 ? 6.356 -11.077 -20.890 1.00 87.62 317 LEU A C 1
ATOM 2454 O O . LEU A 1 317 ? 6.984 -10.157 -20.372 1.00 87.62 317 LEU A O 1
ATOM 2458 N N . GLU A 1 318 ? 5.102 -11.367 -20.551 1.00 91.69 318 GLU A N 1
ATOM 2459 C CA . GLU A 1 318 ? 4.286 -10.664 -19.561 1.00 91.69 318 GLU A CA 1
ATOM 2460 C C . GLU A 1 318 ? 4.957 -10.686 -18.189 1.00 91.69 318 GLU A C 1
ATOM 2462 O O . GLU A 1 318 ? 5.073 -9.651 -17.530 1.00 91.69 318 GLU A O 1
ATOM 2467 N N . TYR A 1 319 ? 5.459 -11.855 -17.777 1.00 89.31 319 TYR A N 1
ATOM 2468 C CA . TYR A 1 319 ? 6.192 -12.000 -16.525 1.00 89.31 319 TYR A CA 1
ATOM 2469 C C . TYR A 1 319 ? 7.489 -11.185 -16.542 1.00 89.31 319 TYR A C 1
ATOM 2471 O O . TYR A 1 319 ? 7.741 -10.419 -15.613 1.00 89.31 319 TYR A O 1
ATOM 2479 N N . ALA A 1 320 ? 8.299 -11.302 -17.599 1.00 85.62 320 ALA A N 1
ATOM 2480 C CA . ALA A 1 320 ? 9.558 -10.563 -17.712 1.00 85.62 320 ALA A CA 1
ATOM 2481 C C . ALA A 1 320 ? 9.337 -9.038 -17.707 1.00 85.62 320 ALA A C 1
ATOM 2483 O O . ALA A 1 320 ? 10.012 -8.309 -16.975 1.00 85.62 320 ALA A O 1
ATOM 2484 N N . ALA A 1 321 ? 8.345 -8.555 -18.457 1.00 88.75 321 ALA A N 1
ATOM 2485 C CA . ALA A 1 321 ? 7.994 -7.142 -18.524 1.00 88.75 321 ALA A CA 1
ATOM 2486 C C . ALA A 1 321 ? 7.474 -6.605 -17.183 1.00 88.75 321 ALA A C 1
ATOM 2488 O O . ALA A 1 321 ? 7.916 -5.548 -16.725 1.00 88.75 321 ALA A O 1
ATOM 2489 N N . ALA A 1 322 ? 6.579 -7.343 -16.519 1.00 91.25 322 ALA A N 1
ATOM 2490 C CA . ALA A 1 322 ? 6.044 -6.960 -15.218 1.00 91.25 322 ALA A CA 1
ATOM 2491 C C . ALA A 1 322 ? 7.133 -6.923 -14.137 1.00 91.25 322 ALA A C 1
ATOM 2493 O O . ALA A 1 322 ? 7.192 -5.962 -13.368 1.00 91.25 322 ALA A O 1
ATOM 2494 N N . MET A 1 323 ? 8.026 -7.918 -14.104 1.00 90.25 323 MET A N 1
ATOM 2495 C CA . MET A 1 323 ? 9.148 -7.942 -13.163 1.00 90.25 323 MET A CA 1
ATOM 2496 C C . MET A 1 323 ? 10.119 -6.787 -13.411 1.00 90.25 323 MET A C 1
ATOM 2498 O O . MET A 1 323 ? 10.483 -6.096 -12.462 1.00 90.25 323 MET A O 1
ATOM 2502 N N . SER A 1 324 ? 10.458 -6.497 -14.672 1.00 88.00 324 SER A N 1
ATOM 2503 C CA . SER A 1 324 ? 11.312 -5.350 -15.005 1.00 88.00 324 SER A CA 1
ATOM 2504 C C . SER A 1 324 ? 10.688 -4.021 -14.560 1.00 88.00 324 SER A C 1
ATOM 2506 O O . SER A 1 324 ? 11.361 -3.169 -13.975 1.00 88.00 324 SER A O 1
ATOM 2508 N N . ALA A 1 325 ? 9.377 -3.854 -14.754 1.00 90.06 325 ALA A N 1
ATOM 2509 C CA . ALA A 1 325 ? 8.661 -2.669 -14.298 1.00 90.06 325 ALA A CA 1
ATOM 2510 C C . ALA A 1 325 ? 8.594 -2.574 -12.757 1.00 90.06 325 ALA A C 1
ATOM 2512 O O . ALA A 1 325 ? 8.743 -1.483 -12.205 1.00 90.06 325 ALA A O 1
ATOM 2513 N N . LEU A 1 326 ? 8.415 -3.693 -12.045 1.00 89.62 326 LEU A N 1
ATOM 2514 C CA . LEU A 1 326 ? 8.438 -3.739 -10.575 1.00 89.62 326 LEU A CA 1
ATOM 2515 C C . LEU A 1 326 ? 9.817 -3.386 -10.006 1.00 89.62 326 LEU A C 1
ATOM 2517 O O . LEU A 1 326 ? 9.907 -2.585 -9.075 1.00 89.62 326 LEU A O 1
ATOM 2521 N N . GLU A 1 327 ? 10.887 -3.939 -10.576 1.00 87.94 327 GLU A N 1
ATOM 2522 C CA . GLU A 1 327 ? 12.264 -3.623 -10.182 1.00 87.94 327 GLU A CA 1
ATOM 2523 C C . GLU A 1 327 ? 12.553 -2.131 -10.363 1.00 87.94 327 GLU A C 1
ATOM 2525 O O . GLU A 1 327 ? 13.033 -1.466 -9.443 1.00 87.94 327 GLU A O 1
ATOM 2530 N N . ARG A 1 328 ? 12.165 -1.558 -11.509 1.00 88.31 328 ARG A N 1
ATOM 2531 C CA . ARG A 1 328 ? 12.288 -0.115 -11.751 1.00 88.31 328 ARG A CA 1
ATOM 2532 C C . ARG A 1 328 ? 11.453 0.714 -10.783 1.00 88.31 328 ARG A C 1
ATOM 2534 O O . ARG A 1 328 ? 11.931 1.742 -10.306 1.00 88.31 328 ARG A O 1
ATOM 2541 N N . ALA A 1 329 ? 10.223 0.302 -10.485 1.00 87.56 329 ALA A N 1
ATOM 2542 C CA . ALA A 1 329 ? 9.369 1.006 -9.533 1.00 87.56 329 ALA A CA 1
ATOM 2543 C C . ALA A 1 329 ? 9.999 1.015 -8.130 1.00 87.56 329 ALA A C 1
ATOM 2545 O O . ALA A 1 329 ? 10.005 2.056 -7.465 1.00 87.56 329 ALA A O 1
ATOM 2546 N N . ALA A 1 330 ? 10.598 -0.105 -7.713 1.00 85.50 330 ALA A N 1
ATOM 2547 C CA . ALA A 1 330 ? 11.341 -0.212 -6.462 1.00 85.50 330 ALA A CA 1
ATOM 2548 C C . ALA A 1 330 ? 12.582 0.699 -6.454 1.00 85.50 330 ALA A C 1
ATOM 2550 O O . ALA A 1 330 ? 12.752 1.485 -5.519 1.00 85.50 330 ALA A O 1
ATOM 2551 N N . GLU A 1 331 ? 13.393 0.687 -7.520 1.00 86.19 331 GLU A N 1
ATOM 2552 C CA . GLU A 1 331 ? 14.538 1.599 -7.663 1.00 86.19 331 GLU A CA 1
ATOM 2553 C C . GLU A 1 331 ? 14.105 3.073 -7.599 1.00 86.19 331 GLU A C 1
ATOM 2555 O O . GLU A 1 331 ? 14.768 3.907 -6.978 1.00 86.19 331 GLU A O 1
ATOM 2560 N N . LEU A 1 332 ? 12.988 3.429 -8.237 1.00 84.62 332 LEU A N 1
ATOM 2561 C CA . LEU A 1 332 ? 12.456 4.790 -8.224 1.00 84.62 332 LEU A CA 1
ATOM 2562 C C . LEU A 1 332 ? 11.975 5.198 -6.835 1.00 84.62 332 LEU A C 1
ATOM 2564 O O . LEU A 1 332 ? 12.212 6.336 -6.430 1.00 84.62 332 LEU A O 1
ATOM 2568 N N . GLN A 1 333 ? 11.329 4.297 -6.095 1.00 81.50 333 GLN A N 1
ATOM 2569 C CA . GLN A 1 333 ? 10.951 4.548 -4.706 1.00 81.50 333 GLN A CA 1
ATOM 2570 C C . GLN A 1 333 ? 12.180 4.743 -3.817 1.00 81.50 333 GLN A C 1
ATOM 2572 O O . GLN A 1 333 ? 12.211 5.687 -3.030 1.00 81.50 333 GLN A O 1
ATOM 2577 N N . GLU A 1 334 ? 13.212 3.912 -3.960 1.00 80.94 334 GLU A N 1
ATOM 2578 C CA . GLU A 1 334 ? 14.455 4.054 -3.200 1.00 80.94 334 GLU A CA 1
ATOM 2579 C C . GLU A 1 334 ? 15.156 5.380 -3.520 1.00 80.94 334 GLU A C 1
ATOM 2581 O O . GLU A 1 334 ? 15.492 6.146 -2.617 1.00 80.94 334 GLU A O 1
ATOM 2586 N N . ARG A 1 335 ? 15.270 5.734 -4.806 1.00 81.50 335 ARG A N 1
ATOM 2587 C CA . ARG A 1 335 ? 15.818 7.031 -5.228 1.00 81.50 335 ARG A CA 1
ATOM 2588 C C . ARG A 1 335 ? 14.989 8.198 -4.708 1.00 81.50 335 ARG A C 1
ATOM 2590 O O . ARG A 1 335 ? 15.570 9.212 -4.336 1.00 81.50 335 ARG A O 1
ATOM 2597 N N . LYS A 1 336 ? 13.656 8.091 -4.682 1.00 77.25 336 LYS A N 1
ATOM 2598 C CA . LYS A 1 336 ? 12.780 9.118 -4.095 1.00 77.25 336 LYS A CA 1
ATOM 2599 C C . LYS A 1 336 ? 13.026 9.258 -2.595 1.00 77.25 336 LYS A C 1
ATOM 2601 O O . LYS A 1 336 ? 13.155 10.386 -2.142 1.00 77.25 336 LYS A O 1
ATOM 2606 N N . LYS A 1 337 ? 13.192 8.158 -1.854 1.00 74.12 337 LYS A N 1
ATOM 2607 C CA . LYS A 1 337 ? 13.541 8.184 -0.421 1.00 74.12 337 LYS A CA 1
ATOM 2608 C C . LYS A 1 337 ? 14.898 8.841 -0.171 1.00 74.12 337 LYS A C 1
ATOM 2610 O O . LYS A 1 337 ? 15.002 9.720 0.677 1.00 74.12 337 LYS A O 1
ATOM 2615 N N . VAL A 1 338 ? 15.920 8.475 -0.945 1.00 72.12 338 VAL A N 1
ATOM 2616 C CA . VAL A 1 338 ? 17.260 9.079 -0.842 1.00 72.12 338 VAL A CA 1
ATOM 2617 C C . VAL A 1 338 ? 17.225 10.560 -1.215 1.00 72.12 338 VAL A C 1
ATOM 2619 O O . VAL A 1 338 ? 17.814 11.381 -0.519 1.00 72.12 338 VAL A O 1
ATOM 2622 N N . LYS A 1 339 ? 16.506 10.930 -2.283 1.00 69.69 339 LYS A N 1
ATOM 2623 C CA . LYS A 1 339 ? 16.318 12.335 -2.666 1.00 69.69 339 LYS A CA 1
ATOM 2624 C C . LYS A 1 339 ? 15.546 13.110 -1.608 1.00 69.69 339 LYS A C 1
ATOM 2626 O O . LYS A 1 339 ? 15.943 14.225 -1.327 1.00 69.69 339 LYS A O 1
ATOM 2631 N N . ALA A 1 340 ? 14.496 12.548 -1.016 1.00 64.25 340 ALA A N 1
ATOM 2632 C CA . ALA A 1 340 ? 13.753 13.191 0.063 1.00 64.25 340 ALA A CA 1
ATOM 2633 C C . ALA A 1 340 ? 14.662 13.442 1.275 1.00 64.25 340 ALA A C 1
ATOM 2635 O O . ALA A 1 340 ? 14.733 14.569 1.747 1.00 64.25 340 ALA A O 1
ATOM 2636 N N . ALA A 1 341 ? 15.456 12.449 1.687 1.00 64.88 341 ALA A N 1
ATOM 2637 C CA . ALA A 1 341 ? 16.438 12.611 2.758 1.00 64.88 341 ALA A CA 1
ATOM 2638 C C . ALA A 1 341 ? 17.518 13.659 2.419 1.00 64.88 341 ALA A C 1
ATOM 2640 O O . ALA A 1 341 ? 17.863 14.489 3.255 1.00 64.88 341 ALA A O 1
ATOM 2641 N N . GLY A 1 342 ? 18.019 13.665 1.180 1.00 57.47 342 GLY A N 1
ATOM 2642 C CA . GLY A 1 342 ? 19.004 14.644 0.718 1.00 57.47 342 GLY A CA 1
ATOM 2643 C C . GLY A 1 342 ? 18.433 16.057 0.570 1.00 57.47 342 GLY A C 1
ATOM 2644 O O . GLY A 1 342 ? 19.112 17.024 0.892 1.00 57.47 342 GLY A O 1
ATOM 2645 N N . ILE A 1 343 ? 17.183 16.200 0.123 1.00 59.72 343 ILE A N 1
ATOM 2646 C CA . ILE A 1 343 ? 16.459 17.477 0.097 1.00 59.72 343 ILE A CA 1
ATOM 2647 C C . ILE A 1 343 ? 16.236 17.961 1.528 1.00 59.72 343 ILE A C 1
ATOM 2649 O O . ILE A 1 343 ? 16.462 19.134 1.797 1.00 59.72 343 ILE A O 1
ATOM 2653 N N . ASP A 1 344 ? 15.859 17.077 2.451 1.00 56.47 344 ASP A N 1
ATOM 2654 C CA . ASP A 1 344 ? 15.692 17.413 3.862 1.00 56.47 344 ASP A CA 1
ATOM 2655 C C . ASP A 1 344 ? 17.009 17.901 4.486 1.00 56.47 344 ASP A C 1
ATOM 2657 O O . ASP A 1 344 ? 17.003 18.896 5.212 1.00 56.47 344 ASP A O 1
ATOM 2661 N N . GLU A 1 345 ? 18.132 17.264 4.146 1.00 56.81 345 GLU A N 1
ATOM 2662 C CA . GLU A 1 345 ? 19.473 17.662 4.578 1.00 56.81 345 GLU A CA 1
ATOM 2663 C C . GLU A 1 345 ? 19.907 18.995 3.951 1.00 56.81 345 GLU A C 1
ATOM 2665 O O . GLU A 1 345 ? 20.282 19.920 4.668 1.00 56.81 345 GLU A O 1
ATOM 2670 N N . VAL A 1 346 ? 19.819 19.139 2.624 1.00 53.19 346 VAL A N 1
ATOM 2671 C CA . VAL A 1 346 ? 20.187 20.369 1.901 1.00 53.19 346 VAL A CA 1
ATOM 2672 C C . VAL A 1 346 ? 19.317 21.541 2.337 1.00 53.19 346 VAL A C 1
ATOM 2674 O O . VAL A 1 346 ? 19.830 22.643 2.512 1.00 53.19 346 VAL A O 1
ATOM 2677 N N . LEU A 1 347 ? 18.020 21.326 2.557 1.00 52.00 347 LEU A N 1
ATOM 2678 C CA . LEU A 1 347 ? 17.123 22.354 3.076 1.00 52.00 347 LEU A CA 1
ATOM 2679 C C . LEU A 1 347 ? 17.372 22.639 4.560 1.00 52.00 347 LEU A C 1
ATOM 2681 O O . LEU A 1 347 ? 17.189 23.781 4.964 1.00 52.00 347 LEU A O 1
ATOM 2685 N N . GLY A 1 348 ? 17.833 21.669 5.356 1.00 50.47 348 GLY A N 1
ATOM 2686 C CA . GLY A 1 348 ? 18.326 21.904 6.718 1.00 50.47 348 GLY A CA 1
ATOM 2687 C C . GLY A 1 348 ? 19.604 22.752 6.740 1.00 50.47 348 GLY A C 1
ATOM 2688 O O . GLY A 1 348 ? 19.736 23.689 7.525 1.00 50.47 348 GLY A O 1
ATOM 2689 N N . TRP A 1 349 ? 20.530 22.504 5.813 1.00 49.88 349 TRP A N 1
ATOM 2690 C CA . TRP A 1 349 ? 21.698 23.364 5.611 1.00 49.88 349 TRP A CA 1
ATOM 2691 C C . TRP A 1 349 ? 21.312 24.744 5.085 1.00 49.88 349 TRP A C 1
ATOM 2693 O O . TRP A 1 349 ? 21.878 25.747 5.521 1.00 49.88 349 TRP A O 1
ATOM 2703 N N . ALA A 1 350 ? 20.333 24.816 4.183 1.00 47.12 350 ALA A N 1
ATOM 2704 C CA . ALA A 1 350 ? 19.816 26.072 3.671 1.00 47.12 350 ALA A CA 1
ATOM 2705 C C . ALA A 1 350 ? 19.106 26.867 4.773 1.00 47.12 350 ALA A C 1
ATOM 2707 O O . ALA A 1 350 ? 19.345 28.061 4.868 1.00 47.12 350 ALA A O 1
ATOM 2708 N N . SER A 1 351 ? 18.308 26.248 5.649 1.00 49.84 351 SER A N 1
ATOM 2709 C CA . SER A 1 351 ? 17.648 26.943 6.764 1.00 49.84 351 SER A CA 1
ATOM 2710 C C . SER A 1 351 ? 18.658 27.468 7.791 1.00 49.84 351 SER A C 1
ATOM 2712 O O . SER A 1 351 ? 18.528 28.604 8.253 1.00 49.84 351 SER A O 1
ATOM 2714 N N . LEU A 1 352 ? 19.733 26.720 8.066 1.00 50.28 352 LEU A N 1
ATOM 2715 C CA . LEU A 1 352 ? 20.872 27.204 8.856 1.00 50.28 352 LEU A CA 1
ATOM 2716 C C . LEU A 1 352 ? 21.605 28.364 8.160 1.00 50.28 352 LEU A C 1
ATOM 2718 O O . LEU A 1 352 ? 21.897 29.378 8.795 1.00 50.28 352 LEU A O 1
ATOM 2722 N N . GLY A 1 353 ? 21.869 28.250 6.856 1.00 47.09 353 GLY A N 1
ATOM 2723 C CA . GLY A 1 353 ? 22.522 29.282 6.047 1.00 47.09 353 GLY A CA 1
ATOM 2724 C C . GLY A 1 353 ? 21.695 30.566 5.930 1.00 47.09 353 GLY A C 1
ATOM 2725 O O . GLY A 1 353 ? 22.219 31.659 6.138 1.00 47.09 353 GLY A O 1
ATOM 2726 N N . PHE A 1 354 ? 20.389 30.450 5.690 1.00 45.97 354 PHE A N 1
ATOM 2727 C CA . PHE A 1 354 ? 19.444 31.564 5.692 1.00 45.97 354 PHE A CA 1
ATOM 2728 C C . PHE A 1 354 ? 19.319 32.187 7.082 1.00 45.97 354 PHE A C 1
ATOM 2730 O O . PHE A 1 354 ? 19.266 33.407 7.173 1.00 45.97 354 PHE A O 1
ATOM 2737 N N . GLY A 1 355 ? 19.381 31.403 8.163 1.00 46.19 355 GLY A N 1
ATOM 2738 C CA . GLY A 1 355 ? 19.439 31.924 9.532 1.00 46.19 355 GLY A CA 1
ATOM 2739 C C . GLY A 1 355 ? 20.668 32.800 9.808 1.00 46.19 355 GLY A C 1
ATOM 2740 O O . GLY A 1 355 ? 20.575 33.772 10.557 1.00 46.19 355 GLY A O 1
ATOM 2741 N N . VAL A 1 356 ? 21.807 32.509 9.169 1.00 49.19 356 VAL A N 1
ATOM 2742 C CA . VAL A 1 356 ? 23.023 33.342 9.238 1.00 49.19 356 VAL A CA 1
ATOM 2743 C C . VAL A 1 356 ? 22.893 34.589 8.357 1.00 49.19 356 VAL A C 1
ATOM 2745 O O . VAL A 1 356 ? 23.262 35.684 8.779 1.00 49.19 356 VAL A O 1
ATOM 2748 N N . VAL A 1 357 ? 22.330 34.454 7.154 1.00 43.97 357 VAL A N 1
ATOM 2749 C CA . VAL A 1 357 ? 22.126 35.566 6.207 1.00 43.97 357 VAL A CA 1
ATOM 2750 C C . VAL A 1 357 ? 21.018 36.528 6.668 1.00 43.97 357 VAL A C 1
ATOM 2752 O O . VAL A 1 357 ? 21.096 37.726 6.400 1.00 43.97 357 VAL A O 1
ATOM 2755 N N . ALA A 1 358 ? 20.052 36.047 7.454 1.00 46.72 358 ALA A N 1
ATOM 2756 C CA . ALA A 1 358 ? 19.001 36.832 8.107 1.00 46.72 358 ALA A CA 1
ATOM 2757 C C . ALA A 1 358 ? 19.518 37.887 9.097 1.00 46.72 358 ALA A C 1
ATOM 2759 O O . ALA A 1 358 ? 18.781 38.790 9.485 1.00 46.72 358 ALA A O 1
ATOM 2760 N N . LEU A 1 359 ? 20.791 37.803 9.494 1.00 49.06 359 LEU A N 1
ATOM 2761 C CA . LEU A 1 359 ? 21.445 38.800 10.342 1.00 49.06 359 LEU A CA 1
ATOM 2762 C C . LEU A 1 359 ? 21.879 40.057 9.563 1.00 49.06 359 LEU A C 1
ATOM 2764 O O . LEU A 1 359 ? 22.239 41.057 10.183 1.00 49.06 359 LEU A O 1
ATOM 2768 N N . LEU A 1 360 ? 21.841 40.029 8.224 1.00 47.97 360 LEU A N 1
ATOM 2769 C CA . LEU A 1 360 ? 22.118 41.184 7.368 1.00 47.97 360 LEU A CA 1
ATOM 2770 C C . LEU A 1 360 ? 20.803 41.902 7.015 1.00 47.97 360 LEU A C 1
ATOM 2772 O O . LEU A 1 360 ? 19.909 41.267 6.470 1.00 47.97 360 LEU A O 1
ATOM 2776 N N . PRO A 1 361 ? 20.658 43.216 7.254 1.00 49.41 361 PRO A N 1
ATOM 2777 C CA . PRO A 1 361 ? 19.349 43.881 7.245 1.00 49.41 361 PRO A CA 1
ATOM 2778 C C . PRO A 1 361 ? 18.582 43.844 5.911 1.00 49.41 361 PRO A C 1
ATOM 2780 O O . PRO A 1 361 ? 17.366 43.711 5.935 1.00 49.41 361 PRO A O 1
ATOM 2783 N N . VAL A 1 362 ? 19.259 43.921 4.759 1.00 49.44 362 VAL A N 1
ATOM 2784 C CA . VAL A 1 362 ? 18.596 43.919 3.432 1.00 49.44 362 VAL A CA 1
ATOM 2785 C C . VAL A 1 362 ? 18.564 42.520 2.808 1.00 49.44 362 VAL A C 1
ATOM 2787 O O . VAL A 1 362 ? 17.564 42.104 2.237 1.00 49.44 362 VAL A O 1
ATOM 2790 N N . VAL A 1 363 ? 19.637 41.740 2.967 1.00 46.94 363 VAL A N 1
ATOM 2791 C CA . VAL A 1 363 ? 19.713 40.356 2.453 1.00 46.94 363 VAL A CA 1
ATOM 2792 C C . VAL A 1 363 ? 18.852 39.405 3.296 1.00 46.94 363 VAL A C 1
ATOM 2794 O O . VAL A 1 363 ? 18.322 38.416 2.794 1.00 46.94 363 VAL A O 1
ATOM 2797 N N . GLY A 1 364 ? 18.662 39.734 4.571 1.00 46.34 364 GLY A N 1
ATOM 2798 C CA . GLY A 1 364 ? 17.889 38.947 5.514 1.00 46.34 364 GLY A CA 1
ATOM 2799 C C . GLY A 1 364 ? 16.387 38.949 5.257 1.00 46.34 364 GLY A C 1
ATOM 2800 O O . GLY A 1 364 ? 15.740 37.945 5.531 1.00 46.34 364 GLY A O 1
ATOM 2801 N N . GLN A 1 365 ? 15.850 40.014 4.657 1.00 51.03 365 GLN A N 1
ATOM 2802 C CA . GLN A 1 365 ? 14.437 40.101 4.265 1.00 51.03 365 GLN A CA 1
ATOM 2803 C C . GLN A 1 365 ? 14.117 39.135 3.116 1.00 51.03 365 GLN A C 1
ATOM 2805 O O . GLN A 1 365 ? 13.163 38.363 3.187 1.00 51.03 365 GLN A O 1
ATOM 2810 N N . PHE A 1 366 ? 14.977 39.087 2.093 1.00 48.78 366 PHE A N 1
ATOM 2811 C CA . PHE A 1 366 ? 14.846 38.110 1.011 1.00 48.78 366 PHE A CA 1
ATOM 2812 C C . PHE A 1 366 ? 15.093 36.681 1.506 1.00 48.78 366 PHE A C 1
ATOM 2814 O O . PHE A 1 366 ? 14.337 35.776 1.161 1.00 48.78 366 PHE A O 1
ATOM 2821 N N . ALA A 1 367 ? 16.099 36.467 2.361 1.00 52.38 367 ALA A N 1
ATOM 2822 C CA . ALA A 1 367 ? 16.362 35.163 2.970 1.00 52.38 367 ALA A CA 1
ATOM 2823 C C . ALA A 1 367 ? 15.162 34.635 3.780 1.00 52.38 367 ALA A C 1
ATOM 2825 O O . ALA A 1 367 ? 14.863 33.444 3.710 1.00 52.38 367 ALA A O 1
ATOM 2826 N N . ALA A 1 368 ? 14.452 35.512 4.498 1.00 52.34 368 ALA A N 1
ATOM 2827 C CA . ALA A 1 368 ? 13.237 35.174 5.235 1.00 52.34 368 ALA A CA 1
ATOM 2828 C C . ALA A 1 368 ? 12.089 34.740 4.310 1.00 52.34 368 ALA A C 1
ATOM 2830 O O . ALA A 1 368 ? 11.477 33.698 4.546 1.00 52.34 368 ALA A O 1
ATOM 2831 N N . LEU A 1 369 ? 11.846 35.484 3.224 1.00 54.22 369 LEU A N 1
ATOM 2832 C CA . LEU A 1 369 ? 10.829 35.146 2.220 1.00 54.22 369 LEU A CA 1
ATOM 2833 C C . LEU A 1 369 ? 11.122 33.807 1.527 1.00 54.22 369 LEU A C 1
ATOM 2835 O O . LEU A 1 369 ? 10.233 32.965 1.407 1.00 54.22 369 LEU A O 1
ATOM 2839 N N . PHE A 1 370 ? 12.372 33.572 1.116 1.00 54.28 370 PHE A N 1
ATOM 2840 C CA . PHE A 1 370 ? 12.771 32.307 0.489 1.00 54.28 370 PHE A CA 1
ATOM 2841 C C . PHE A 1 370 ? 12.678 31.122 1.456 1.00 54.28 370 PHE A C 1
ATOM 2843 O O . PHE A 1 370 ? 12.197 30.058 1.069 1.00 54.28 370 PHE A O 1
ATOM 2850 N N . ALA A 1 371 ? 13.088 31.294 2.715 1.00 55.78 371 ALA A N 1
ATOM 2851 C CA . ALA A 1 371 ? 12.951 30.257 3.733 1.00 55.78 371 ALA A CA 1
ATOM 2852 C C . ALA A 1 371 ? 11.477 29.932 4.029 1.00 55.78 371 ALA A C 1
ATOM 2854 O O . ALA A 1 371 ? 11.125 28.756 4.120 1.00 55.78 371 ALA A O 1
ATOM 2855 N N . GLY A 1 372 ? 10.610 30.949 4.106 1.00 55.19 372 GLY A N 1
ATOM 2856 C CA . GLY A 1 372 ? 9.164 30.775 4.252 1.00 55.19 372 GLY A CA 1
ATOM 2857 C C . GLY A 1 372 ? 8.548 30.009 3.081 1.00 55.19 372 GLY A C 1
ATOM 2858 O O . GLY A 1 372 ? 7.840 29.030 3.292 1.00 55.19 372 GLY A O 1
ATOM 2859 N N . LEU A 1 373 ? 8.893 30.374 1.843 1.00 58.44 373 LEU A N 1
ATOM 2860 C CA . LEU A 1 373 ? 8.394 29.691 0.647 1.00 58.44 373 LEU A CA 1
ATOM 2861 C C . LEU A 1 373 ? 8.851 28.222 0.586 1.00 58.44 373 LEU A C 1
ATOM 2863 O O . LEU A 1 373 ? 8.046 27.332 0.312 1.00 58.44 373 LEU A O 1
ATOM 2867 N N . CYS A 1 374 ? 10.117 27.950 0.913 1.00 58.59 374 CYS A N 1
ATOM 2868 C CA . CYS A 1 374 ? 10.639 26.588 1.031 1.00 58.59 374 CYS A CA 1
ATOM 2869 C C . CYS A 1 374 ? 9.908 25.780 2.117 1.00 58.59 374 CYS A C 1
ATOM 2871 O O . CYS A 1 374 ? 9.586 24.612 1.893 1.00 58.59 374 CYS A O 1
ATOM 2873 N N . ALA A 1 375 ? 9.614 26.383 3.272 1.00 61.16 375 ALA A N 1
ATOM 2874 C CA . ALA A 1 375 ? 8.866 25.733 4.346 1.00 61.16 375 ALA A CA 1
ATOM 2875 C C . ALA A 1 375 ? 7.425 25.401 3.923 1.00 61.16 375 ALA A C 1
ATOM 2877 O O . ALA A 1 375 ? 6.977 24.276 4.142 1.00 61.16 375 ALA A O 1
ATOM 2878 N N . THR A 1 376 ? 6.735 26.318 3.238 1.00 59.06 376 THR A N 1
ATOM 2879 C CA . THR A 1 376 ? 5.377 26.095 2.716 1.00 59.06 376 THR A CA 1
ATOM 2880 C C . THR A 1 376 ? 5.340 24.965 1.690 1.00 59.06 376 THR A C 1
ATOM 2882 O O . THR A 1 376 ? 4.483 24.087 1.767 1.00 59.06 376 THR A O 1
ATOM 2885 N N . VAL A 1 377 ? 6.299 24.920 0.759 1.00 62.75 377 VAL A N 1
ATOM 2886 C CA . VAL A 1 377 ? 6.389 23.828 -0.227 1.00 62.75 377 VAL A CA 1
ATOM 2887 C C . VAL A 1 377 ? 6.605 22.473 0.459 1.00 62.75 377 VAL A C 1
ATOM 2889 O O . VAL A 1 377 ? 5.970 21.483 0.083 1.00 62.75 377 VAL A O 1
ATOM 2892 N N . ARG A 1 378 ? 7.449 22.410 1.500 1.00 63.78 378 ARG A N 1
ATOM 2893 C CA . ARG A 1 378 ? 7.654 21.177 2.284 1.00 63.78 378 ARG A CA 1
ATOM 2894 C C . ARG A 1 378 ? 6.404 20.775 3.057 1.00 63.78 378 ARG A C 1
ATOM 2896 O O . ARG A 1 378 ? 6.083 19.591 3.111 1.00 63.78 378 ARG A O 1
ATOM 2903 N N . MET A 1 379 ? 5.706 21.752 3.628 1.00 62.97 379 MET A N 1
ATOM 2904 C CA . MET A 1 379 ? 4.464 21.542 4.362 1.00 62.97 379 MET A CA 1
ATOM 2905 C C . MET A 1 379 ? 3.386 20.950 3.449 1.00 62.97 379 MET A C 1
ATOM 2907 O O . MET A 1 379 ? 2.839 19.900 3.767 1.00 62.97 379 MET A O 1
ATOM 2911 N N . LEU A 1 380 ? 3.148 21.561 2.286 1.00 64.38 380 LEU A N 1
ATOM 2912 C CA . LEU A 1 380 ? 2.183 21.069 1.297 1.00 64.38 380 LEU A CA 1
ATOM 2913 C C . LEU A 1 380 ? 2.531 19.663 0.793 1.00 64.38 380 LEU A C 1
ATOM 2915 O O . LEU A 1 380 ? 1.642 18.828 0.652 1.00 64.38 380 LEU A O 1
ATOM 2919 N N . SER A 1 381 ? 3.818 19.378 0.570 1.00 65.62 381 SER A N 1
ATOM 2920 C CA . SER A 1 381 ? 4.260 18.040 0.151 1.00 65.62 381 SER A CA 1
ATOM 2921 C C . SER A 1 381 ? 3.988 16.991 1.234 1.00 65.62 381 SER A C 1
ATOM 2923 O O . SER A 1 381 ? 3.449 15.933 0.932 1.00 65.62 381 SER A O 1
ATOM 2925 N N . ALA A 1 382 ? 4.290 17.300 2.501 1.00 65.38 382 ALA A N 1
ATOM 2926 C CA . ALA A 1 382 ? 4.034 16.389 3.617 1.00 65.38 382 ALA A CA 1
ATOM 2927 C C . ALA A 1 382 ? 2.533 16.150 3.854 1.00 65.38 382 ALA A C 1
ATOM 2929 O O . ALA A 1 382 ? 2.140 15.027 4.157 1.00 65.38 382 ALA A O 1
ATOM 2930 N N . ILE A 1 383 ? 1.700 17.185 3.693 1.00 67.81 383 ILE A N 1
ATOM 2931 C CA . ILE A 1 383 ? 0.237 17.066 3.783 1.00 67.81 383 ILE A CA 1
ATOM 2932 C C . ILE A 1 383 ? -0.291 16.177 2.654 1.00 67.81 383 ILE A C 1
ATOM 2934 O O . ILE A 1 383 ? -1.038 15.244 2.919 1.00 67.81 383 ILE A O 1
ATOM 2938 N N . SER A 1 384 ? 0.141 16.410 1.412 1.00 71.00 384 SER A N 1
ATOM 2939 C CA . SER A 1 384 ? -0.295 15.606 0.265 1.00 71.00 384 SER A CA 1
ATOM 2940 C C . SER A 1 384 ? 0.120 14.133 0.385 1.00 71.00 384 SER A C 1
ATOM 2942 O O . SER A 1 384 ? -0.662 13.245 0.038 1.00 71.00 384 SER A O 1
ATOM 2944 N N . GLU A 1 385 ? 1.325 13.854 0.896 1.00 72.56 385 GLU A N 1
ATOM 2945 C CA . GLU A 1 385 ? 1.778 12.489 1.197 1.00 72.56 385 GLU A CA 1
ATOM 2946 C C . GLU A 1 385 ? 0.888 11.829 2.257 1.00 72.56 385 GLU A C 1
ATOM 2948 O O . GLU A 1 385 ? 0.393 10.725 2.030 1.00 72.56 385 GLU A O 1
ATOM 2953 N N . TYR A 1 386 ? 0.621 12.528 3.363 1.00 73.62 386 TYR A N 1
ATOM 2954 C CA . TYR A 1 386 ? -0.249 12.043 4.434 1.00 73.62 386 TYR A CA 1
ATOM 2955 C C . TYR A 1 386 ? -1.673 11.755 3.942 1.00 73.62 386 TYR A C 1
ATOM 2957 O O . TYR A 1 386 ? -2.189 10.668 4.186 1.00 73.62 386 TYR A O 1
ATOM 2965 N N . GLU A 1 387 ? -2.285 12.680 3.197 1.00 74.88 387 GLU A N 1
ATOM 2966 C CA . GLU A 1 387 ? -3.628 12.498 2.628 1.00 74.88 387 GLU A CA 1
ATOM 2967 C C . GLU A 1 387 ? -3.681 11.274 1.706 1.00 74.88 387 GLU A C 1
ATOM 2969 O O . GLU A 1 387 ? -4.641 10.503 1.733 1.00 74.88 387 GLU A O 1
ATOM 2974 N N . THR A 1 388 ? -2.625 11.056 0.916 1.00 80.06 388 THR A N 1
ATOM 2975 C CA . THR A 1 388 ? -2.528 9.896 0.022 1.00 80.06 388 THR A CA 1
ATOM 2976 C C . THR A 1 388 ? -2.420 8.590 0.814 1.00 80.06 388 THR A C 1
ATOM 2978 O O . THR A 1 388 ? -3.097 7.614 0.482 1.00 80.06 388 THR A O 1
ATOM 2981 N N . GLU A 1 389 ? -1.587 8.548 1.856 1.00 82.81 389 GLU A N 1
ATOM 2982 C CA . GLU A 1 389 ? -1.429 7.375 2.727 1.00 82.81 389 GLU A CA 1
ATOM 2983 C C . GLU A 1 389 ? -2.714 7.064 3.502 1.00 82.81 389 GLU A C 1
ATOM 2985 O O . GLU A 1 389 ? -3.144 5.908 3.550 1.00 82.81 389 GLU A O 1
ATOM 2990 N N . GLU A 1 390 ? -3.367 8.090 4.047 1.00 81.12 390 GLU A N 1
ATOM 2991 C CA . GLU A 1 390 ? -4.642 7.984 4.752 1.00 81.12 390 GLU A CA 1
ATOM 2992 C C . GLU A 1 390 ? -5.745 7.469 3.823 1.00 81.12 390 GLU A C 1
ATOM 2994 O O . GLU A 1 390 ? -6.414 6.484 4.142 1.00 81.12 390 GLU A O 1
ATOM 2999 N N . GLN A 1 391 ? -5.886 8.055 2.630 1.00 84.38 391 GLN A N 1
ATOM 3000 C CA . GLN A 1 391 ? -6.872 7.625 1.640 1.00 84.38 391 GLN A CA 1
ATOM 3001 C C . GLN A 1 391 ? -6.631 6.181 1.186 1.00 84.38 391 GLN A C 1
ATOM 3003 O O . GLN A 1 391 ? -7.584 5.405 1.070 1.00 84.38 391 GLN A O 1
ATOM 3008 N N . GLN A 1 392 ? -5.375 5.784 0.955 1.00 85.62 392 GLN A N 1
ATOM 3009 C CA . GLN A 1 392 ? -5.039 4.402 0.610 1.00 85.62 392 GLN A CA 1
ATOM 3010 C C . GLN A 1 392 ? -5.374 3.450 1.757 1.00 85.62 392 GLN A C 1
ATOM 3012 O O . GLN A 1 392 ? -6.058 2.447 1.546 1.00 85.62 392 GLN A O 1
ATOM 3017 N N . ARG A 1 393 ? -4.948 3.759 2.984 1.00 84.62 393 ARG A N 1
ATOM 3018 C CA . ARG A 1 393 ? -5.228 2.912 4.145 1.00 84.62 393 ARG A CA 1
ATOM 3019 C C . ARG A 1 393 ? -6.730 2.768 4.382 1.00 84.62 393 ARG A C 1
ATOM 3021 O O . ARG A 1 393 ? -7.201 1.646 4.564 1.00 84.62 393 ARG A O 1
ATOM 3028 N N . ALA A 1 394 ? -7.485 3.863 4.302 1.00 84.25 394 ALA A N 1
ATOM 3029 C CA . ALA A 1 394 ? -8.939 3.855 4.419 1.00 84.25 394 ALA A CA 1
ATOM 3030 C C . ALA A 1 394 ? -9.593 2.984 3.333 1.00 84.25 394 ALA A C 1
ATOM 3032 O O . ALA A 1 394 ? -10.455 2.160 3.644 1.00 84.25 394 ALA A O 1
ATOM 3033 N N . ALA A 1 395 ? -9.145 3.105 2.077 1.00 86.25 395 ALA A N 1
ATOM 3034 C CA . ALA A 1 395 ? -9.662 2.342 0.940 1.00 86.25 395 ALA A CA 1
ATOM 3035 C C . ALA A 1 395 ? -9.429 0.828 1.068 1.00 86.25 395 ALA A C 1
ATOM 3037 O O . ALA A 1 395 ? -10.329 0.040 0.775 1.00 86.25 395 ALA A O 1
ATOM 3038 N N . PHE A 1 396 ? -8.239 0.411 1.513 1.00 86.44 396 PHE A N 1
ATOM 3039 C CA . PHE A 1 396 ? -7.934 -1.002 1.764 1.00 86.44 396 PHE A CA 1
ATOM 3040 C C . PHE A 1 396 ? -8.540 -1.512 3.081 1.00 86.44 396 PHE A C 1
ATOM 3042 O O . PHE A 1 396 ? -8.686 -2.725 3.257 1.00 86.44 396 PHE A O 1
ATOM 3049 N N . GLY A 1 397 ? -8.909 -0.612 3.996 1.00 87.25 397 GLY A N 1
ATOM 3050 C CA . GLY A 1 397 ? -9.566 -0.928 5.258 1.00 87.25 397 GLY A CA 1
ATOM 3051 C C . GLY A 1 397 ? -8.816 -2.029 6.027 1.00 87.25 397 GLY A C 1
ATOM 3052 O O . GLY A 1 397 ? -7.603 -1.930 6.218 1.00 87.25 397 GLY A O 1
ATOM 3053 N N . PRO A 1 398 ? -9.482 -3.128 6.425 1.00 83.19 398 PRO A N 1
ATOM 3054 C CA . PRO A 1 398 ? -8.844 -4.238 7.135 1.00 83.19 398 PRO A CA 1
ATOM 3055 C C . PRO A 1 398 ? -7.735 -4.956 6.356 1.00 83.19 398 PRO A C 1
ATOM 3057 O O . PRO A 1 398 ? -6.912 -5.644 6.957 1.00 83.19 398 PRO A O 1
ATOM 3060 N N . LEU A 1 399 ? -7.699 -4.830 5.024 1.00 85.31 399 LEU A N 1
ATOM 3061 C CA . LEU A 1 399 ? -6.645 -5.427 4.203 1.00 85.31 399 LEU A CA 1
ATOM 3062 C C . LEU A 1 399 ? -5.355 -4.600 4.226 1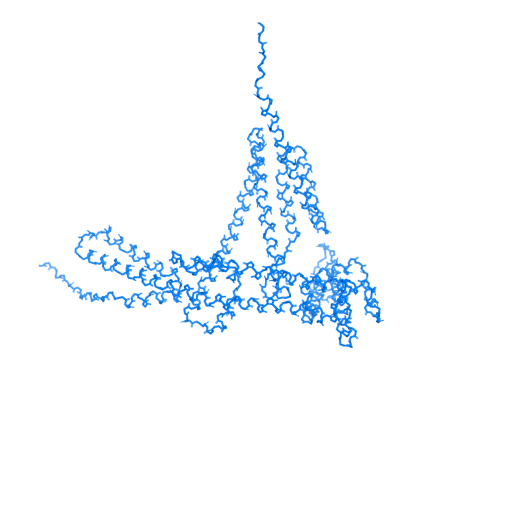.00 85.31 399 LEU A C 1
ATOM 3064 O O . LEU A 1 399 ? -4.306 -5.135 3.876 1.00 85.31 399 LEU A O 1
ATOM 3068 N N . ALA A 1 400 ? -5.388 -3.341 4.676 1.00 82.38 400 ALA A N 1
ATOM 3069 C CA . ALA A 1 400 ? -4.222 -2.457 4.684 1.00 82.38 400 ALA A CA 1
ATOM 3070 C C . ALA A 1 400 ? -3.007 -3.074 5.400 1.00 82.38 400 ALA A C 1
ATOM 3072 O O . ALA A 1 400 ? -1.876 -2.950 4.930 1.00 82.38 400 ALA A O 1
ATOM 3073 N N . THR A 1 401 ? -3.238 -3.824 6.484 1.00 73.62 401 THR A N 1
ATOM 3074 C CA . THR A 1 401 ? -2.175 -4.520 7.224 1.00 73.62 401 THR A CA 1
ATOM 3075 C C . THR A 1 401 ? -1.526 -5.649 6.421 1.00 73.62 401 THR A C 1
ATOM 3077 O O . THR A 1 401 ? -0.341 -5.912 6.594 1.00 73.62 401 THR A O 1
ATOM 3080 N N . GLN A 1 402 ? -2.275 -6.323 5.540 1.00 78.06 402 GLN A N 1
ATOM 3081 C CA . GLN A 1 402 ? -1.742 -7.397 4.687 1.00 78.06 402 GLN A CA 1
ATOM 3082 C C . GLN A 1 402 ? -0.825 -6.841 3.594 1.00 78.06 402 GLN A C 1
ATOM 3084 O O . GLN A 1 402 ? 0.156 -7.480 3.228 1.00 78.06 402 GLN A O 1
ATOM 3089 N N . PHE A 1 403 ? -1.120 -5.629 3.123 1.00 75.88 403 PHE A N 1
ATOM 3090 C CA . PHE A 1 403 ? -0.299 -4.897 2.159 1.00 75.88 403 PHE A CA 1
ATOM 3091 C C . PHE A 1 403 ? 0.797 -4.049 2.820 1.00 75.88 403 PHE A C 1
ATOM 3093 O O . PHE A 1 403 ? 1.478 -3.303 2.122 1.00 75.88 403 PHE A O 1
ATOM 3100 N N . ALA A 1 404 ? 0.973 -4.164 4.144 1.00 74.00 404 ALA A N 1
ATOM 3101 C CA . ALA A 1 404 ? 1.932 -3.390 4.933 1.00 74.00 404 ALA A CA 1
ATOM 3102 C C . ALA A 1 404 ? 1.859 -1.875 4.657 1.00 74.00 404 ALA A C 1
ATOM 3104 O O . ALA A 1 404 ? 2.885 -1.194 4.627 1.00 74.00 404 ALA A O 1
ATOM 3105 N N . LEU A 1 405 ? 0.646 -1.352 4.439 1.00 79.38 405 LEU A N 1
ATOM 3106 C CA . LEU A 1 405 ? 0.454 0.081 4.241 1.00 79.38 405 LEU A CA 1
ATOM 3107 C C . LEU A 1 405 ? 0.831 0.823 5.532 1.00 79.38 405 LEU A C 1
ATOM 3109 O O . LEU A 1 405 ? 0.453 0.362 6.618 1.00 79.38 405 LEU A O 1
ATOM 3113 N N . PRO A 1 406 ? 1.568 1.944 5.440 1.00 67.50 406 PRO A N 1
ATOM 3114 C CA . PRO A 1 406 ? 1.961 2.711 6.613 1.00 67.50 406 PRO A CA 1
ATOM 3115 C C . PRO A 1 406 ? 0.734 3.179 7.404 1.00 67.50 406 PRO A C 1
ATOM 3117 O O . PRO A 1 406 ? -0.359 3.374 6.866 1.00 67.50 406 PRO A O 1
ATOM 3120 N N . ASP A 1 407 ? 0.892 3.282 8.722 1.00 66.00 407 ASP A N 1
ATOM 3121 C CA . ASP A 1 407 ? -0.055 4.004 9.571 1.00 66.00 407 ASP A CA 1
ATOM 3122 C C . ASP A 1 407 ? 0.174 5.499 9.339 1.00 66.00 407 ASP A C 1
ATOM 3124 O O . ASP A 1 407 ? 1.296 5.945 9.590 1.00 66.00 407 ASP A O 1
ATOM 3128 N N . PRO A 1 408 ? -0.827 6.262 8.856 1.00 67.00 408 PRO A N 1
ATOM 3129 C CA . PRO A 1 408 ? -0.667 7.695 8.665 1.00 67.00 408 PRO A CA 1
ATOM 3130 C C . PRO A 1 408 ? -0.358 8.329 10.025 1.00 67.00 408 PRO A C 1
ATOM 3132 O O . PRO A 1 408 ? -1.158 8.276 10.963 1.00 67.00 408 PRO A O 1
ATOM 3135 N N . ASP A 1 409 ? 0.847 8.879 10.164 1.00 63.88 409 ASP A N 1
ATOM 3136 C CA . ASP A 1 409 ? 1.317 9.450 11.424 1.00 63.88 409 ASP A CA 1
ATOM 3137 C C . ASP A 1 409 ? 0.922 10.925 11.509 1.00 63.88 409 ASP A C 1
ATOM 3139 O O . ASP A 1 409 ? 1.691 11.820 11.154 1.00 63.88 409 ASP A O 1
ATOM 3143 N N . GLY A 1 410 ? -0.300 11.183 11.980 1.00 57.00 410 GLY A N 1
ATOM 3144 C CA . GLY A 1 410 ? -0.815 12.544 12.137 1.00 57.00 410 GLY A CA 1
ATOM 3145 C C . GLY A 1 410 ? 0.006 13.373 13.129 1.00 57.00 410 GLY A C 1
ATOM 3146 O O . GLY A 1 410 ? 0.217 14.564 12.914 1.00 57.00 410 GLY A O 1
ATOM 3147 N N . ALA A 1 411 ? 0.550 12.748 14.180 1.00 52.19 411 ALA A N 1
ATOM 3148 C CA . ALA A 1 411 ? 1.420 13.422 15.142 1.00 52.19 411 ALA A CA 1
ATOM 3149 C C . ALA A 1 411 ? 2.789 13.750 14.526 1.00 52.19 411 ALA A C 1
ATOM 3151 O O . ALA A 1 411 ? 3.301 14.856 14.703 1.00 52.19 411 ALA A O 1
ATOM 3152 N N . GLY A 1 412 ? 3.357 12.828 13.747 1.00 51.06 412 GLY A N 1
ATOM 3153 C CA . GLY A 1 412 ? 4.558 13.061 12.949 1.00 51.06 412 GLY A CA 1
ATOM 3154 C C . GLY A 1 412 ? 4.365 14.163 11.908 1.00 51.06 412 GLY A C 1
ATOM 3155 O O . GLY A 1 412 ? 5.223 15.040 11.788 1.00 51.06 412 GLY A O 1
ATOM 3156 N N . LEU A 1 413 ? 3.218 14.187 11.217 1.00 57.19 413 LEU A N 1
ATOM 3157 C CA . LEU A 1 413 ? 2.842 15.270 10.309 1.00 57.19 413 LEU A CA 1
ATOM 3158 C C . LEU A 1 413 ? 2.764 16.601 11.062 1.00 57.19 413 LEU A C 1
ATOM 3160 O O . LEU A 1 413 ? 3.386 17.562 10.626 1.00 57.19 413 LEU A O 1
ATOM 3164 N N . LEU A 1 414 ? 2.081 16.668 12.208 1.00 51.88 414 LEU A N 1
ATOM 3165 C CA . LEU A 1 414 ? 1.997 17.884 13.027 1.00 51.88 414 LEU A CA 1
ATOM 3166 C C . LEU A 1 414 ? 3.366 18.384 13.466 1.00 51.88 414 LEU A C 1
ATOM 3168 O O . LEU A 1 414 ? 3.660 19.565 13.324 1.00 51.88 414 LEU A O 1
ATOM 3172 N N . VAL A 1 415 ? 4.220 17.501 13.981 1.00 56.31 415 VAL A N 1
ATOM 3173 C CA . VAL A 1 415 ? 5.579 17.862 14.397 1.00 56.31 415 VAL A CA 1
ATOM 3174 C C . VAL A 1 415 ? 6.389 18.358 13.201 1.00 56.31 415 VAL A C 1
ATOM 3176 O O . VAL A 1 415 ? 7.114 19.343 13.328 1.00 56.31 415 VAL A O 1
ATOM 3179 N N . LYS A 1 416 ? 6.237 17.735 12.027 1.00 59.62 416 LYS A N 1
ATOM 3180 C CA . LYS A 1 416 ? 6.903 18.150 10.787 1.00 59.62 416 LYS A CA 1
ATOM 3181 C C . LYS A 1 416 ? 6.393 19.514 10.315 1.00 59.62 416 LYS A C 1
ATOM 3183 O O . LYS A 1 416 ? 7.195 20.405 10.069 1.00 59.62 416 LYS A O 1
ATOM 3188 N N . VAL A 1 417 ? 5.080 19.714 10.259 1.00 59.09 417 VAL A N 1
ATOM 3189 C CA . VAL A 1 417 ? 4.412 20.957 9.841 1.00 59.09 417 VAL A CA 1
ATOM 3190 C C . VAL A 1 417 ? 4.724 22.113 10.797 1.00 59.09 417 VAL A C 1
ATOM 3192 O O . VAL A 1 417 ? 5.177 23.172 10.366 1.00 59.09 417 VAL A O 1
ATOM 3195 N N . LEU A 1 418 ? 4.541 21.910 12.103 1.00 53.47 418 LEU A N 1
ATOM 3196 C CA . LEU A 1 418 ? 4.813 22.916 13.132 1.00 53.47 418 LEU A CA 1
ATOM 3197 C C . LEU A 1 418 ? 6.318 23.165 13.288 1.00 53.47 418 LEU A C 1
ATOM 3199 O O . LEU A 1 418 ? 6.723 24.292 13.559 1.00 53.47 418 LEU A O 1
ATOM 3203 N N . GLY A 1 419 ? 7.157 22.147 13.079 1.00 56.28 419 GLY A N 1
ATOM 3204 C CA . GLY A 1 419 ? 8.611 22.284 13.002 1.00 56.28 419 GLY A CA 1
ATOM 3205 C C . GLY A 1 419 ? 9.036 23.182 11.841 1.00 56.28 419 GLY A C 1
ATOM 3206 O O . GLY A 1 419 ? 9.752 24.156 12.061 1.00 56.28 419 GLY A O 1
ATOM 3207 N N . LEU A 1 420 ? 8.510 22.927 10.639 1.00 58.78 420 LEU A N 1
ATOM 3208 C CA . LEU A 1 420 ? 8.743 23.748 9.446 1.00 58.78 420 LEU A CA 1
ATOM 3209 C C . LEU A 1 420 ? 8.255 25.193 9.640 1.00 58.78 420 LEU A C 1
ATOM 3211 O O . LEU A 1 420 ? 8.974 26.139 9.312 1.00 58.78 420 LEU A O 1
ATOM 3215 N N . GLY A 1 421 ? 7.081 25.383 10.251 1.00 53.78 421 GLY A N 1
ATOM 3216 C CA . GLY A 1 421 ? 6.584 26.710 10.623 1.00 53.78 421 GLY A CA 1
ATOM 3217 C C . GLY A 1 421 ? 7.479 27.405 11.656 1.00 53.78 421 GLY A C 1
ATOM 3218 O O . GLY A 1 421 ? 7.846 28.567 11.498 1.00 53.78 421 GLY A O 1
ATOM 3219 N N . ALA A 1 422 ? 7.925 26.695 12.693 1.00 54.28 422 ALA A N 1
ATOM 3220 C CA . ALA A 1 422 ? 8.790 27.248 13.735 1.00 54.28 422 ALA A CA 1
ATOM 3221 C C . ALA A 1 422 ? 10.247 27.498 13.300 1.00 54.28 422 ALA A C 1
ATOM 3223 O O . ALA A 1 422 ? 11.004 28.129 14.051 1.00 54.28 422 ALA A O 1
ATOM 3224 N N . GLU A 1 423 ? 10.660 26.990 12.140 1.00 54.22 423 GLU A N 1
ATOM 3225 C CA . GLU A 1 423 ? 11.931 27.309 11.482 1.00 54.22 423 GLU A CA 1
ATOM 3226 C C . GLU A 1 423 ? 11.831 28.576 10.620 1.00 54.22 423 GLU A C 1
ATOM 3228 O O . GLU A 1 423 ? 12.780 29.35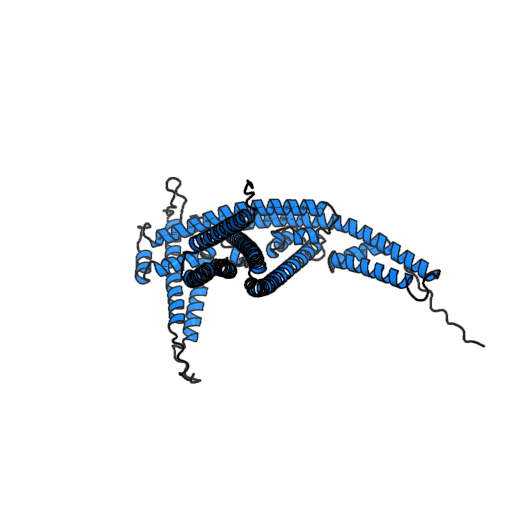8 10.590 1.00 54.22 423 GLU A O 1
ATOM 3233 N N . ALA A 1 424 ? 10.673 28.838 10.003 1.00 53.12 424 ALA A N 1
ATOM 3234 C CA . ALA A 1 424 ? 10.435 30.034 9.190 1.00 53.12 424 ALA A CA 1
ATOM 3235 C C . ALA A 1 424 ? 10.147 31.297 10.030 1.00 53.12 424 ALA A C 1
ATOM 3237 O O . ALA A 1 424 ? 10.610 32.393 9.719 1.00 53.12 424 ALA A O 1
ATOM 3238 N N . VAL A 1 425 ? 9.410 31.156 11.134 1.00 49.34 425 VAL A N 1
ATOM 3239 C CA . VAL A 1 425 ? 8.863 32.285 11.911 1.00 49.34 425 VAL A CA 1
ATOM 3240 C C . VAL A 1 425 ? 9.914 33.135 12.676 1.00 49.34 425 VAL A C 1
ATOM 3242 O O . VAL A 1 425 ? 9.736 34.351 12.763 1.00 49.34 425 VAL A O 1
ATOM 3245 N N . PRO A 1 426 ? 11.053 32.613 13.186 1.00 48.78 426 PRO A N 1
ATOM 3246 C CA . PRO A 1 426 ? 12.102 33.429 13.822 1.00 48.78 426 PRO A CA 1
ATOM 3247 C C . PRO A 1 426 ? 12.782 34.461 12.905 1.00 48.78 426 PRO A C 1
ATOM 3249 O O . PRO A 1 426 ? 13.485 35.341 13.410 1.00 48.78 426 PRO A O 1
ATOM 3252 N N . LEU A 1 427 ? 12.586 34.356 11.586 1.00 49.31 427 LEU A N 1
ATOM 3253 C CA . LEU A 1 427 ? 13.146 35.255 10.574 1.00 49.31 427 LEU A CA 1
ATOM 3254 C C . LEU A 1 427 ? 12.402 36.608 10.497 1.00 49.31 427 LEU A C 1
ATOM 3256 O O . LEU A 1 427 ? 12.892 37.533 9.863 1.00 49.31 427 LEU A O 1
ATOM 3260 N N . LEU A 1 428 ? 11.284 36.759 11.222 1.00 46.44 428 LEU A N 1
ATOM 3261 C CA . LEU A 1 428 ? 10.434 37.965 11.284 1.00 46.44 428 LEU A CA 1
ATOM 3262 C C . LEU A 1 428 ? 10.698 38.838 12.533 1.00 46.44 428 LEU A C 1
ATOM 3264 O O . LEU A 1 428 ? 9.842 39.586 13.009 1.00 46.44 428 LEU A O 1
ATOM 3268 N N . GLY A 1 429 ? 11.886 38.719 13.132 1.00 49.41 429 GLY A N 1
ATOM 3269 C CA . GLY A 1 429 ? 12.286 39.506 14.302 1.00 49.41 429 GLY A CA 1
ATOM 3270 C C . GLY A 1 429 ? 11.734 38.994 15.643 1.00 49.41 429 GLY A C 1
ATOM 3271 O O . GLY A 1 429 ? 11.516 37.800 15.851 1.00 49.41 429 GLY A O 1
ATOM 3272 N N . VAL A 1 430 ? 11.584 39.893 16.623 1.00 41.56 430 VAL A N 1
ATOM 3273 C CA . VAL A 1 430 ? 11.226 39.546 18.018 1.00 41.56 430 VAL A CA 1
ATOM 3274 C C . VAL A 1 430 ? 9.845 38.872 18.151 1.00 41.56 430 VAL A C 1
ATOM 3276 O O . VAL A 1 430 ? 9.783 37.860 18.851 1.00 41.56 430 VAL A O 1
ATOM 3279 N N . PRO A 1 431 ? 8.767 39.323 17.474 1.00 41.97 431 PRO A N 1
ATOM 3280 C CA . PRO A 1 431 ? 7.455 38.666 17.538 1.00 41.97 431 PRO A CA 1
ATOM 3281 C C . PRO A 1 431 ? 7.498 37.233 16.994 1.00 41.97 431 PRO A C 1
ATOM 3283 O O . PRO A 1 431 ? 6.949 36.317 17.603 1.00 41.97 431 PRO A O 1
ATOM 3286 N N . GLY A 1 432 ? 8.253 37.019 15.913 1.00 40.91 432 GLY A N 1
ATOM 3287 C CA . GLY A 1 432 ? 8.478 35.705 15.323 1.00 40.91 432 GLY A CA 1
ATOM 3288 C C . GLY A 1 432 ? 9.242 34.742 16.242 1.00 40.91 432 GLY A C 1
ATOM 3289 O O . GLY A 1 432 ? 8.916 33.564 16.354 1.00 40.91 432 GLY A O 1
ATOM 3290 N N . LYS A 1 433 ? 10.211 35.225 17.024 1.00 48.25 433 LYS A N 1
ATOM 3291 C CA . LYS A 1 433 ? 10.890 34.374 18.023 1.00 48.25 433 LYS A CA 1
ATOM 3292 C C . LYS A 1 433 ? 9.949 33.887 19.129 1.00 48.25 433 LYS A C 1
ATOM 3294 O O . LYS A 1 433 ? 10.125 32.768 19.613 1.00 48.25 433 LYS A O 1
ATOM 3299 N N . PHE A 1 434 ? 8.961 34.694 19.520 1.00 42.94 434 PHE A N 1
ATOM 3300 C CA . PHE A 1 434 ? 7.935 34.288 20.485 1.00 42.94 434 PHE A CA 1
ATOM 3301 C C . PHE A 1 434 ? 6.903 33.351 19.858 1.00 42.94 434 PHE A C 1
ATOM 3303 O O . PHE A 1 434 ? 6.623 32.315 20.452 1.00 42.94 434 PHE A O 1
ATOM 3310 N N . ALA A 1 435 ? 6.418 33.648 18.650 1.00 41.97 435 ALA A N 1
ATOM 3311 C CA . ALA A 1 435 ? 5.489 32.789 17.919 1.00 41.97 435 ALA A CA 1
ATOM 3312 C C . ALA A 1 435 ? 6.106 31.418 17.589 1.00 41.97 435 ALA A C 1
ATOM 3314 O O . ALA A 1 435 ? 5.493 30.399 17.871 1.00 41.97 435 ALA A O 1
ATOM 3315 N N . GLY A 1 436 ? 7.356 31.356 17.119 1.00 44.47 436 GLY A N 1
ATOM 3316 C CA . GLY A 1 436 ? 8.066 30.095 16.867 1.00 44.47 436 GLY A CA 1
ATOM 3317 C C . GLY A 1 436 ? 8.337 29.280 18.139 1.00 44.47 436 GLY A C 1
ATOM 3318 O O . GLY A 1 436 ? 8.307 28.050 18.106 1.00 44.47 436 GLY A O 1
ATOM 3319 N N . ARG A 1 437 ? 8.556 29.941 19.286 1.00 46.91 437 ARG A N 1
ATOM 3320 C CA . ARG A 1 437 ? 8.598 29.265 20.595 1.00 46.91 437 ARG A CA 1
ATOM 3321 C C . ARG A 1 437 ? 7.230 28.743 21.001 1.00 46.91 437 ARG A C 1
ATOM 3323 O O . ARG A 1 437 ? 7.165 27.618 21.480 1.00 46.91 437 ARG A O 1
ATOM 3330 N N . LEU A 1 438 ? 6.177 29.536 20.807 1.00 44.56 438 LEU A N 1
ATOM 3331 C CA . LEU A 1 438 ? 4.807 29.122 21.080 1.00 44.56 438 LEU A CA 1
ATOM 3332 C C . LEU A 1 438 ? 4.478 27.888 20.243 1.00 44.56 438 LEU A C 1
ATOM 3334 O O . LEU A 1 438 ? 4.195 26.864 20.831 1.00 44.56 438 LEU A O 1
ATOM 3338 N N . ILE A 1 439 ? 4.686 27.934 18.924 1.00 49.66 439 ILE A N 1
ATOM 3339 C CA . ILE A 1 439 ? 4.465 26.828 17.979 1.00 49.66 439 ILE A CA 1
ATOM 3340 C C . ILE A 1 439 ? 5.241 25.568 18.383 1.00 49.66 439 ILE A C 1
ATOM 3342 O O . ILE A 1 439 ? 4.674 24.483 18.365 1.00 49.66 439 ILE A O 1
ATOM 3346 N N . ARG A 1 440 ? 6.512 25.674 18.808 1.00 50.97 440 ARG A N 1
ATOM 3347 C CA . ARG A 1 440 ? 7.269 24.508 19.317 1.00 50.97 440 ARG A CA 1
ATOM 3348 C C . ARG A 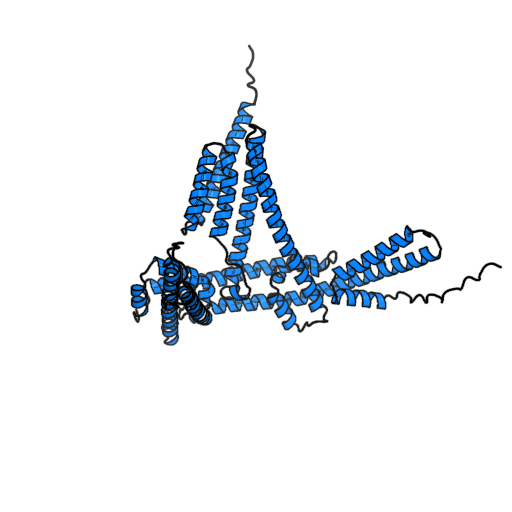1 440 ? 6.688 23.949 20.609 1.00 50.97 440 ARG A C 1
ATOM 3350 O O . ARG A 1 440 ? 6.677 22.733 20.779 1.00 50.97 440 ARG A O 1
ATOM 3357 N N . VAL A 1 441 ? 6.228 24.815 21.510 1.00 46.16 441 VAL A N 1
ATOM 3358 C CA . VAL A 1 441 ? 5.559 24.420 22.758 1.00 46.16 441 VAL A CA 1
ATOM 3359 C C . VAL A 1 441 ? 4.200 23.783 22.454 1.00 46.16 441 VAL A C 1
ATOM 3361 O O . VAL A 1 441 ? 3.886 22.742 23.016 1.00 46.16 441 VAL A O 1
ATOM 3364 N N . THR A 1 442 ? 3.436 24.319 21.501 1.00 46.12 442 THR A N 1
ATOM 3365 C CA . THR A 1 442 ? 2.166 23.744 21.045 1.00 46.12 442 THR A CA 1
ATOM 3366 C C . THR A 1 442 ? 2.387 22.419 20.323 1.00 46.12 442 THR A C 1
ATOM 3368 O O . THR A 1 442 ? 1.639 21.491 20.564 1.00 46.12 442 THR A O 1
ATOM 3371 N N . ALA A 1 443 ? 3.448 22.266 19.522 1.00 43.78 443 ALA A N 1
ATOM 3372 C CA . ALA A 1 443 ? 3.813 21.001 18.877 1.00 43.78 443 ALA A CA 1
ATOM 3373 C C . ALA A 1 443 ? 4.221 19.923 19.892 1.00 43.78 443 ALA A C 1
ATOM 3375 O O . ALA A 1 443 ? 3.855 18.759 19.755 1.00 43.78 443 ALA A O 1
ATOM 3376 N N . THR A 1 444 ? 4.946 20.314 20.947 1.00 45.47 444 THR A N 1
ATOM 3377 C CA . THR A 1 444 ? 5.292 19.402 22.050 1.00 45.47 444 THR A CA 1
ATOM 3378 C C . THR A 1 444 ? 4.104 19.074 22.952 1.00 45.47 444 THR A C 1
ATOM 3380 O O . THR A 1 444 ? 4.091 18.001 23.546 1.00 45.47 444 THR A O 1
ATOM 3383 N N . GLN A 1 445 ? 3.092 19.942 23.025 1.00 40.69 445 GLN A N 1
ATOM 3384 C CA . GLN A 1 445 ? 1.830 19.680 23.727 1.00 40.69 445 GLN A CA 1
ATOM 3385 C C . GLN A 1 445 ? 0.806 18.919 22.866 1.00 40.69 445 GLN A C 1
ATOM 3387 O O . GLN A 1 445 ? 0.050 18.120 23.404 1.00 40.69 445 GLN A O 1
ATOM 3392 N N . ALA A 1 446 ? 0.810 19.090 21.542 1.00 41.03 446 ALA A N 1
ATOM 3393 C CA . ALA A 1 446 ? -0.032 18.353 20.594 1.00 41.03 446 ALA A CA 1
ATOM 3394 C C . ALA A 1 446 ? 0.367 16.871 20.487 1.00 41.03 446 ALA A C 1
ATOM 3396 O O . ALA A 1 446 ? -0.474 16.031 20.195 1.00 41.03 446 ALA A O 1
ATOM 3397 N N . LEU A 1 447 ? 1.608 16.518 20.852 1.00 41.34 447 LEU A N 1
ATOM 3398 C CA . LEU A 1 447 ? 2.012 15.131 21.135 1.00 41.34 447 LEU A CA 1
ATOM 3399 C C . LEU A 1 447 ? 1.191 14.469 22.270 1.00 41.34 447 LEU A C 1
ATOM 3401 O O . LEU A 1 447 ? 1.346 13.273 22.503 1.00 41.34 447 LEU A O 1
ATOM 3405 N N . VAL A 1 448 ? 0.334 15.227 22.970 1.00 39.19 448 VAL A N 1
ATOM 3406 C CA . VAL A 1 448 ? -0.482 14.791 24.114 1.00 39.19 448 VAL A CA 1
ATOM 3407 C C . VAL A 1 448 ? -2.006 14.883 23.842 1.00 39.19 448 VAL A C 1
ATOM 3409 O O . VAL A 1 448 ? -2.777 14.545 24.733 1.00 39.19 448 VAL A O 1
ATOM 3412 N N . GLY A 1 449 ? -2.499 15.271 22.648 1.00 38.38 449 GLY A N 1
ATOM 3413 C CA . GLY A 1 449 ? -3.962 15.313 22.412 1.00 38.38 449 GLY A CA 1
ATOM 3414 C C . GLY A 1 449 ? -4.471 15.652 20.996 1.00 38.38 449 GLY A C 1
ATOM 3415 O O . GLY A 1 449 ? -3.698 15.995 20.107 1.00 38.38 449 GLY A O 1
ATOM 3416 N N . GLU A 1 450 ? -5.800 15.580 20.810 1.00 36.88 450 GLU A N 1
ATOM 3417 C CA . GLU A 1 450 ? -6.560 15.627 19.532 1.00 36.88 450 GLU A CA 1
ATOM 3418 C C . GLU A 1 450 ? -6.628 16.986 18.789 1.00 36.88 450 GLU A C 1
ATOM 3420 O O . GLU A 1 450 ? -7.237 17.081 17.725 1.00 36.88 450 GLU A O 1
ATOM 3425 N N . ALA A 1 451 ? -5.980 18.052 19.268 1.00 37.41 451 ALA A N 1
ATOM 3426 C CA . ALA A 1 451 ? -6.100 19.412 18.704 1.00 37.41 451 ALA A CA 1
ATOM 3427 C C . ALA A 1 451 ? -5.265 19.662 17.419 1.00 37.41 451 ALA A C 1
ATOM 3429 O O . ALA A 1 451 ? -4.738 20.753 17.192 1.00 37.41 451 ALA A O 1
ATOM 3430 N N . ALA A 1 452 ? -5.112 18.641 16.576 1.00 38.88 452 ALA A N 1
ATOM 3431 C CA . ALA A 1 452 ? -4.226 18.624 15.414 1.00 38.88 452 ALA A CA 1
ATOM 3432 C C . ALA A 1 452 ? -4.666 19.574 14.286 1.00 38.88 452 ALA A C 1
ATOM 3434 O O . ALA A 1 452 ? -3.873 20.359 13.770 1.00 38.88 452 ALA A O 1
ATOM 3435 N N . LEU A 1 453 ? -5.945 19.525 13.914 1.00 36.53 453 LEU A N 1
ATOM 3436 C CA . LEU A 1 453 ? -6.487 20.280 12.781 1.00 36.53 453 LEU A CA 1
ATOM 3437 C C . LEU A 1 453 ? -6.588 21.784 13.069 1.00 36.53 453 LEU A C 1
ATOM 3439 O O . LEU A 1 453 ? -6.236 22.589 12.209 1.00 36.53 453 LEU A O 1
ATOM 3443 N N . GLU A 1 454 ? -6.974 22.167 14.290 1.00 41.38 454 GLU A N 1
ATOM 3444 C CA . GLU A 1 454 ? -6.970 23.572 14.721 1.00 41.38 454 GLU A CA 1
ATOM 3445 C C . GLU A 1 454 ? -5.547 24.131 14.821 1.00 41.38 454 GLU A C 1
ATOM 3447 O O . GLU A 1 454 ? -5.320 25.268 14.426 1.00 41.38 454 GLU A O 1
ATOM 3452 N N . ALA A 1 455 ? -4.557 23.347 15.266 1.00 40.28 455 ALA A N 1
ATOM 3453 C CA . ALA A 1 455 ? -3.165 23.799 15.314 1.00 40.28 455 ALA A CA 1
ATOM 3454 C C . ALA A 1 455 ? -2.544 23.985 13.915 1.00 40.28 455 ALA A C 1
ATOM 3456 O O . ALA A 1 455 ? -1.733 24.893 13.724 1.00 40.28 455 ALA A O 1
ATOM 3457 N N . VAL A 1 456 ? -2.928 23.159 12.933 1.00 40.72 456 VAL A N 1
ATOM 3458 C CA . VAL A 1 456 ? -2.512 23.312 11.526 1.00 40.72 456 VAL A CA 1
ATOM 3459 C C . VAL A 1 456 ? -3.188 24.518 10.884 1.00 40.72 456 VAL A C 1
ATOM 3461 O O . VAL A 1 456 ? -2.493 25.304 10.246 1.00 40.72 456 VAL A O 1
ATOM 3464 N N . SER A 1 457 ? -4.497 24.714 11.089 1.00 43.62 457 SER A N 1
ATOM 3465 C CA . SER A 1 457 ? -5.197 25.917 10.609 1.00 43.62 457 SER A CA 1
ATOM 3466 C C . SER A 1 457 ? -4.589 27.175 11.226 1.00 43.62 457 SER A C 1
ATOM 3468 O O . SER A 1 457 ? -4.211 28.079 10.492 1.00 43.62 457 SER A O 1
ATOM 3470 N N . LEU A 1 458 ? -4.363 27.191 12.544 1.00 43.94 458 LEU A N 1
ATOM 3471 C CA . LEU A 1 458 ? -3.731 28.312 13.236 1.00 43.94 458 LEU A CA 1
ATOM 3472 C C . LEU A 1 458 ? -2.303 28.557 12.724 1.00 43.94 458 LEU A C 1
ATOM 3474 O O . LEU A 1 458 ? -1.883 29.701 12.587 1.00 43.94 458 LEU A O 1
ATOM 3478 N N . GLY A 1 459 ? -1.551 27.495 12.419 1.00 44.25 459 GLY A N 1
ATOM 3479 C CA . GLY A 1 459 ? -0.217 27.587 11.828 1.00 44.25 459 GLY A CA 1
ATOM 3480 C C . GLY A 1 459 ? -0.227 28.198 10.424 1.00 44.25 459 GLY A C 1
ATOM 3481 O O . GLY A 1 459 ? 0.601 29.064 10.141 1.00 44.25 459 GLY A O 1
ATOM 3482 N N . ILE A 1 460 ? -1.177 27.792 9.574 1.00 46.28 460 ILE A N 1
ATOM 3483 C CA . ILE A 1 460 ? -1.384 28.339 8.223 1.00 46.28 460 ILE A CA 1
ATOM 3484 C C . ILE A 1 460 ? -1.835 29.798 8.303 1.00 46.28 460 ILE A C 1
ATOM 3486 O O . ILE A 1 460 ? -1.249 30.639 7.628 1.00 46.28 460 ILE A O 1
ATOM 3490 N N . ASP A 1 461 ? -2.806 30.112 9.159 1.00 47.12 461 ASP A N 1
ATOM 3491 C CA . ASP A 1 461 ? -3.348 31.461 9.330 1.00 47.12 461 ASP A CA 1
ATOM 3492 C C . ASP A 1 461 ? -2.280 32.420 9.870 1.00 47.12 461 ASP A C 1
ATOM 3494 O O . ASP A 1 461 ? -2.149 33.543 9.389 1.00 47.12 461 ASP A O 1
ATOM 3498 N N . VAL A 1 462 ? -1.445 31.972 10.816 1.00 47.72 462 VAL A N 1
ATOM 3499 C CA . VAL A 1 462 ? -0.317 32.758 11.343 1.00 47.72 462 VAL A CA 1
ATOM 3500 C C . VAL A 1 462 ? 0.761 32.979 10.280 1.00 47.72 462 VAL A C 1
ATOM 3502 O O . VAL A 1 462 ? 1.308 34.079 10.206 1.00 47.72 462 VAL A O 1
ATOM 3505 N N . LEU A 1 463 ? 1.069 31.982 9.443 1.00 45.19 463 LEU A N 1
ATOM 3506 C CA . LEU A 1 463 ? 2.008 32.136 8.324 1.00 45.19 463 LEU A CA 1
ATOM 3507 C C . LEU A 1 463 ? 1.448 33.048 7.225 1.00 45.19 463 LEU A C 1
ATOM 3509 O O . LEU A 1 463 ? 2.187 33.878 6.699 1.00 45.19 463 LEU A O 1
ATOM 3513 N N . ALA A 1 464 ? 0.158 32.940 6.907 1.00 47.75 464 ALA A N 1
ATOM 3514 C CA . ALA A 1 464 ? -0.522 33.795 5.939 1.00 47.75 464 ALA A CA 1
ATOM 3515 C C . ALA A 1 464 ? -0.545 35.255 6.414 1.00 47.75 464 ALA A C 1
ATOM 3517 O O . ALA A 1 464 ? -0.051 36.126 5.703 1.00 47.75 464 ALA A O 1
ATOM 3518 N N . LEU A 1 465 ? -0.975 35.505 7.656 1.00 49.66 465 LEU A N 1
ATOM 3519 C CA . LEU A 1 465 ? -0.952 36.830 8.288 1.00 49.66 465 LEU A CA 1
ATOM 3520 C C . LEU A 1 465 ? 0.463 37.411 8.371 1.00 49.66 465 LEU A C 1
ATOM 3522 O O . LEU A 1 465 ? 0.660 38.604 8.155 1.00 49.66 465 LEU A O 1
ATOM 3526 N N . ALA A 1 466 ? 1.463 36.581 8.672 1.00 45.97 466 ALA A N 1
ATOM 3527 C CA . ALA A 1 466 ? 2.857 37.008 8.699 1.00 45.97 466 ALA A CA 1
ATOM 3528 C C . ALA A 1 466 ? 3.380 37.387 7.305 1.00 45.97 466 ALA A C 1
ATOM 3530 O O . ALA A 1 466 ? 4.148 38.339 7.175 1.00 45.97 466 ALA A O 1
ATOM 3531 N N . THR A 1 467 ? 2.954 36.664 6.269 1.00 46.16 467 THR A N 1
ATOM 3532 C CA . THR A 1 467 ? 3.338 36.939 4.879 1.00 46.16 467 THR A CA 1
ATOM 3533 C C . THR A 1 467 ? 2.649 38.206 4.369 1.00 46.16 467 THR A C 1
ATOM 3535 O O . THR A 1 467 ? 3.308 39.055 3.778 1.00 46.16 467 THR A O 1
ATOM 3538 N N . GLU A 1 468 ? 1.358 38.386 4.655 1.00 52.59 468 GLU A N 1
ATOM 3539 C CA . GLU A 1 468 ? 0.602 39.597 4.308 1.00 52.59 468 GLU A CA 1
ATOM 3540 C C . GLU A 1 468 ? 1.146 40.843 5.018 1.00 52.59 468 GLU A C 1
ATOM 3542 O O . GLU A 1 468 ? 1.382 41.860 4.368 1.00 52.59 468 GLU A O 1
ATOM 3547 N N . ALA A 1 469 ? 1.433 40.754 6.321 1.00 50.03 469 ALA A N 1
ATOM 3548 C CA . ALA A 1 469 ? 1.994 41.867 7.085 1.00 50.03 469 ALA A CA 1
ATOM 3549 C C . ALA A 1 469 ? 3.385 42.289 6.578 1.00 50.03 469 ALA A C 1
ATOM 3551 O O . ALA A 1 469 ? 3.707 43.479 6.565 1.00 50.03 469 ALA A O 1
ATOM 3552 N N . GLU A 1 470 ? 4.215 41.336 6.145 1.00 46.88 470 GLU A N 1
ATOM 3553 C CA . GLU A 1 470 ? 5.531 41.648 5.583 1.00 46.88 470 GLU A CA 1
ATOM 3554 C C . GLU A 1 470 ? 5.416 42.221 4.160 1.00 46.88 470 GLU A C 1
ATOM 3556 O O . GLU A 1 470 ? 6.135 43.163 3.828 1.00 46.88 470 GLU A O 1
ATOM 3561 N N . ILE A 1 471 ? 4.462 41.749 3.346 1.00 51.72 471 ILE A N 1
ATOM 3562 C CA . ILE A 1 471 ? 4.150 42.333 2.029 1.00 51.72 471 ILE A CA 1
ATOM 3563 C C . ILE A 1 471 ? 3.669 43.784 2.171 1.00 51.72 471 ILE A C 1
ATOM 3565 O O . ILE A 1 471 ? 4.157 44.658 1.450 1.00 51.72 471 ILE A O 1
ATOM 3569 N N . GLU A 1 472 ? 2.760 44.076 3.107 1.00 54.25 472 GLU A N 1
ATOM 3570 C CA . GLU A 1 472 ? 2.308 45.449 3.382 1.00 54.25 472 GLU A CA 1
ATOM 3571 C C . GLU A 1 472 ? 3.458 46.339 3.860 1.00 54.25 472 GLU A C 1
ATOM 3573 O O . GLU A 1 472 ? 3.587 47.485 3.427 1.00 54.25 472 GLU A O 1
ATOM 3578 N N . ARG A 1 473 ? 4.336 45.814 4.719 1.00 52.06 473 ARG A N 1
ATOM 3579 C CA . ARG A 1 473 ? 5.488 46.555 5.239 1.00 52.06 473 ARG A CA 1
ATOM 3580 C C . ARG A 1 473 ? 6.514 46.875 4.148 1.00 52.06 473 ARG A C 1
ATOM 3582 O O . ARG A 1 473 ? 7.028 47.993 4.126 1.00 52.06 473 ARG A O 1
ATOM 3589 N N . VAL A 1 474 ? 6.803 45.929 3.253 1.00 50.44 474 VAL A N 1
ATOM 3590 C CA . VAL A 1 474 ? 7.688 46.138 2.092 1.00 50.44 474 VAL A CA 1
ATOM 3591 C C . VAL A 1 474 ? 7.064 47.138 1.120 1.00 50.44 474 VAL A C 1
ATOM 3593 O O . VAL A 1 474 ? 7.733 48.082 0.710 1.00 50.44 474 VAL A O 1
ATOM 3596 N N . SER A 1 475 ? 5.762 47.023 0.855 1.00 55.19 475 SER A N 1
ATOM 3597 C CA . SER A 1 475 ? 5.026 47.974 0.009 1.00 55.19 475 SER A CA 1
ATOM 3598 C C . SER A 1 475 ? 5.030 49.396 0.593 1.00 55.19 475 SER A C 1
ATOM 3600 O O . SER A 1 475 ? 5.135 50.375 -0.143 1.00 55.19 475 SER A O 1
ATOM 3602 N N . ALA A 1 476 ? 4.971 49.531 1.922 1.00 54.31 476 ALA A N 1
ATOM 3603 C CA . ALA A 1 476 ? 5.081 50.817 2.611 1.00 54.31 476 ALA A CA 1
ATOM 3604 C C . ALA A 1 476 ? 6.507 51.405 2.579 1.00 54.31 476 ALA A C 1
ATOM 3606 O O . ALA A 1 476 ? 6.667 52.625 2.574 1.00 54.31 476 ALA A O 1
ATOM 3607 N N . LEU A 1 477 ? 7.542 50.560 2.551 1.00 50.56 477 LEU A N 1
ATOM 3608 C CA . LEU A 1 477 ? 8.943 50.967 2.387 1.00 50.56 477 LEU A CA 1
ATOM 3609 C C . LEU A 1 477 ? 9.240 51.439 0.955 1.00 50.56 477 LEU A C 1
ATOM 3611 O O . LEU A 1 477 ? 9.927 52.450 0.790 1.00 50.56 477 LEU A O 1
ATOM 3615 N N . ASP A 1 478 ? 8.668 50.772 -0.049 1.00 49.78 478 ASP A N 1
ATOM 3616 C CA . ASP A 1 478 ? 8.724 51.200 -1.454 1.00 49.78 478 ASP A CA 1
ATOM 3617 C C . ASP A 1 478 ? 7.966 52.526 -1.662 1.00 49.78 478 ASP A C 1
ATOM 3619 O O . ASP A 1 478 ? 8.477 53.445 -2.300 1.00 49.78 478 ASP A O 1
ATOM 3623 N N . ALA A 1 479 ? 6.798 52.699 -1.032 1.00 52.34 479 ALA A N 1
ATOM 3624 C CA . ALA A 1 479 ? 6.054 53.963 -1.067 1.00 52.34 479 ALA A CA 1
ATOM 3625 C C . ALA A 1 479 ? 6.783 55.120 -0.350 1.00 52.34 479 ALA A C 1
ATOM 3627 O O . ALA A 1 479 ? 6.667 56.274 -0.751 1.00 52.34 479 ALA A O 1
ATOM 3628 N N . ALA A 1 480 ? 7.564 54.828 0.695 1.00 50.91 480 ALA A N 1
ATOM 3629 C CA . ALA A 1 480 ? 8.377 55.820 1.405 1.00 50.91 480 ALA A CA 1
ATOM 3630 C C . ALA A 1 480 ? 9.675 56.203 0.664 1.00 50.91 480 ALA A C 1
ATOM 3632 O O . ALA A 1 480 ? 10.365 57.132 1.087 1.00 50.91 480 ALA A O 1
ATOM 3633 N N . THR A 1 481 ? 10.025 55.493 -0.415 1.00 49.03 481 THR A N 1
ATOM 3634 C CA . THR A 1 481 ? 11.196 55.783 -1.258 1.00 49.03 481 THR A CA 1
ATOM 3635 C C . THR A 1 481 ? 10.852 56.481 -2.578 1.00 49.03 481 THR A C 1
ATOM 3637 O O . THR A 1 481 ? 11.772 56.845 -3.315 1.00 49.03 481 THR A O 1
ATOM 3640 N N . GLU A 1 482 ? 9.574 56.775 -2.852 1.00 46.75 482 GLU A N 1
ATOM 3641 C CA . GLU A 1 482 ? 9.207 57.728 -3.907 1.00 46.75 482 GLU A CA 1
ATOM 3642 C C . GLU A 1 482 ? 9.562 59.166 -3.471 1.00 46.75 482 GLU A C 1
ATOM 3644 O O . GLU A 1 482 ? 9.100 59.631 -2.426 1.00 46.75 482 GLU A O 1
ATOM 3649 N N . PRO A 1 483 ? 10.397 59.904 -4.228 1.00 45.41 483 PRO A N 1
ATOM 3650 C CA . PRO A 1 483 ? 10.792 61.252 -3.846 1.00 45.41 483 PRO A CA 1
ATOM 3651 C C . PRO A 1 483 ? 9.609 62.225 -3.938 1.00 45.41 483 PRO A C 1
ATOM 3653 O O . PRO A 1 483 ? 9.004 62.401 -4.997 1.00 45.41 483 PRO A O 1
ATOM 3656 N N . GLU A 1 484 ? 9.337 62.905 -2.822 1.00 47.44 484 GLU A N 1
ATOM 3657 C CA . GLU A 1 484 ? 8.489 64.095 -2.717 1.00 47.44 484 GLU A CA 1
ATOM 3658 C C . GLU A 1 484 ? 8.896 65.124 -3.791 1.00 47.44 484 GLU A C 1
ATOM 3660 O O . GLU A 1 484 ? 9.877 65.859 -3.652 1.00 47.44 484 GLU A O 1
ATOM 3665 N N . ASN A 1 485 ? 8.134 65.203 -4.884 1.00 49.97 485 ASN A N 1
ATOM 3666 C CA . ASN A 1 485 ? 8.178 66.345 -5.794 1.00 49.97 485 ASN A CA 1
ATOM 3667 C C . ASN A 1 485 ? 7.532 67.548 -5.090 1.00 49.97 485 ASN A C 1
ATOM 3669 O O . ASN A 1 485 ? 6.362 67.864 -5.308 1.00 49.97 485 ASN A O 1
ATOM 3673 N N . ALA A 1 486 ? 8.294 68.220 -4.229 1.00 39.03 486 ALA A N 1
ATOM 3674 C CA . ALA A 1 486 ? 7.918 69.528 -3.714 1.00 39.03 486 ALA A CA 1
ATOM 3675 C C . ALA A 1 486 ? 8.034 70.576 -4.844 1.00 39.03 486 ALA A C 1
ATOM 3677 O O . ALA A 1 486 ? 9.094 70.680 -5.470 1.00 39.03 486 ALA A O 1
ATOM 3678 N N . PRO A 1 487 ? 6.987 71.373 -5.132 1.00 47.34 487 PRO A N 1
ATOM 3679 C CA . PRO A 1 487 ? 7.098 72.478 -6.074 1.00 47.34 487 PRO A CA 1
ATOM 3680 C C . PRO A 1 487 ? 7.920 73.606 -5.438 1.00 47.34 487 PRO A C 1
ATOM 3682 O O . PRO A 1 487 ? 7.589 74.117 -4.368 1.00 47.34 487 PRO A O 1
ATOM 3685 N N . VAL A 1 488 ? 9.010 73.979 -6.103 1.00 44.62 488 VAL A N 1
ATOM 3686 C CA . VAL A 1 488 ? 9.887 75.093 -5.718 1.00 44.62 488 VAL A CA 1
ATOM 3687 C C . VAL A 1 488 ? 9.190 76.428 -6.051 1.00 44.62 488 VAL A C 1
ATOM 3689 O O . VAL A 1 488 ? 8.690 76.541 -7.174 1.00 44.62 488 VAL A O 1
ATOM 3692 N N . PRO A 1 489 ? 9.125 77.422 -5.137 1.00 49.47 489 PRO A N 1
ATOM 3693 C CA . PRO A 1 489 ? 8.722 78.790 -5.477 1.00 49.47 489 PRO A CA 1
ATOM 3694 C C . PRO A 1 489 ? 9.782 79.549 -6.285 1.00 49.47 489 PRO A C 1
ATOM 3696 O O . PRO A 1 489 ? 10.993 79.355 -6.022 1.00 49.47 489 PRO A O 1
#

Foldseek 3Di:
DDDDDPDDDPPPPPQDDLVVLLVVLLVQLLVARLVSLVVVLVVLVVVLVCLCPDDCHPPPVSVVSSVSSVVSSVSSVVSSLVLLVVLLVLQVLLVVLLLVLLLVLLVVQLVLLDQVLQQWDDDPVDPFIDGNPPPVSLVSVLVLLVLLLQLLVLVVQLVCLVPVDPPPVPDDPDPPDPDVCPSVVSNVVSVVSNVVSQVVSCVSRVLCLPCVVVLSVCCNPPDDSVVSVVVSPDPPCCPDPNSVSVRVSSVVLSVLLVVLLVVCSVVQVVQQVVLSVVSVVSPDRSLLSCLVGHPSLVQVVSSVSSCVVVVNDSPHSSVSSSVSSNVSNVVVVVVVVVVVVVCVVVLVVLLVVLVVLLVPPPSLLVSLVVLLVSLVVQLVVLVVVLVVLSSVCSNSRSCCVVSVRDDRDLLVSLCSNLVSLLSSQVSLDDVSPVVSVVSNVVSVCVVPDDCRVVSNVVSVVVSVVSVVVSVVVVVVVVVVPPDPPDDDD